Protein AF-A0A6I3KFC9-F1 (afdb_monomer)

Mean predicted aligned error: 15.66 Å

InterPro domains:
  IPR008565 TtsA-like, Glycoside hydrolase family 108 domain [PF05838] (200-285)
  IPR013423 Conserved hypothetical protein CHP02594 [TIGR02594] (44-175)
  IPR023346 Lysozyme-like domain superfamily [SSF53955] (190-355)

Structure (mmCIF, N/CA/C/O backbone):
data_AF-A0A6I3KFC9-F1
#
_entry.id   AF-A0A6I3KFC9-F1
#
loop_
_atom_site.group_PDB
_atom_site.id
_atom_site.type_symbol
_atom_site.label_atom_id
_atom_site.label_alt_id
_atom_site.label_comp_id
_atom_site.label_asym_id
_atom_site.label_entity_id
_atom_site.label_seq_id
_atom_site.pdbx_PDB_ins_code
_atom_site.Cartn_x
_atom_site.Cartn_y
_atom_site.Cartn_z
_atom_site.occupancy
_atom_site.B_iso_or_equiv
_atom_site.auth_seq_id
_atom_site.auth_comp_id
_atom_site.auth_asym_id
_atom_site.auth_atom_id
_atom_site.pdbx_PDB_model_num
ATOM 1 N N . MET A 1 1 ? 79.649 -26.760 15.817 1.00 32.25 1 MET A N 1
ATOM 2 C CA . MET A 1 1 ? 80.523 -26.141 14.797 1.00 32.25 1 MET A CA 1
ATOM 3 C C . MET A 1 1 ? 79.692 -25.954 13.530 1.00 32.25 1 MET A C 1
ATOM 5 O O . MET A 1 1 ? 79.064 -26.918 13.130 1.00 32.25 1 MET A O 1
ATOM 9 N N . CYS A 1 2 ? 79.661 -24.725 12.992 1.00 28.38 2 CYS A N 1
ATOM 10 C CA . CYS A 1 2 ? 79.109 -24.274 11.691 1.00 28.38 2 CYS A CA 1
ATOM 11 C C . CYS A 1 2 ? 77.595 -24.472 11.439 1.00 28.38 2 CYS A C 1
ATOM 13 O O . CYS A 1 2 ? 77.121 -25.585 11.284 1.00 28.38 2 CYS A O 1
ATOM 15 N N . ARG A 1 3 ? 76.743 -23.440 11.572 1.00 24.66 3 ARG A N 1
ATOM 16 C CA . ARG A 1 3 ? 76.461 -22.297 10.655 1.00 24.66 3 ARG A CA 1
ATOM 17 C C . ARG A 1 3 ? 75.934 -22.712 9.263 1.00 24.66 3 ARG A C 1
ATOM 19 O O . ARG A 1 3 ? 76.628 -23.387 8.517 1.00 24.66 3 ARG A O 1
ATOM 26 N N . ARG A 1 4 ? 74.716 -22.221 8.953 1.00 35.00 4 ARG A N 1
ATOM 27 C CA . ARG A 1 4 ? 74.040 -22.149 7.630 1.00 35.00 4 ARG A CA 1
ATOM 28 C C . ARG A 1 4 ? 74.973 -21.554 6.555 1.00 35.00 4 ARG A C 1
ATOM 30 O O . ARG A 1 4 ? 75.917 -20.867 6.951 1.00 35.00 4 ARG A O 1
ATOM 37 N N . PRO A 1 5 ? 74.676 -21.685 5.240 1.00 37.84 5 PRO A N 1
ATOM 38 C CA . PRO A 1 5 ? 73.946 -20.585 4.567 1.00 37.84 5 PRO A CA 1
ATOM 39 C C . PRO A 1 5 ? 73.141 -20.975 3.282 1.00 37.84 5 PRO A C 1
ATOM 41 O O . PRO A 1 5 ? 73.471 -21.920 2.582 1.00 37.84 5 PRO A O 1
ATOM 44 N N . THR A 1 6 ? 71.992 -20.317 3.052 1.00 28.50 6 THR A N 1
ATOM 45 C CA . THR A 1 6 ? 71.619 -19.474 1.877 1.00 28.50 6 THR A CA 1
ATOM 46 C C . THR A 1 6 ? 71.514 -20.125 0.491 1.00 28.50 6 THR A C 1
ATOM 48 O O . THR A 1 6 ? 72.508 -20.619 -0.021 1.00 28.50 6 THR A O 1
ATOM 51 N N . ALA A 1 7 ? 70.381 -19.918 -0.196 1.00 29.34 7 ALA A N 1
ATOM 52 C CA . ALA A 1 7 ? 70.328 -19.091 -1.414 1.00 29.34 7 ALA A CA 1
ATOM 53 C C . ALA A 1 7 ? 68.893 -18.989 -1.964 1.00 29.34 7 ALA A C 1
ATOM 55 O O . ALA A 1 7 ? 68.227 -19.983 -2.233 1.00 29.34 7 ALA A O 1
ATOM 56 N N . THR A 1 8 ? 68.451 -17.749 -2.133 1.00 33.00 8 THR A N 1
ATOM 57 C CA . THR A 1 8 ? 67.244 -17.310 -2.834 1.00 33.00 8 THR A CA 1
ATOM 58 C C . THR A 1 8 ? 67.589 -17.116 -4.312 1.00 33.00 8 THR A C 1
ATOM 60 O O . THR A 1 8 ? 68.587 -16.457 -4.590 1.00 33.00 8 THR A O 1
ATOM 63 N N . ILE A 1 9 ? 66.768 -17.599 -5.251 1.00 31.00 9 ILE A N 1
ATOM 64 C CA . ILE A 1 9 ? 66.737 -17.122 -6.648 1.00 31.00 9 ILE A CA 1
ATOM 65 C C . ILE A 1 9 ? 65.272 -17.097 -7.096 1.00 31.00 9 ILE A C 1
ATOM 67 O O . ILE A 1 9 ? 64.580 -18.108 -7.009 1.00 31.00 9 ILE A O 1
ATOM 71 N N . GLY A 1 10 ? 64.799 -15.935 -7.547 1.00 23.20 10 GLY A N 1
ATOM 72 C CA . GLY A 1 10 ? 63.520 -15.781 -8.242 1.00 23.20 10 GLY A CA 1
ATOM 73 C C . GLY A 1 10 ? 63.711 -15.637 -9.752 1.00 23.20 10 GLY A C 1
ATOM 74 O O . GLY A 1 10 ? 64.798 -15.266 -10.181 1.00 23.20 10 GLY A O 1
ATOM 75 N N . CYS A 1 11 ? 62.654 -15.880 -10.536 1.00 24.42 11 CYS A N 1
ATOM 76 C CA . CYS A 1 11 ? 62.339 -15.125 -11.758 1.00 24.42 11 CYS A CA 1
ATOM 77 C C . CYS A 1 11 ? 60.938 -15.479 -12.309 1.00 24.42 11 CYS A C 1
ATOM 79 O O . CYS A 1 11 ? 60.649 -16.633 -12.602 1.00 24.42 11 CYS A O 1
ATOM 81 N N . ALA A 1 12 ? 60.092 -14.451 -12.395 1.00 24.67 12 ALA A N 1
ATOM 82 C CA . ALA A 1 12 ? 59.186 -14.064 -13.485 1.00 24.67 12 ALA A CA 1
ATOM 83 C C . ALA A 1 12 ? 58.466 -15.111 -14.391 1.00 24.67 12 ALA A C 1
ATOM 85 O O . ALA A 1 12 ? 59.067 -15.749 -15.244 1.00 24.67 12 ALA A O 1
ATOM 86 N N . SER A 1 13 ? 57.125 -15.101 -14.271 1.00 25.28 13 SER A N 1
ATOM 87 C CA . SER A 1 13 ? 56.090 -14.870 -15.315 1.00 25.28 13 SER A CA 1
ATOM 88 C C . SER A 1 13 ? 55.997 -15.732 -16.596 1.00 25.28 13 SER A C 1
ATOM 90 O O . SER A 1 13 ? 56.877 -15.651 -17.444 1.00 25.28 13 SER A O 1
ATOM 92 N N . LEU A 1 14 ? 54.828 -16.362 -16.840 1.00 24.91 14 LEU A N 1
ATOM 93 C CA . LEU A 1 14 ? 53.784 -15.936 -17.814 1.00 24.91 14 LEU A CA 1
ATOM 94 C C . LEU A 1 14 ? 52.728 -17.045 -18.090 1.00 24.91 14 LEU A C 1
ATOM 96 O O . LEU A 1 14 ? 53.094 -18.154 -18.450 1.00 24.91 14 LEU A O 1
ATOM 100 N N . THR A 1 15 ? 51.438 -16.659 -17.975 1.00 26.09 15 THR A N 1
ATOM 101 C CA . THR A 1 15 ? 50.233 -17.033 -18.787 1.00 26.09 15 THR A CA 1
ATOM 102 C C . THR A 1 15 ? 49.878 -18.521 -18.988 1.00 26.09 15 THR A C 1
ATOM 104 O O . THR A 1 15 ? 50.725 -19.305 -19.376 1.00 26.09 15 THR A O 1
ATOM 107 N N . THR A 1 16 ? 48.649 -19.017 -18.779 1.00 27.97 16 THR A N 1
ATOM 108 C CA . THR A 1 16 ? 47.316 -18.632 -19.324 1.00 27.97 16 THR A CA 1
ATOM 109 C C . THR A 1 16 ? 46.204 -19.306 -18.480 1.00 27.97 16 THR A C 1
ATOM 111 O O . THR A 1 16 ? 46.315 -20.489 -18.187 1.00 27.97 16 THR A O 1
ATOM 114 N N . SER A 1 17 ? 45.221 -18.599 -17.903 1.00 26.98 17 SER A N 1
ATOM 115 C CA . SER A 1 17 ? 43.877 -18.257 -18.438 1.00 26.98 17 SER A CA 1
ATOM 116 C C . SER A 1 17 ? 42.947 -19.426 -18.833 1.00 26.98 17 SER A C 1
ATOM 118 O O . SER A 1 17 ? 43.102 -19.973 -19.919 1.00 26.98 17 SER A O 1
ATOM 120 N N . ALA A 1 18 ? 41.909 -19.669 -18.016 1.00 27.41 18 ALA A N 1
ATOM 121 C CA . ALA A 1 18 ? 40.518 -20.004 -18.396 1.00 27.41 18 ALA A CA 1
ATOM 122 C C . ALA A 1 18 ? 39.645 -19.917 -17.114 1.00 27.41 18 ALA A C 1
ATOM 124 O O . ALA A 1 18 ? 39.775 -20.743 -16.220 1.00 27.41 18 ALA A O 1
ATOM 125 N N . ALA A 1 19 ? 39.021 -18.773 -16.817 1.00 24.66 19 ALA A N 1
ATOM 126 C CA . ALA A 1 19 ? 37.679 -18.358 -17.254 1.00 24.66 19 ALA A CA 1
ATOM 127 C C . ALA A 1 19 ? 36.536 -19.106 -16.529 1.00 24.66 19 ALA A C 1
ATOM 129 O O . ALA A 1 19 ? 35.998 -20.084 -17.033 1.00 24.66 19 ALA A O 1
ATOM 130 N N . ALA A 1 20 ? 36.142 -18.585 -15.361 1.00 27.98 20 ALA A N 1
ATOM 131 C CA . ALA A 1 20 ? 34.810 -18.764 -14.784 1.00 27.98 20 ALA A CA 1
ATOM 132 C C . ALA A 1 20 ? 34.124 -17.390 -14.829 1.00 27.98 20 ALA A C 1
ATOM 134 O O . ALA A 1 20 ? 34.634 -16.426 -14.252 1.00 27.98 20 ALA A O 1
ATOM 135 N N . SER A 1 21 ? 33.051 -17.282 -15.616 1.00 27.83 21 SER A N 1
ATOM 136 C CA . SER A 1 21 ? 32.352 -16.031 -15.898 1.00 27.83 21 SER A CA 1
ATOM 137 C C . SER A 1 21 ? 31.484 -15.580 -14.723 1.00 27.83 21 SER A C 1
ATOM 139 O O . SER A 1 21 ? 31.014 -16.354 -13.891 1.00 27.83 21 SER A O 1
ATOM 141 N N . SER A 1 22 ? 31.362 -14.263 -14.643 1.00 25.77 22 SER A N 1
ATOM 142 C CA . SER A 1 22 ? 30.956 -13.453 -13.507 1.00 25.77 22 SER A CA 1
ATOM 143 C C . SER A 1 22 ? 29.440 -13.341 -13.339 1.00 25.77 22 SER A C 1
ATOM 145 O O . SER A 1 22 ? 28.771 -12.724 -14.166 1.00 25.77 22 SER A O 1
ATOM 147 N N . ALA A 1 23 ? 28.918 -13.796 -12.201 1.00 28.33 23 ALA A N 1
ATOM 148 C CA . ALA A 1 23 ? 27.661 -13.289 -11.660 1.00 28.33 23 ALA A CA 1
ATOM 149 C C . ALA A 1 23 ? 27.892 -11.862 -11.124 1.00 28.33 23 ALA A C 1
ATOM 151 O O . ALA A 1 23 ? 28.711 -11.655 -10.224 1.00 28.33 23 ALA A O 1
ATOM 152 N N . SER A 1 24 ? 27.211 -10.857 -11.686 1.00 30.20 24 SER A N 1
ATOM 153 C CA . SER A 1 24 ? 27.312 -9.476 -11.206 1.00 30.20 24 SER A CA 1
ATOM 154 C C . SER A 1 24 ? 26.707 -9.367 -9.803 1.00 30.20 24 SER A C 1
ATOM 156 O O . SER A 1 24 ? 25.499 -9.512 -9.619 1.00 30.20 24 SER A O 1
ATOM 158 N N . SER A 1 25 ? 27.549 -9.113 -8.804 1.00 30.52 25 SER A N 1
ATOM 159 C CA . SER A 1 25 ? 27.130 -8.883 -7.422 1.00 30.52 25 SER A CA 1
ATOM 160 C C . SER A 1 25 ? 26.365 -7.559 -7.317 1.00 30.52 25 SER A C 1
ATOM 162 O O . SER A 1 25 ? 26.955 -6.479 -7.385 1.00 30.52 25 SER A O 1
ATOM 164 N N . VAL A 1 26 ? 25.044 -7.646 -7.146 1.00 35.88 26 VAL A N 1
ATOM 165 C CA . VAL A 1 26 ? 24.189 -6.524 -6.742 1.00 35.88 26 VAL A CA 1
ATOM 166 C C . VAL A 1 26 ? 24.578 -6.149 -5.310 1.00 35.88 26 VAL A C 1
ATOM 168 O O . VAL A 1 26 ? 24.212 -6.827 -4.351 1.00 35.88 26 VAL A O 1
ATOM 171 N N . LYS A 1 27 ? 25.370 -5.086 -5.141 1.00 36.53 27 LYS A N 1
ATOM 172 C CA . LYS A 1 27 ? 25.657 -4.526 -3.815 1.00 36.53 27 LYS A CA 1
ATOM 173 C C . LYS A 1 27 ? 24.408 -3.803 -3.316 1.00 36.53 27 LYS A C 1
ATOM 175 O O . LYS A 1 27 ? 24.087 -2.726 -3.810 1.00 36.53 27 LYS A O 1
ATOM 180 N N . SER A 1 28 ? 23.726 -4.358 -2.314 1.00 35.34 28 SER A N 1
ATOM 181 C CA . SER A 1 28 ? 22.686 -3.635 -1.576 1.00 35.34 28 SER A CA 1
ATOM 182 C C . SER A 1 28 ? 23.345 -2.508 -0.771 1.00 35.34 28 SER A C 1
ATOM 184 O O . SER A 1 28 ? 23.919 -2.737 0.296 1.00 35.34 28 SER A O 1
ATOM 186 N N . ILE A 1 29 ? 23.339 -1.287 -1.301 1.00 40.81 29 ILE A N 1
ATOM 187 C CA . ILE A 1 29 ? 23.912 -0.125 -0.618 1.00 40.81 29 ILE A CA 1
ATOM 188 C C . ILE A 1 29 ? 22.858 0.439 0.344 1.00 40.81 29 ILE A C 1
ATOM 190 O O . ILE A 1 29 ? 21.834 0.972 -0.071 1.00 40.81 29 ILE A O 1
ATOM 194 N N . SER A 1 30 ? 23.121 0.337 1.648 1.00 36.81 30 SER A N 1
ATOM 195 C CA . SER A 1 30 ? 22.275 0.848 2.736 1.00 36.81 30 SER A CA 1
ATOM 196 C C . SER A 1 30 ? 22.648 2.281 3.166 1.00 36.81 30 SER A C 1
ATOM 198 O O . SER A 1 30 ? 22.745 2.572 4.360 1.00 36.81 30 SER A O 1
ATOM 200 N N . ARG A 1 31 ? 22.919 3.193 2.219 1.00 38.34 31 ARG A N 1
ATOM 201 C CA . ARG A 1 31 ? 23.221 4.608 2.524 1.00 38.34 31 ARG A CA 1
ATOM 202 C C . ARG A 1 31 ? 22.007 5.498 2.248 1.00 38.34 31 ARG A C 1
ATOM 204 O O . ARG A 1 31 ? 21.716 5.798 1.100 1.00 38.34 31 ARG A O 1
ATOM 211 N N . SER A 1 32 ? 21.346 5.900 3.337 1.00 38.44 32 SER A N 1
ATOM 212 C CA . SER A 1 32 ? 20.399 7.019 3.486 1.00 38.44 32 SER A CA 1
ATOM 213 C C . SER A 1 32 ? 19.531 7.349 2.261 1.00 38.44 32 SER A C 1
ATOM 215 O O . SER A 1 32 ? 19.780 8.327 1.556 1.00 38.44 32 SER A O 1
ATOM 217 N N . TYR A 1 33 ? 18.440 6.598 2.099 1.00 44.19 33 TYR A N 1
ATOM 218 C CA . TYR A 1 33 ? 17.302 6.890 1.212 1.00 44.19 33 TYR A CA 1
ATOM 219 C C . TYR A 1 33 ? 16.510 8.162 1.616 1.00 44.19 33 TYR A C 1
ATOM 221 O O . TYR A 1 33 ? 15.494 8.504 1.015 1.00 44.19 33 TYR A O 1
ATOM 229 N N . SER A 1 34 ? 16.985 8.912 2.618 1.00 43.34 34 SER A N 1
ATOM 230 C CA . SER A 1 34 ? 16.262 9.977 3.328 1.00 43.34 34 SER A CA 1
ATOM 231 C C . SER A 1 34 ? 16.113 11.305 2.564 1.00 43.34 34 SER A C 1
ATOM 233 O O . SER A 1 34 ? 15.827 12.326 3.185 1.00 43.34 34 SER A O 1
ATOM 235 N N . ARG A 1 35 ? 16.350 11.341 1.245 1.00 51.97 35 ARG A N 1
ATOM 236 C CA . ARG A 1 35 ? 16.190 12.554 0.409 1.00 51.97 35 ARG A CA 1
ATOM 237 C C . ARG A 1 35 ? 15.135 12.431 -0.685 1.00 51.97 35 ARG A C 1
ATOM 239 O O . ARG A 1 35 ? 14.978 13.356 -1.476 1.00 51.97 35 ARG A O 1
ATOM 246 N N . MET A 1 36 ? 14.429 11.310 -0.759 1.00 65.12 36 MET A N 1
ATOM 247 C CA . MET A 1 36 ? 13.321 11.174 -1.695 1.00 65.12 36 MET A CA 1
ATOM 248 C C . MET A 1 36 ? 12.062 11.712 -1.040 1.00 65.12 36 MET A C 1
ATOM 250 O O . MET A 1 36 ? 11.562 11.119 -0.083 1.00 65.12 36 MET A O 1
ATOM 254 N N . ASP A 1 37 ? 11.544 12.817 -1.569 1.00 81.75 37 ASP A N 1
ATOM 255 C CA . ASP A 1 37 ? 10.189 13.243 -1.248 1.00 81.75 37 ASP A CA 1
ATOM 256 C C . ASP A 1 37 ? 9.204 12.275 -1.916 1.00 81.75 37 ASP A C 1
ATOM 258 O O . ASP A 1 37 ? 8.738 12.479 -3.040 1.00 81.75 37 ASP A O 1
ATOM 262 N N . LYS A 1 38 ? 8.941 11.161 -1.224 1.00 89.69 38 LYS A N 1
ATOM 263 C CA . LYS A 1 38 ? 8.001 10.131 -1.666 1.00 89.69 38 LYS A CA 1
ATOM 264 C C . LYS A 1 38 ? 6.595 10.700 -1.870 1.00 89.69 38 LYS A C 1
ATOM 266 O O . LYS A 1 38 ? 5.835 10.114 -2.629 1.00 89.69 38 LYS A O 1
ATOM 271 N N . ALA A 1 39 ? 6.242 11.840 -1.268 1.00 87.62 39 ALA A N 1
ATOM 272 C CA . ALA A 1 39 ? 4.944 12.467 -1.504 1.00 87.62 39 ALA A CA 1
ATOM 273 C C . ALA A 1 39 ? 4.776 12.966 -2.952 1.00 87.62 39 ALA A C 1
ATOM 275 O O . ALA A 1 39 ? 3.651 13.079 -3.429 1.00 87.62 39 ALA A O 1
ATOM 276 N N . GLN A 1 40 ? 5.881 13.199 -3.671 1.00 89.06 40 GLN A N 1
ATOM 277 C CA . GLN A 1 40 ? 5.889 13.631 -5.076 1.00 89.06 40 GLN A CA 1
ATOM 278 C C . GLN A 1 40 ? 5.989 12.469 -6.069 1.00 89.06 40 GLN A C 1
ATOM 280 O O . GLN A 1 40 ? 6.075 12.678 -7.282 1.00 89.06 40 GLN A O 1
ATOM 285 N N . TRP A 1 41 ? 6.043 11.230 -5.582 1.00 94.25 41 TRP A N 1
ATOM 286 C CA . TRP A 1 41 ? 6.150 10.074 -6.456 1.00 94.25 41 TRP A CA 1
ATOM 287 C C . TRP A 1 41 ? 4.854 9.832 -7.233 1.00 94.25 41 TRP A C 1
ATOM 289 O O . TRP A 1 41 ? 3.762 9.959 -6.674 1.00 94.25 41 TRP A O 1
ATOM 299 N N . PRO A 1 42 ? 4.948 9.400 -8.504 1.00 96.44 42 PRO A N 1
ATOM 300 C CA . PRO A 1 42 ? 3.798 8.855 -9.205 1.00 96.44 42 PRO A CA 1
ATOM 301 C C . PRO A 1 42 ? 3.147 7.708 -8.424 1.00 96.44 42 PRO A C 1
ATOM 303 O O . PRO A 1 42 ? 3.832 6.916 -7.773 1.00 96.44 42 PRO A O 1
ATOM 306 N N . LEU A 1 43 ? 1.822 7.575 -8.536 1.00 97.56 43 LEU A N 1
ATOM 307 C CA . LEU A 1 43 ? 1.046 6.616 -7.741 1.00 97.56 43 LEU A CA 1
ATOM 308 C C . LEU A 1 43 ? 1.535 5.166 -7.879 1.00 97.56 43 LEU A C 1
ATOM 310 O O . LEU A 1 43 ? 1.484 4.420 -6.905 1.00 97.56 43 LEU A O 1
ATOM 314 N N . TRP A 1 44 ? 2.034 4.759 -9.050 1.00 98.12 44 TRP A N 1
ATOM 315 C CA . TRP A 1 44 ? 2.541 3.397 -9.253 1.00 98.12 44 TRP A CA 1
ATOM 316 C C . TRP A 1 44 ? 3.836 3.119 -8.473 1.00 98.12 44 TRP A C 1
ATOM 318 O O . TRP A 1 44 ? 4.051 1.986 -8.050 1.00 98.12 44 TRP A O 1
ATOM 328 N N . LEU A 1 45 ? 4.663 4.134 -8.188 1.00 97.69 45 LEU A N 1
ATOM 329 C CA . LEU A 1 45 ? 5.806 3.976 -7.277 1.00 97.69 45 LEU A CA 1
ATOM 330 C C . LEU A 1 45 ? 5.352 3.831 -5.822 1.00 97.69 45 LEU A C 1
ATOM 332 O O . LEU A 1 45 ? 5.964 3.087 -5.059 1.00 97.69 45 LEU A O 1
ATOM 336 N N . LEU A 1 46 ? 4.273 4.517 -5.422 1.00 97.69 46 LEU A N 1
ATOM 337 C CA . LEU A 1 46 ? 3.671 4.332 -4.096 1.00 97.69 46 LEU A CA 1
ATOM 338 C C . LEU A 1 46 ? 3.058 2.932 -3.960 1.00 97.69 46 LEU A C 1
ATOM 340 O O . LEU A 1 46 ? 3.249 2.271 -2.939 1.00 97.69 46 LEU A O 1
ATOM 344 N N . ALA A 1 47 ? 2.381 2.450 -5.008 1.00 97.81 47 ALA A N 1
ATOM 345 C CA . ALA A 1 47 ? 1.840 1.093 -5.074 1.00 97.81 47 ALA A CA 1
ATOM 346 C C . ALA A 1 47 ? 2.935 0.025 -4.955 1.00 97.81 47 ALA A C 1
ATOM 348 O O . ALA A 1 47 ? 2.715 -0.998 -4.304 1.00 97.81 47 ALA A O 1
ATOM 349 N N . GLY A 1 48 ? 4.107 0.283 -5.538 1.00 96.69 48 GLY A N 1
ATOM 350 C CA . GLY A 1 48 ? 5.287 -0.560 -5.390 1.00 96.69 48 GLY A CA 1
ATOM 351 C C . GLY A 1 48 ? 5.935 -0.466 -4.009 1.00 96.69 48 GLY A C 1
ATOM 352 O O . GLY A 1 48 ? 6.208 -1.482 -3.368 1.00 96.69 48 GLY A O 1
ATOM 353 N N . HIS A 1 49 ? 6.114 0.752 -3.488 1.00 96.00 49 HIS A N 1
ATOM 354 C CA . HIS A 1 49 ? 6.744 0.985 -2.184 1.00 96.00 49 HIS A CA 1
ATOM 355 C C . HIS A 1 49 ? 5.966 0.358 -1.027 1.00 96.00 49 HIS A C 1
ATOM 357 O O . HIS A 1 49 ? 6.572 -0.084 -0.052 1.00 96.00 49 HIS A O 1
ATOM 363 N N . ALA A 1 50 ? 4.644 0.243 -1.165 1.00 96.38 50 ALA A N 1
ATOM 364 C CA . ALA A 1 50 ? 3.783 -0.480 -0.235 1.00 96.38 50 ALA A CA 1
ATOM 365 C C . ALA A 1 50 ? 4.236 -1.925 0.038 1.00 96.38 50 ALA A C 1
ATOM 367 O O . ALA A 1 50 ? 3.939 -2.463 1.102 1.00 96.38 50 ALA A O 1
ATOM 368 N N . HIS A 1 51 ? 4.975 -2.529 -0.897 1.00 95.38 51 HIS A N 1
ATOM 369 C CA . HIS A 1 51 ? 5.460 -3.906 -0.823 1.00 95.38 51 HIS A CA 1
ATOM 370 C C . HIS A 1 51 ? 6.967 -4.014 -0.591 1.00 95.38 51 HIS A C 1
ATOM 372 O O . HIS A 1 51 ? 7.514 -5.115 -0.684 1.00 95.38 51 HIS A O 1
ATOM 378 N N . TYR A 1 52 ? 7.648 -2.908 -0.272 1.00 93.75 52 TYR A N 1
ATOM 379 C CA . TYR A 1 52 ? 9.077 -2.911 0.043 1.00 93.75 52 TYR A CA 1
ATOM 380 C C . TYR A 1 52 ? 9.410 -3.933 1.140 1.00 93.75 52 TYR A C 1
ATOM 382 O O . TYR A 1 52 ? 8.792 -3.956 2.203 1.00 93.75 52 TYR A O 1
ATOM 390 N N . GLY A 1 53 ? 10.406 -4.779 0.877 1.00 91.50 53 GLY A N 1
ATOM 391 C CA . GLY A 1 53 ? 10.830 -5.854 1.771 1.00 91.50 53 GLY A CA 1
ATOM 392 C C . GLY A 1 53 ? 10.097 -7.185 1.578 1.00 91.50 53 GLY A C 1
ATOM 393 O O . GLY A 1 53 ? 10.526 -8.169 2.178 1.00 91.50 53 GLY A O 1
ATOM 394 N N . THR A 1 54 ? 9.060 -7.254 0.731 1.00 92.06 54 THR A N 1
ATOM 395 C CA . THR A 1 54 ? 8.421 -8.528 0.347 1.00 92.06 54 THR A CA 1
ATOM 396 C C . THR A 1 54 ? 9.464 -9.462 -0.260 1.00 92.06 54 THR A C 1
ATOM 398 O O . THR A 1 54 ? 10.235 -9.038 -1.121 1.00 92.06 54 THR A O 1
ATOM 401 N N . ARG A 1 55 ? 9.495 -10.717 0.195 1.00 90.31 55 ARG A N 1
ATOM 402 C CA . ARG A 1 55 ? 10.477 -11.743 -0.179 1.00 90.31 55 ARG A CA 1
ATOM 403 C C . ARG A 1 55 ? 9.795 -13.076 -0.424 1.00 90.31 55 ARG A C 1
ATOM 405 O O . ARG A 1 55 ? 8.736 -13.343 0.143 1.00 90.31 55 ARG A O 1
ATOM 412 N N . GLU A 1 56 ? 10.428 -13.914 -1.230 1.00 84.56 56 GLU A N 1
ATOM 413 C CA . GLU A 1 56 ? 10.046 -15.320 -1.323 1.00 84.56 56 GLU A CA 1
ATOM 414 C C . GLU A 1 56 ? 10.230 -16.015 0.034 1.00 84.56 56 GLU A C 1
ATOM 416 O O . GLU A 1 56 ? 11.139 -15.695 0.808 1.00 84.56 56 GLU A O 1
ATOM 421 N N . HIS A 1 57 ? 9.332 -16.945 0.350 1.00 78.31 57 HIS A N 1
ATOM 422 C CA . HIS A 1 57 ? 9.472 -17.785 1.533 1.00 78.31 57 HIS A CA 1
ATOM 423 C C . HIS A 1 57 ? 10.411 -18.952 1.215 1.00 78.31 57 HIS A C 1
ATOM 425 O O . HIS A 1 57 ? 10.381 -19.494 0.117 1.00 78.31 57 HIS A O 1
ATOM 431 N N . ALA A 1 58 ? 11.213 -19.382 2.196 1.00 65.12 58 ALA A N 1
ATOM 432 C CA . ALA A 1 58 ? 12.094 -20.546 2.038 1.00 65.12 58 ALA A CA 1
ATOM 433 C C . ALA A 1 58 ? 11.318 -21.853 1.766 1.00 65.12 58 ALA A C 1
ATOM 435 O O . ALA A 1 58 ? 11.871 -22.811 1.235 1.00 65.12 58 ALA A O 1
ATOM 436 N N . SER A 1 59 ? 10.041 -21.892 2.152 1.00 57.72 59 SER A N 1
ATOM 437 C CA . SER A 1 59 ? 9.095 -22.960 1.847 1.00 57.72 59 SER A CA 1
ATOM 438 C C . SER A 1 59 ? 7.696 -22.367 1.691 1.00 57.72 59 SER A C 1
ATOM 440 O O . SER A 1 59 ? 7.271 -21.590 2.549 1.00 57.72 59 SER A O 1
ATOM 442 N N . GLY A 1 60 ? 6.969 -22.768 0.648 1.00 66.38 60 GLY A N 1
ATOM 443 C CA . GLY A 1 60 ? 5.642 -22.235 0.330 1.00 66.38 60 GLY A CA 1
ATOM 444 C C . GLY A 1 60 ? 5.694 -20.942 -0.488 1.00 66.38 60 GLY A C 1
ATOM 445 O O . GLY A 1 60 ? 6.758 -20.481 -0.891 1.00 66.38 60 GLY A O 1
ATOM 446 N N . HIS A 1 61 ? 4.528 -20.356 -0.749 1.00 77.94 61 HIS A N 1
ATOM 447 C CA . HIS A 1 61 ? 4.408 -19.148 -1.563 1.00 77.94 61 HIS A CA 1
ATOM 448 C C . HIS A 1 61 ? 4.097 -17.930 -0.694 1.00 77.94 61 HIS A C 1
ATOM 450 O O . HIS A 1 61 ? 3.364 -18.030 0.286 1.00 77.94 61 HIS A O 1
ATOM 456 N N . ASN A 1 62 ? 4.637 -16.770 -1.065 1.00 85.19 62 ASN A N 1
ATOM 457 C CA . ASN A 1 62 ? 4.268 -15.503 -0.443 1.00 85.19 62 ASN A CA 1
ATOM 458 C C . ASN A 1 62 ? 2.992 -14.956 -1.111 1.00 85.19 62 ASN A C 1
ATOM 460 O O . ASN A 1 62 ? 2.978 -14.748 -2.330 1.00 85.19 62 ASN A O 1
ATOM 464 N N . GLY A 1 63 ? 1.936 -14.696 -0.332 1.00 86.75 63 GLY A N 1
ATOM 465 C CA . GLY A 1 63 ? 0.640 -14.264 -0.867 1.00 86.75 63 GLY A CA 1
ATOM 466 C C . GLY A 1 63 ? 0.699 -12.968 -1.688 1.00 86.75 63 GLY A C 1
ATOM 467 O O . GLY A 1 63 ? 0.026 -12.861 -2.715 1.00 86.75 63 GLY A O 1
ATOM 468 N N . ASN A 1 64 ? 1.557 -12.011 -1.311 1.00 90.00 64 ASN A N 1
ATOM 469 C CA . ASN A 1 64 ? 1.728 -10.762 -2.065 1.00 90.00 64 ASN A CA 1
ATOM 470 C C . ASN A 1 64 ? 2.333 -11.017 -3.448 1.00 90.00 64 ASN A C 1
ATOM 472 O O . ASN A 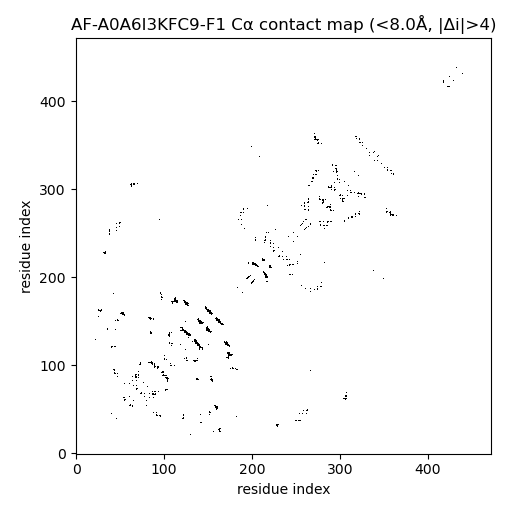1 64 ? 1.884 -10.433 -4.434 1.00 90.00 64 ASN A O 1
ATOM 476 N N . ILE A 1 65 ? 3.330 -11.906 -3.530 1.00 90.44 65 ILE A N 1
ATOM 477 C CA . ILE A 1 65 ? 3.970 -12.257 -4.802 1.00 90.44 65 ILE A CA 1
ATOM 478 C C . ILE A 1 65 ? 2.955 -12.933 -5.728 1.00 90.44 65 ILE A C 1
ATOM 480 O O . ILE A 1 65 ? 2.839 -12.553 -6.894 1.00 90.44 65 ILE A O 1
ATOM 484 N N . LEU A 1 66 ? 2.161 -13.873 -5.206 1.00 89.44 66 LEU A N 1
ATOM 485 C CA . LEU A 1 66 ? 1.099 -14.519 -5.981 1.00 89.44 66 LEU A CA 1
ATOM 486 C C . LEU A 1 66 ? 0.056 -13.517 -6.493 1.00 89.44 66 LEU A C 1
ATOM 488 O O . LEU A 1 66 ? -0.381 -13.621 -7.641 1.00 89.44 66 LEU A O 1
ATOM 492 N N . ASN A 1 67 ? -0.306 -12.510 -5.694 1.00 92.06 67 ASN A N 1
ATOM 493 C CA . ASN A 1 67 ? -1.216 -11.460 -6.150 1.00 92.06 67 ASN A CA 1
ATOM 494 C C . ASN A 1 67 ? -0.672 -10.701 -7.362 1.00 92.06 67 ASN A C 1
ATOM 496 O O . ASN A 1 67 ? -1.449 -10.392 -8.264 1.00 92.06 67 ASN A O 1
ATOM 500 N N . PHE A 1 68 ? 0.637 -10.432 -7.435 1.00 93.38 68 PHE A N 1
ATOM 501 C CA . PHE A 1 68 ? 1.217 -9.762 -8.603 1.00 93.38 68 PHE A CA 1
ATOM 502 C C . PHE A 1 68 ? 0.970 -10.557 -9.891 1.00 93.38 68 PHE A C 1
ATOM 504 O O . PHE A 1 68 ? 0.540 -9.980 -10.890 1.00 93.38 68 PHE A O 1
ATOM 511 N N . PHE A 1 69 ? 1.139 -11.885 -9.854 1.00 89.94 69 PHE A N 1
ATOM 512 C CA . PHE A 1 69 ? 0.833 -12.766 -10.988 1.00 89.94 69 PHE A CA 1
ATOM 513 C C . PHE A 1 69 ? -0.650 -12.743 -11.376 1.00 89.94 69 PHE A C 1
ATOM 515 O O . PHE A 1 69 ? -0.980 -12.677 -12.565 1.00 89.94 69 PHE A O 1
ATOM 522 N N . VAL A 1 70 ? -1.548 -12.769 -10.386 1.00 88.25 70 VAL A N 1
ATOM 523 C CA . VAL A 1 70 ? -3.000 -12.698 -10.613 1.00 88.25 70 VAL A CA 1
ATOM 524 C C . VAL A 1 70 ? -3.381 -11.375 -11.279 1.00 88.25 70 VAL A C 1
ATOM 526 O O . VAL A 1 70 ? -4.140 -11.378 -12.251 1.00 88.25 70 VAL A O 1
ATOM 529 N N . MET A 1 71 ? -2.822 -10.252 -10.818 1.00 87.25 71 MET A N 1
ATOM 530 C CA . MET A 1 71 ? -3.124 -8.924 -11.363 1.00 87.25 71 MET A CA 1
ATOM 531 C C . MET A 1 71 ? -2.741 -8.788 -12.838 1.00 87.25 71 MET A C 1
ATOM 533 O O . MET A 1 71 ? -3.506 -8.227 -13.624 1.00 87.25 71 MET A O 1
ATOM 537 N N . VAL A 1 72 ? -1.603 -9.357 -13.242 1.00 87.75 72 VAL A N 1
ATOM 538 C CA . VAL A 1 72 ? -1.171 -9.353 -14.650 1.00 87.75 72 VAL A CA 1
ATOM 539 C C . VAL A 1 72 ? -1.782 -10.491 -15.478 1.00 87.75 72 VAL A C 1
ATOM 541 O O . VAL A 1 72 ? -1.426 -10.655 -16.641 1.00 87.75 72 VAL A O 1
ATOM 544 N N . ARG A 1 73 ? -2.743 -11.243 -14.917 1.00 81.50 73 ARG A N 1
ATOM 545 C CA . ARG A 1 73 ? -3.455 -12.366 -15.558 1.00 81.50 73 ARG A CA 1
ATOM 546 C C . ARG A 1 73 ? -2.539 -13.508 -16.014 1.00 81.50 73 ARG A C 1
ATOM 548 O O . ARG A 1 73 ? -2.839 -14.181 -16.995 1.00 81.50 73 ARG A O 1
ATOM 555 N N . ALA A 1 74 ? -1.447 -13.745 -15.293 1.00 66.88 74 ALA A N 1
ATOM 556 C CA . ALA A 1 74 ? -0.442 -14.753 -15.636 1.00 66.88 74 ALA A CA 1
ATOM 557 C C . ALA A 1 74 ? -0.439 -15.960 -14.675 1.00 66.88 74 ALA A C 1
ATOM 559 O O . ALA A 1 74 ? 0.604 -16.561 -14.422 1.00 66.88 74 ALA A O 1
ATOM 560 N N . PHE A 1 75 ? -1.607 -16.311 -14.124 1.00 56.34 75 PHE A N 1
ATOM 561 C CA . PHE A 1 75 ? -1.740 -17.324 -13.068 1.00 56.34 75 PHE A CA 1
ATOM 562 C C . PHE A 1 75 ? -1.259 -18.725 -13.491 1.00 56.34 75 PHE A C 1
ATOM 564 O O . PHE A 1 75 ? -0.617 -19.408 -12.700 1.00 56.34 75 PHE A O 1
ATOM 571 N N . ASP A 1 76 ? -1.453 -19.111 -14.758 1.00 50.84 76 ASP A N 1
ATOM 572 C CA . ASP A 1 76 ? -1.053 -20.428 -15.291 1.00 50.84 76 ASP A CA 1
ATOM 573 C C . ASP A 1 76 ? 0.472 -20.635 -15.386 1.00 50.84 76 ASP A C 1
ATOM 575 O O . ASP A 1 76 ? 0.940 -21.703 -15.778 1.00 50.84 76 ASP A O 1
ATOM 579 N N . SER A 1 77 ? 1.266 -19.613 -15.053 1.00 48.81 77 SER A N 1
ATOM 580 C CA . SER A 1 77 ? 2.728 -19.637 -15.140 1.00 48.81 77 SER A CA 1
ATOM 581 C C . SER A 1 77 ? 3.425 -19.511 -13.785 1.00 48.81 77 SER A C 1
ATOM 583 O O . SER A 1 77 ? 4.643 -19.570 -13.752 1.00 48.81 77 SER A O 1
ATOM 585 N N . ALA A 1 78 ? 2.718 -19.329 -12.665 1.00 45.38 78 ALA A N 1
ATOM 586 C CA . ALA A 1 78 ? 3.365 -19.064 -11.378 1.00 45.38 78 ALA A CA 1
ATOM 587 C C . ALA A 1 78 ? 4.160 -20.288 -10.875 1.00 45.38 78 ALA A C 1
ATOM 589 O O . ALA A 1 78 ? 3.603 -21.231 -10.315 1.00 45.38 78 ALA A O 1
ATOM 590 N N . ARG A 1 79 ? 5.478 -20.267 -11.084 1.00 47.78 79 ARG A N 1
ATOM 591 C CA . ARG A 1 79 ? 6.460 -21.099 -10.380 1.00 47.78 79 ARG A CA 1
ATOM 592 C C . ARG A 1 79 ? 7.438 -20.161 -9.680 1.00 47.78 79 ARG A C 1
ATOM 594 O O . ARG A 1 79 ? 7.734 -19.087 -10.200 1.00 47.78 79 ARG A O 1
ATOM 601 N N . ASP A 1 80 ? 7.923 -20.578 -8.522 1.00 41.97 80 ASP A N 1
ATOM 602 C CA . ASP A 1 80 ? 8.989 -19.942 -7.732 1.00 41.97 80 ASP A CA 1
ATOM 603 C C . ASP A 1 80 ? 10.316 -19.783 -8.505 1.00 41.97 80 ASP A C 1
ATOM 605 O O . ASP A 1 80 ? 11.160 -18.977 -8.142 1.00 41.97 80 ASP A O 1
ATOM 609 N N . GLU A 1 81 ? 10.468 -20.466 -9.641 1.00 46.88 81 GLU A N 1
ATOM 610 C CA . GLU A 1 81 ? 11.599 -20.314 -10.567 1.00 46.88 81 GLU A CA 1
ATOM 611 C C . GLU A 1 81 ? 11.429 -19.178 -11.605 1.00 46.88 81 GLU A C 1
ATOM 613 O O . GLU A 1 81 ? 12.365 -18.873 -12.352 1.00 46.88 81 GLU A O 1
ATOM 618 N N . ILE A 1 82 ? 10.247 -18.547 -11.712 1.00 61.97 82 ILE A N 1
ATOM 619 C CA . ILE A 1 82 ? 9.987 -17.511 -12.725 1.00 61.97 82 ILE A CA 1
ATOM 620 C C . ILE A 1 82 ? 10.342 -16.129 -12.199 1.00 61.97 82 ILE A C 1
ATOM 622 O O . ILE A 1 82 ? 9.835 -15.663 -11.180 1.00 61.97 82 ILE A O 1
ATOM 626 N N . ALA A 1 83 ? 11.148 -15.406 -12.977 1.00 74.00 83 ALA A N 1
ATOM 627 C CA . ALA A 1 83 ? 11.449 -14.019 -12.688 1.00 74.00 83 ALA A CA 1
ATOM 628 C C . ALA A 1 83 ? 10.173 -13.153 -12.610 1.00 74.00 83 ALA A C 1
ATOM 630 O O . ALA A 1 83 ? 9.565 -12.836 -13.627 1.00 74.00 83 ALA A O 1
ATOM 631 N N . TRP A 1 84 ? 9.794 -12.720 -11.404 1.00 87.19 84 TRP A N 1
ATOM 632 C CA . TRP A 1 84 ? 8.549 -11.980 -11.151 1.00 87.19 84 TRP A CA 1
ATOM 633 C C . TRP A 1 84 ? 8.692 -10.451 -11.164 1.00 87.19 84 TRP A C 1
ATOM 635 O O . TRP A 1 84 ? 7.770 -9.742 -10.763 1.00 87.19 84 TRP A O 1
ATOM 645 N N . CYS A 1 85 ? 9.809 -9.910 -11.667 1.00 93.00 85 CYS A N 1
ATOM 646 C CA . CYS A 1 85 ? 9.994 -8.460 -11.792 1.00 93.00 85 CYS A CA 1
ATOM 647 C C . CYS A 1 85 ? 8.903 -7.822 -12.666 1.00 93.00 85 CYS A C 1
ATOM 649 O O . CYS A 1 85 ? 8.260 -6.871 -12.239 1.00 93.00 85 CYS A O 1
ATOM 651 N N . ALA A 1 86 ? 8.594 -8.408 -13.827 1.00 93.94 86 ALA A N 1
ATOM 652 C CA . ALA A 1 86 ? 7.531 -7.914 -14.703 1.00 93.94 86 ALA A CA 1
ATOM 653 C C . ALA A 1 86 ? 6.123 -8.067 -14.098 1.00 93.94 86 ALA A C 1
ATOM 655 O O . ALA A 1 86 ? 5.273 -7.208 -14.318 1.00 93.94 86 ALA A O 1
ATOM 656 N N . ALA A 1 87 ? 5.879 -9.119 -13.303 1.00 94.00 87 ALA A N 1
ATOM 657 C CA . ALA A 1 87 ? 4.613 -9.282 -12.583 1.00 94.00 87 ALA A CA 1
ATOM 658 C C . ALA A 1 87 ? 4.415 -8.159 -11.558 1.00 94.00 87 ALA A C 1
ATOM 660 O O . ALA A 1 87 ? 3.352 -7.545 -11.515 1.00 94.00 87 ALA A O 1
ATOM 661 N N . TYR A 1 88 ? 5.452 -7.869 -10.768 1.00 96.56 88 TYR A N 1
ATOM 662 C CA . TYR A 1 88 ? 5.446 -6.778 -9.799 1.00 96.56 88 TYR A CA 1
ATOM 663 C C . TYR A 1 88 ? 5.235 -5.419 -10.477 1.00 96.56 88 TYR A C 1
ATOM 665 O O . TYR A 1 88 ? 4.330 -4.682 -10.085 1.00 96.56 88 TYR A O 1
ATOM 673 N N . GLU A 1 89 ? 6.013 -5.104 -11.519 1.00 97.50 89 GLU A N 1
ATOM 674 C CA . GLU A 1 89 ? 5.880 -3.829 -12.236 1.00 97.50 89 GLU A CA 1
ATOM 675 C C . GLU A 1 89 ? 4.491 -3.689 -12.862 1.00 97.50 89 GLU A C 1
ATOM 677 O O . GLU A 1 89 ? 3.821 -2.668 -12.700 1.00 97.50 89 GLU A O 1
ATOM 682 N N . GLY A 1 90 ? 4.007 -4.747 -13.516 1.00 96.81 90 GLY A N 1
ATOM 683 C CA . GLY A 1 90 ? 2.676 -4.768 -14.105 1.00 96.81 90 GLY A CA 1
ATOM 684 C C . GLY A 1 90 ? 1.574 -4.566 -13.070 1.00 96.81 90 GLY A C 1
ATOM 685 O O . GLY A 1 90 ? 0.687 -3.743 -13.286 1.00 96.81 90 GLY A O 1
ATOM 686 N N . ALA A 1 91 ? 1.661 -5.236 -11.920 1.00 96.81 91 ALA A N 1
ATOM 687 C CA . ALA A 1 91 ? 0.718 -5.041 -10.828 1.00 96.81 91 ALA A CA 1
ATOM 688 C C . ALA A 1 91 ? 0.728 -3.591 -10.320 1.00 96.81 91 ALA A C 1
ATOM 690 O O . ALA A 1 91 ? -0.338 -3.010 -10.141 1.00 96.81 91 ALA A O 1
ATOM 691 N N . CYS A 1 92 ? 1.897 -2.966 -10.154 1.00 97.88 92 CYS A N 1
ATOM 692 C CA . CYS A 1 92 ? 1.991 -1.571 -9.711 1.00 97.88 92 CYS A CA 1
ATOM 693 C C . CYS A 1 92 ? 1.255 -0.601 -10.649 1.00 97.88 92 CYS A C 1
ATOM 695 O O . CYS A 1 92 ? 0.580 0.309 -10.168 1.00 97.88 92 CYS A O 1
ATOM 697 N N . TYR A 1 93 ? 1.335 -0.816 -11.966 1.00 97.88 93 TYR A N 1
ATOM 698 C CA . TYR A 1 93 ? 0.593 -0.024 -12.950 1.00 97.88 93 TYR A CA 1
ATOM 699 C C . TYR A 1 93 ? -0.917 -0.310 -12.921 1.00 97.88 93 TYR A C 1
ATOM 701 O O . TYR A 1 93 ? -1.717 0.623 -12.836 1.00 97.88 93 TYR A O 1
ATOM 709 N N . GLU A 1 94 ? -1.329 -1.582 -12.923 1.00 96.12 94 GLU A N 1
ATOM 710 C CA . GLU A 1 94 ? -2.754 -1.954 -12.985 1.00 96.12 94 GLU A CA 1
ATOM 711 C C . GLU A 1 94 ? -3.526 -1.474 -11.742 1.00 96.12 94 GLU A C 1
ATOM 713 O O . GLU A 1 94 ? -4.691 -1.088 -11.843 1.00 96.12 94 GLU A O 1
ATOM 718 N N . ARG A 1 95 ? -2.873 -1.419 -10.572 1.00 96.19 95 ARG A N 1
ATOM 719 C CA . ARG A 1 95 ? -3.462 -0.916 -9.313 1.00 96.19 95 ARG A CA 1
ATOM 720 C C . ARG A 1 95 ? -3.860 0.554 -9.347 1.00 96.19 95 ARG A C 1
ATOM 722 O O . ARG A 1 95 ? -4.704 0.971 -8.558 1.00 96.19 95 ARG A O 1
ATOM 729 N N . VAL A 1 96 ? -3.255 1.334 -10.237 1.00 97.06 96 VAL A N 1
ATOM 730 C CA . VAL A 1 96 ? -3.541 2.766 -10.404 1.00 97.06 96 VAL A CA 1
ATOM 731 C C . VAL A 1 96 ? -4.304 3.051 -11.697 1.00 97.06 96 VAL A C 1
ATOM 733 O O . VAL A 1 96 ? -4.426 4.205 -12.096 1.00 97.06 96 VAL A O 1
ATOM 736 N N . GLY A 1 97 ? -4.825 2.011 -12.355 1.00 95.19 97 GLY A N 1
ATOM 737 C CA . GLY A 1 97 ? -5.614 2.131 -13.580 1.00 95.19 97 GLY A CA 1
ATOM 738 C C . GLY A 1 97 ? -4.797 2.253 -14.868 1.00 95.19 97 GLY A C 1
ATOM 739 O O . GLY A 1 97 ? -5.388 2.508 -15.912 1.00 95.19 97 GLY A O 1
ATOM 740 N N . LEU A 1 98 ? -3.477 2.052 -14.816 1.00 96.19 98 LEU A N 1
ATOM 741 C CA . LEU A 1 98 ? -2.612 2.059 -15.996 1.00 96.19 98 LEU A CA 1
ATOM 742 C C . LEU A 1 98 ? -2.474 0.651 -16.567 1.00 96.19 98 LEU A C 1
ATOM 744 O O . LEU A 1 98 ? -2.235 -0.314 -15.833 1.00 96.19 98 LEU A O 1
ATOM 748 N N . ARG A 1 99 ? -2.582 0.512 -17.889 1.00 93.88 99 ARG A N 1
ATOM 749 C CA . ARG A 1 99 ? -2.474 -0.810 -18.515 1.00 93.88 99 ARG A CA 1
ATOM 750 C C . ARG A 1 99 ? -1.012 -1.236 -18.658 1.00 93.88 99 ARG A C 1
ATOM 752 O O . ARG A 1 99 ? -0.243 -0.659 -19.428 1.00 93.88 99 ARG A O 1
ATOM 759 N N . SER A 1 100 ? -0.647 -2.315 -17.972 1.00 95.06 100 SER A N 1
ATOM 760 C CA . SER A 1 100 ? 0.668 -2.949 -18.103 1.00 95.06 100 SER A CA 1
ATOM 761 C C . SER A 1 100 ? 0.798 -3.749 -19.407 1.00 95.06 100 SER A C 1
ATOM 763 O O . SER A 1 100 ? -0.162 -3.903 -20.170 1.00 95.06 100 SER A O 1
ATOM 765 N N . THR A 1 101 ? 1.972 -4.336 -19.654 1.00 94.00 101 THR A N 1
ATOM 766 C CA . THR A 1 101 ? 2.152 -5.299 -20.756 1.00 94.00 101 THR A CA 1
ATOM 767 C C . THR A 1 101 ? 1.378 -6.600 -20.536 1.00 94.00 101 THR A C 1
ATOM 769 O O . THR A 1 101 ? 1.146 -7.333 -21.497 1.00 94.00 101 THR A O 1
ATOM 772 N N . ARG A 1 102 ? 0.974 -6.892 -19.286 1.00 91.75 102 ARG A N 1
ATOM 773 C CA . ARG A 1 102 ? 0.360 -8.161 -18.850 1.00 91.75 102 ARG A CA 1
ATOM 774 C C . ARG A 1 102 ? 1.166 -9.392 -19.277 1.00 91.75 102 ARG A C 1
ATOM 776 O O . ARG A 1 102 ? 0.612 -10.433 -19.616 1.00 91.75 102 ARG A O 1
ATOM 783 N N . SER A 1 103 ? 2.488 -9.245 -19.283 1.00 89.81 103 SER A N 1
ATOM 784 C CA . SER A 1 103 ? 3.446 -10.292 -19.619 1.00 89.81 103 SER A CA 1
ATOM 785 C C . SER A 1 103 ? 4.448 -10.464 -18.485 1.00 89.81 103 SER A C 1
ATOM 787 O O . SER A 1 103 ? 4.862 -9.494 -17.856 1.00 89.81 103 SER A O 1
ATOM 789 N N . LEU A 1 104 ? 4.874 -11.707 -18.257 1.00 89.19 104 LEU A N 1
ATOM 790 C CA . LEU A 1 104 ? 5.944 -12.029 -17.309 1.00 89.19 104 LEU A CA 1
ATOM 791 C C . LEU A 1 104 ? 7.343 -11.787 -17.884 1.00 89.19 104 LEU A C 1
ATOM 793 O O . LEU A 1 104 ? 8.335 -11.857 -17.164 1.00 89.19 104 LEU A O 1
ATOM 797 N N . MET A 1 105 ? 7.446 -11.473 -19.176 1.00 89.69 105 MET A N 1
ATOM 798 C CA . MET A 1 105 ? 8.727 -11.152 -19.788 1.00 89.69 105 MET A CA 1
ATOM 799 C C . MET A 1 105 ? 9.088 -9.697 -19.514 1.00 89.69 105 MET A C 1
ATOM 801 O O . MET A 1 105 ? 8.430 -8.791 -20.024 1.00 89.69 105 MET A O 1
ATOM 805 N N . ALA A 1 106 ? 10.185 -9.450 -18.796 1.00 92.62 106 ALA A N 1
ATOM 806 C CA . ALA A 1 106 ? 10.698 -8.094 -18.582 1.00 92.62 106 ALA A CA 1
ATOM 807 C C . ALA A 1 106 ? 10.934 -7.343 -19.905 1.00 92.62 106 ALA A C 1
ATOM 809 O O . ALA A 1 106 ? 10.590 -6.171 -20.029 1.00 92.62 106 ALA A O 1
ATOM 810 N N . LYS A 1 107 ? 11.426 -8.042 -20.937 1.00 93.38 107 LYS A N 1
ATOM 811 C CA . LYS A 1 107 ? 11.634 -7.469 -22.274 1.00 93.38 107 LYS A CA 1
ATOM 812 C C . LYS A 1 107 ? 10.349 -7.055 -22.993 1.00 93.38 107 LYS A C 1
ATOM 814 O O . LYS A 1 107 ? 10.437 -6.276 -23.933 1.00 93.38 107 LYS A O 1
ATOM 819 N N . SER A 1 108 ? 9.1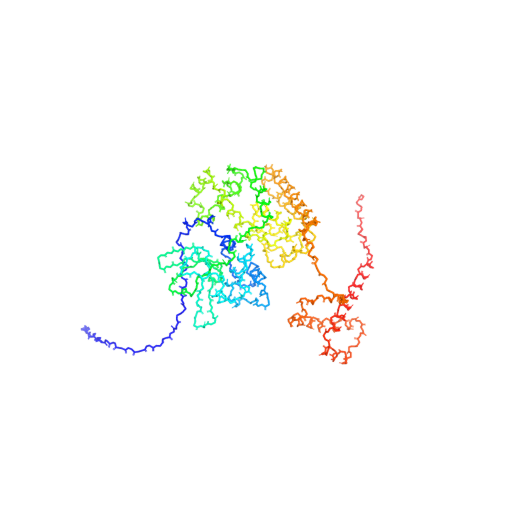63 -7.468 -22.533 1.00 93.88 108 SER A N 1
ATOM 820 C CA . SER A 1 108 ? 7.893 -6.934 -23.057 1.00 93.88 108 SER A CA 1
ATOM 821 C C . SER A 1 108 ? 7.772 -5.418 -22.868 1.00 93.88 108 SER A C 1
ATOM 823 O O . SER A 1 108 ? 7.094 -4.745 -23.640 1.00 93.88 108 SER A O 1
ATOM 825 N N . TYR A 1 109 ? 8.477 -4.865 -21.879 1.00 96.62 109 TYR A N 1
ATOM 826 C CA . TYR A 1 109 ? 8.543 -3.430 -21.651 1.00 96.62 109 TYR A CA 1
ATOM 827 C C . TYR A 1 109 ? 9.467 -2.713 -22.631 1.00 96.62 109 TYR A C 1
ATOM 829 O O . TYR A 1 109 ? 9.467 -1.491 -22.641 1.00 96.62 109 TYR A O 1
ATOM 837 N N . LEU A 1 110 ? 10.236 -3.405 -23.482 1.00 96.81 110 LEU A N 1
ATOM 838 C CA . LEU A 1 110 ? 11.104 -2.728 -24.445 1.00 96.81 110 LEU A CA 1
ATOM 839 C C . LEU A 1 110 ? 10.327 -1.831 -25.393 1.00 96.81 110 LEU A C 1
ATOM 841 O O . LEU A 1 110 ? 10.910 -0.828 -25.768 1.00 96.81 110 LEU A O 1
ATOM 845 N N . ASP A 1 111 ? 9.061 -2.121 -25.702 1.00 95.75 111 ASP A N 1
ATOM 846 C CA . ASP A 1 111 ? 8.207 -1.340 -26.613 1.00 95.75 111 ASP A CA 1
ATOM 847 C C . ASP A 1 111 ? 6.916 -0.823 -25.955 1.00 95.75 111 ASP A C 1
ATOM 849 O O . ASP A 1 111 ? 6.004 -0.348 -26.629 1.00 95.75 111 ASP A O 1
ATOM 853 N N . TRP A 1 112 ? 6.832 -0.886 -24.626 1.00 96.94 112 TRP A N 1
ATOM 854 C CA . TRP A 1 112 ? 5.663 -0.428 -23.878 1.00 96.94 112 TRP A CA 1
ATOM 855 C C . TRP A 1 112 ? 5.681 1.088 -23.657 1.00 96.94 112 TRP A C 1
ATOM 857 O O . TRP A 1 112 ? 6.714 1.661 -23.315 1.00 96.94 112 TRP A O 1
ATOM 867 N N . GLY A 1 113 ? 4.525 1.736 -23.808 1.00 97.19 113 GLY A N 1
ATOM 868 C CA . GLY A 1 113 ? 4.360 3.162 -23.526 1.00 97.19 113 GLY A CA 1
ATOM 869 C C . GLY A 1 113 ? 5.238 4.080 -24.388 1.00 97.19 113 GLY A C 1
ATOM 870 O O . GLY A 1 113 ? 5.609 3.764 -25.520 1.00 97.19 113 GLY A O 1
ATOM 871 N N . LEU A 1 114 ? 5.566 5.255 -23.853 1.00 97.75 114 LEU A N 1
ATOM 872 C CA . LEU A 1 114 ? 6.371 6.264 -24.542 1.00 97.75 114 LEU A CA 1
ATOM 873 C C . LEU A 1 114 ? 7.863 6.021 -24.303 1.00 97.75 114 LEU A C 1
ATOM 875 O O . LEU A 1 114 ? 8.307 5.842 -23.167 1.00 97.75 114 LEU A O 1
ATOM 879 N N . LYS A 1 115 ? 8.656 6.051 -25.380 1.00 98.12 115 LYS A N 1
ATOM 880 C CA . LYS A 1 115 ? 10.122 6.004 -25.288 1.00 98.12 115 LYS A CA 1
ATOM 881 C C . LYS A 1 115 ? 10.647 7.303 -24.691 1.00 98.12 115 LYS A C 1
ATOM 883 O O . LYS A 1 115 ? 10.318 8.372 -25.199 1.00 98.12 115 LYS A O 1
ATOM 888 N N . LEU A 1 116 ? 11.526 7.209 -23.700 1.00 98.19 116 LEU A N 1
ATOM 889 C CA . LEU A 1 116 ? 12.294 8.350 -23.210 1.00 98.19 116 LEU A CA 1
ATOM 890 C C . LEU A 1 116 ? 13.760 8.229 -23.646 1.00 98.19 116 LEU A C 1
ATOM 892 O O . LEU A 1 116 ? 14.326 7.135 -23.660 1.00 98.19 116 LEU A O 1
ATOM 896 N N . SER A 1 117 ? 14.375 9.357 -24.007 1.00 96.50 117 SER A N 1
ATOM 897 C CA . SER A 1 117 ? 15.816 9.441 -24.287 1.00 96.50 117 SER A CA 1
ATOM 898 C C . SER A 1 117 ? 16.659 9.505 -23.013 1.00 96.50 117 SER A C 1
ATOM 900 O O . SER A 1 117 ? 17.822 9.117 -23.026 1.00 96.50 117 SER A O 1
ATOM 902 N N . GLU A 1 118 ? 16.067 9.974 -21.915 1.00 96.00 118 GLU A N 1
ATOM 903 C CA . GLU A 1 118 ? 16.703 10.150 -20.612 1.00 96.00 118 GLU A CA 1
ATOM 904 C C . GLU A 1 118 ? 15.803 9.592 -19.499 1.00 96.00 118 GLU A C 1
ATOM 906 O O . GLU A 1 118 ? 14.581 9.527 -19.675 1.00 96.00 118 GLU A O 1
ATOM 911 N N . PRO A 1 119 ? 16.375 9.174 -18.353 1.00 97.44 119 PRO A N 1
ATOM 912 C CA . PRO A 1 119 ? 15.579 8.679 -17.240 1.00 97.44 119 PRO A CA 1
ATOM 913 C C . PRO A 1 119 ? 14.662 9.768 -16.675 1.00 97.44 119 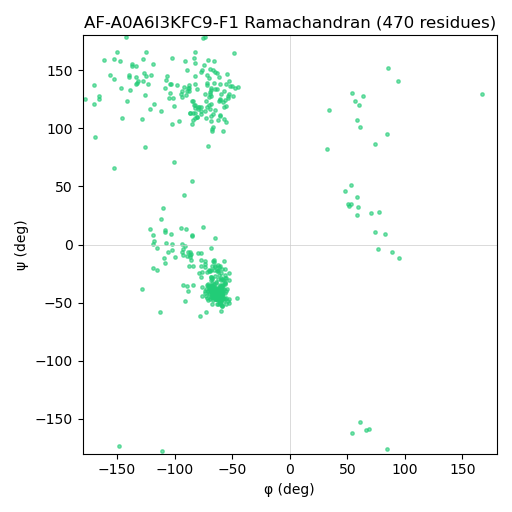PRO A C 1
ATOM 915 O O . PRO A 1 119 ? 15.027 10.939 -16.585 1.00 97.44 119 PRO A O 1
ATOM 918 N N . ARG A 1 120 ? 13.496 9.342 -16.194 1.00 96.19 120 ARG A N 1
ATOM 919 C CA . ARG A 1 120 ? 12.550 10.151 -15.418 1.00 96.19 120 ARG A CA 1
ATOM 920 C C . ARG A 1 120 ? 12.125 9.362 -14.181 1.00 96.19 120 ARG A C 1
ATOM 922 O O . ARG A 1 120 ? 11.907 8.158 -14.286 1.00 96.19 120 ARG A O 1
ATOM 929 N N . ILE A 1 121 ? 11.977 10.014 -13.025 1.00 96.56 121 ILE A N 1
ATOM 930 C CA . ILE A 1 121 ? 11.432 9.354 -11.824 1.00 96.56 121 ILE A CA 1
ATOM 931 C C . ILE A 1 121 ? 10.052 8.773 -12.165 1.00 96.56 121 ILE A C 1
ATOM 933 O O . ILE A 1 121 ? 9.182 9.492 -12.653 1.00 96.56 121 ILE A O 1
ATOM 937 N N . GLY A 1 122 ? 9.881 7.472 -11.944 1.00 96.88 122 GLY A N 1
ATOM 938 C CA . GLY A 1 122 ? 8.687 6.701 -12.281 1.00 96.88 122 GLY A CA 1
ATOM 939 C C . GLY A 1 122 ? 8.731 5.978 -13.626 1.00 96.88 122 GLY A C 1
ATOM 940 O O . GLY A 1 122 ? 7.867 5.142 -13.860 1.00 96.88 122 GLY A O 1
ATOM 941 N N . CYS A 1 123 ? 9.695 6.253 -14.509 1.00 98.25 123 CYS A N 1
ATOM 942 C CA . CYS A 1 123 ? 9.804 5.488 -15.754 1.00 98.25 123 CYS A CA 1
ATOM 943 C C . CYS A 1 123 ? 10.316 4.066 -15.485 1.00 98.25 123 CYS A C 1
ATOM 945 O O . CYS A 1 123 ? 11.167 3.867 -14.611 1.00 98.25 123 CYS A O 1
ATOM 947 N N . ALA A 1 124 ? 9.839 3.105 -16.275 1.00 98.50 124 ALA A N 1
ATOM 948 C CA . ALA A 1 124 ? 10.403 1.768 -16.320 1.00 98.50 124 ALA A CA 1
ATOM 949 C C . ALA A 1 124 ? 11.789 1.817 -16.974 1.00 98.50 124 ALA A C 1
ATOM 951 O O . ALA A 1 124 ? 11.941 2.353 -18.074 1.00 98.50 124 ALA A O 1
ATOM 952 N N . ALA A 1 125 ? 12.785 1.228 -16.323 1.00 98.50 125 ALA A N 1
ATOM 953 C CA . ALA A 1 125 ? 14.095 0.935 -16.884 1.00 98.50 125 ALA A CA 1
ATOM 954 C C . ALA A 1 125 ? 14.187 -0.566 -17.180 1.00 98.50 125 ALA A C 1
ATOM 956 O O . ALA A 1 125 ? 13.946 -1.396 -16.298 1.00 98.50 125 ALA A O 1
ATOM 957 N N . VAL A 1 126 ? 14.524 -0.902 -18.426 1.00 97.94 126 VAL A N 1
ATOM 958 C CA . VAL A 1 126 ? 14.649 -2.286 -18.906 1.00 97.94 126 VAL A CA 1
ATOM 959 C C . VAL A 1 126 ? 16.119 -2.630 -19.120 1.00 97.94 126 VAL A C 1
ATOM 961 O O . VAL A 1 126 ? 16.853 -1.854 -19.735 1.00 97.94 126 VAL A O 1
ATOM 964 N N . PHE A 1 127 ? 16.532 -3.807 -18.661 1.00 95.94 127 PHE A N 1
ATOM 965 C CA . PHE A 1 127 ? 17.901 -4.323 -18.728 1.00 95.94 127 PHE A CA 1
ATOM 966 C C . PHE A 1 127 ? 17.927 -5.721 -19.353 1.00 95.94 127 PHE A C 1
ATOM 968 O O . PHE A 1 127 ? 16.924 -6.441 -19.326 1.00 95.94 127 PHE A O 1
ATOM 975 N N . ASP A 1 128 ? 19.089 -6.130 -19.860 1.00 91.94 128 ASP A N 1
ATOM 976 C CA . ASP A 1 128 ? 19.367 -7.548 -20.121 1.00 91.94 128 ASP A CA 1
ATOM 977 C C . ASP A 1 128 ? 19.638 -8.287 -18.801 1.00 91.94 128 ASP A C 1
ATOM 979 O O . ASP A 1 128 ? 20.062 -7.677 -17.815 1.00 91.94 128 ASP A O 1
ATOM 983 N N . ARG A 1 129 ? 19.402 -9.604 -18.767 1.00 84.25 129 ARG A N 1
ATOM 984 C CA . ARG A 1 129 ? 19.687 -10.438 -17.591 1.00 84.25 129 ARG A CA 1
ATOM 985 C C . ARG A 1 129 ? 20.526 -11.656 -17.976 1.00 84.25 129 ARG A C 1
ATOM 987 O O . ARG A 1 129 ? 20.013 -12.616 -18.539 1.00 84.25 129 ARG A O 1
ATOM 994 N N . GLY A 1 130 ? 21.798 -11.640 -17.579 1.00 81.00 130 GLY A N 1
ATOM 995 C CA . GLY A 1 130 ? 22.755 -12.690 -17.936 1.00 81.00 130 GLY A CA 1
ATOM 996 C C . GLY A 1 130 ? 23.051 -12.718 -19.438 1.00 81.00 130 GLY A C 1
ATOM 997 O O . GLY A 1 130 ? 22.820 -11.735 -20.138 1.00 81.00 130 GLY A O 1
ATOM 998 N N . ASP A 1 131 ? 23.550 -13.854 -19.922 1.00 80.31 131 ASP A N 1
ATOM 999 C CA . ASP A 1 131 ? 23.991 -14.004 -21.316 1.00 80.31 131 ASP A CA 1
ATOM 1000 C C . ASP A 1 131 ? 22.860 -14.411 -22.276 1.00 80.31 131 ASP A C 1
ATOM 1002 O O . ASP A 1 131 ? 23.035 -14.391 -23.494 1.00 80.31 131 ASP A O 1
ATOM 1006 N N . ASN A 1 132 ? 21.693 -14.799 -21.749 1.00 78.25 132 ASN A N 1
ATOM 1007 C CA . ASN A 1 132 ? 20.560 -15.194 -22.577 1.00 78.25 132 ASN A CA 1
ATOM 1008 C C . ASN A 1 132 ? 19.844 -13.940 -23.122 1.00 78.25 132 ASN A C 1
ATOM 1010 O O . ASN A 1 132 ? 19.297 -13.167 -22.330 1.00 78.25 132 ASN A O 1
ATOM 1014 N N . PRO A 1 133 ? 19.780 -13.750 -24.455 1.00 79.56 133 PRO A N 1
ATOM 1015 C CA . PRO A 1 133 ? 19.167 -12.574 -25.063 1.00 79.56 133 PRO A CA 1
ATOM 1016 C C . PRO A 1 133 ? 17.652 -12.476 -24.842 1.00 79.56 133 PRO A C 1
ATOM 1018 O O . PRO A 1 133 ? 17.102 -11.398 -25.040 1.00 79.56 133 PRO A O 1
ATOM 1021 N N . ASP A 1 134 ? 16.970 -13.532 -24.407 1.00 79.00 134 ASP A N 1
ATOM 1022 C CA . ASP A 1 134 ? 15.533 -13.493 -24.114 1.00 79.00 134 ASP A CA 1
ATOM 1023 C C . ASP A 1 134 ? 15.240 -13.059 -22.670 1.00 79.00 134 ASP A C 1
ATOM 1025 O O . ASP A 1 134 ? 14.133 -12.613 -22.352 1.00 79.00 134 ASP A O 1
ATOM 1029 N N . LEU A 1 135 ? 16.238 -13.146 -21.7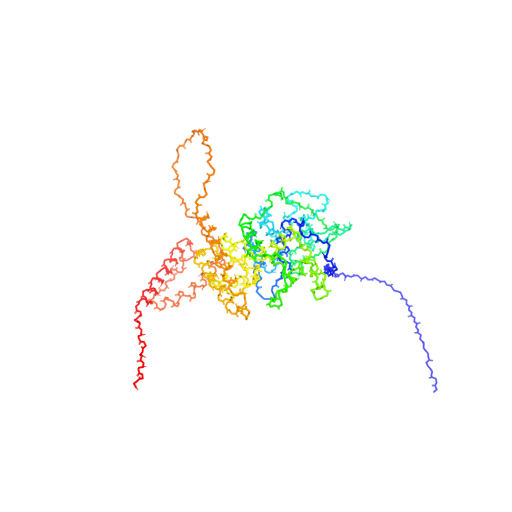85 1.00 84.88 135 LEU A N 1
ATOM 1030 C CA . LEU A 1 135 ? 16.098 -12.781 -20.382 1.00 84.88 135 LEU A CA 1
ATOM 1031 C C . LEU A 1 135 ? 16.367 -11.291 -20.178 1.00 84.88 135 LEU A C 1
ATOM 1033 O O . LEU A 1 135 ? 17.315 -10.708 -20.705 1.00 84.88 135 LEU A O 1
ATOM 1037 N N . GLY A 1 136 ? 15.526 -10.665 -19.364 1.00 91.50 136 GLY A N 1
ATOM 1038 C CA . GLY A 1 136 ? 15.675 -9.264 -19.001 1.00 91.50 136 GLY A CA 1
ATOM 1039 C C . GLY A 1 136 ? 15.303 -9.003 -17.553 1.00 91.50 136 GLY A C 1
ATOM 1040 O O . GLY A 1 136 ? 14.870 -9.896 -16.821 1.00 91.50 136 GLY A O 1
ATOM 1041 N N . HIS A 1 137 ? 15.451 -7.746 -17.164 1.00 95.00 137 HIS A N 1
ATOM 1042 C CA . HIS A 1 137 ? 14.981 -7.218 -15.892 1.00 95.00 137 HIS A CA 1
ATOM 1043 C C . HIS A 1 137 ? 14.263 -5.893 -16.126 1.00 95.00 137 HIS A C 1
ATOM 1045 O O . HIS A 1 137 ? 14.642 -5.137 -17.019 1.00 95.00 137 HIS A O 1
ATOM 1051 N N . VAL A 1 138 ? 13.212 -5.629 -15.358 1.00 97.12 138 VAL A N 1
ATOM 1052 C CA . VAL A 1 138 ? 12.452 -4.379 -15.426 1.00 97.12 138 VAL A CA 1
ATOM 1053 C C . VAL A 1 138 ? 12.218 -3.864 -14.014 1.00 97.12 138 VAL A C 1
ATOM 1055 O O . VAL A 1 138 ? 11.970 -4.645 -13.097 1.00 97.12 138 VAL A O 1
ATOM 1058 N N . THR A 1 139 ? 12.377 -2.556 -13.852 1.00 98.12 139 THR A N 1
ATOM 1059 C CA . THR A 1 139 ? 12.298 -1.828 -12.576 1.00 98.12 139 THR A CA 1
ATOM 1060 C C . THR A 1 139 ? 11.792 -0.417 -12.841 1.00 98.12 139 THR A C 1
ATOM 1062 O O . THR A 1 139 ? 11.884 0.037 -13.981 1.00 98.12 139 THR A O 1
ATOM 1065 N N . ASN A 1 140 ? 11.371 0.323 -11.818 1.00 98.19 140 ASN A N 1
ATOM 1066 C CA . ASN A 1 140 ? 11.101 1.755 -11.941 1.00 98.19 140 ASN A CA 1
ATOM 1067 C C . ASN A 1 140 ? 12.196 2.628 -11.330 1.00 98.19 140 ASN A C 1
ATOM 1069 O O . ASN A 1 140 ? 12.648 2.399 -10.209 1.00 98.19 140 ASN A O 1
ATOM 1073 N N . VAL A 1 141 ? 12.554 3.707 -12.023 1.00 97.69 141 VAL A N 1
ATOM 1074 C CA . VAL A 1 141 ? 13.520 4.701 -11.535 1.00 97.69 141 VAL A CA 1
ATOM 1075 C C . VAL A 1 141 ? 12.928 5.512 -10.378 1.00 97.69 141 VAL A C 1
ATOM 1077 O O . VAL A 1 141 ? 11.880 6.135 -10.530 1.00 97.69 141 VAL A O 1
ATOM 1080 N N . VAL A 1 142 ? 13.631 5.574 -9.246 1.00 95.94 142 VAL A N 1
ATOM 1081 C CA . VAL A 1 142 ? 13.269 6.382 -8.062 1.00 95.94 142 VAL A CA 1
ATOM 1082 C C . VAL A 1 142 ? 14.274 7.500 -7.763 1.00 95.94 142 VAL A C 1
ATOM 1084 O O . VAL A 1 142 ? 13.915 8.498 -7.146 1.00 95.94 142 VAL A O 1
ATOM 1087 N N . GLU A 1 143 ? 15.516 7.378 -8.245 1.00 94.56 143 GLU A N 1
ATOM 1088 C CA . GLU A 1 143 ? 16.543 8.430 -8.188 1.00 94.56 143 GLU A CA 1
ATOM 1089 C C . GLU A 1 143 ? 17.331 8.481 -9.489 1.00 94.56 143 GLU A C 1
ATOM 1091 O O . GLU A 1 143 ? 17.651 7.445 -10.077 1.00 94.56 143 GLU A O 1
ATOM 1096 N N . ILE A 1 144 ? 17.744 9.684 -9.879 1.00 95.12 144 ILE A N 1
ATOM 1097 C CA . ILE A 1 144 ? 18.643 9.901 -11.009 1.00 95.12 144 ILE A CA 1
ATOM 1098 C C . ILE A 1 144 ? 19.912 10.557 -10.476 1.00 95.12 144 ILE A C 1
ATOM 1100 O O . ILE A 1 144 ? 19.866 11.646 -9.911 1.00 95.12 144 ILE A O 1
ATOM 1104 N N . ARG A 1 145 ? 21.051 9.898 -10.684 1.00 95.12 145 ARG A N 1
ATOM 1105 C CA . ARG A 1 145 ? 22.387 10.420 -10.363 1.00 95.12 145 ARG A CA 1
ATOM 1106 C C . ARG A 1 145 ? 23.136 10.705 -11.654 1.00 95.12 145 ARG A C 1
ATOM 1108 O O . ARG A 1 145 ? 22.586 10.534 -12.735 1.00 95.12 145 ARG A O 1
ATOM 1115 N N . GLU A 1 146 ? 24.388 11.145 -11.583 1.00 94.62 146 GLU A N 1
ATOM 1116 C CA . GLU A 1 146 ? 25.170 11.471 -12.783 1.00 94.62 146 GLU A CA 1
ATOM 1117 C C . GLU A 1 146 ? 25.316 10.250 -13.715 1.00 94.62 146 GLU A C 1
ATOM 1119 O O . GLU A 1 146 ? 24.863 10.280 -14.861 1.00 94.62 146 GLU A O 1
ATOM 1124 N N . LYS A 1 147 ? 25.863 9.143 -13.195 1.00 96.75 147 LYS A N 1
ATOM 1125 C CA . LYS A 1 147 ? 26.189 7.926 -13.970 1.00 96.75 147 LYS A CA 1
ATOM 1126 C C . LYS A 1 147 ? 25.269 6.740 -13.695 1.00 96.75 147 LYS A C 1
ATOM 1128 O O . LYS A 1 147 ? 25.241 5.787 -14.471 1.00 96.75 147 LYS A O 1
ATOM 1133 N N . THR A 1 148 ? 24.523 6.797 -12.601 1.00 97.94 148 THR A N 1
ATOM 1134 C CA . THR A 1 148 ? 23.678 5.707 -12.120 1.00 97.94 148 THR A CA 1
ATOM 1135 C C . THR A 1 148 ? 22.238 6.165 -11.934 1.00 97.94 148 THR A C 1
ATOM 1137 O O . THR A 1 148 ? 21.925 7.360 -11.945 1.00 97.94 148 THR A O 1
ATOM 1140 N N . ILE A 1 149 ? 21.356 5.188 -11.790 1.00 97.25 149 ILE A N 1
ATOM 1141 C CA . ILE A 1 149 ? 19.962 5.347 -11.395 1.00 97.25 149 ILE A CA 1
ATOM 1142 C C . ILE A 1 149 ? 19.700 4.412 -10.222 1.00 97.25 149 ILE A C 1
ATOM 1144 O O . ILE A 1 149 ? 20.191 3.283 -10.197 1.00 97.25 149 ILE A O 1
ATOM 1148 N N . LEU A 1 150 ? 18.928 4.880 -9.249 1.00 96.25 150 LEU A N 1
ATOM 1149 C CA . LEU A 1 150 ? 18.393 4.012 -8.210 1.00 96.25 150 LEU A CA 1
ATOM 1150 C C . LEU A 1 150 ? 17.006 3.575 -8.654 1.00 96.25 150 LEU A C 1
ATOM 1152 O O . LEU A 1 150 ? 16.190 4.421 -9.029 1.00 96.25 150 LEU A O 1
ATOM 1156 N N . CYS A 1 151 ? 16.750 2.274 -8.618 1.00 96.75 151 CYS A N 1
ATOM 1157 C CA . CYS A 1 151 ? 15.501 1.703 -9.088 1.00 96.75 151 CYS A CA 1
ATOM 1158 C C . CYS A 1 151 ? 14.814 0.894 -7.990 1.00 96.75 151 CYS A C 1
ATOM 1160 O O . CYS A 1 151 ? 15.460 0.150 -7.253 1.00 96.75 151 CYS A O 1
ATOM 1162 N N . GLN A 1 152 ? 13.498 1.043 -7.897 1.00 96.75 152 GLN A N 1
ATOM 1163 C CA . GLN A 1 152 ? 12.616 0.155 -7.155 1.00 96.75 152 GLN A CA 1
ATOM 1164 C C . GLN A 1 152 ? 12.173 -0.965 -8.090 1.00 96.75 152 GLN A C 1
ATOM 1166 O O . GLN A 1 152 ? 11.738 -0.686 -9.203 1.00 96.75 152 GLN A O 1
ATOM 1171 N N . GLY A 1 153 ? 12.250 -2.213 -7.640 1.00 95.75 153 GLY A N 1
ATOM 1172 C CA . GLY A 1 153 ? 11.802 -3.338 -8.450 1.00 95.75 153 GLY A CA 1
ATOM 1173 C C . GLY A 1 153 ? 11.552 -4.598 -7.640 1.00 95.75 153 GLY A C 1
ATOM 1174 O O . GLY A 1 153 ? 12.080 -4.764 -6.536 1.00 95.75 153 GLY A O 1
ATOM 1175 N N . GLY A 1 154 ? 10.745 -5.484 -8.218 1.00 93.50 154 GLY A N 1
ATOM 1176 C CA . GLY A 1 154 ? 10.520 -6.842 -7.735 1.00 93.50 154 GLY A CA 1
ATOM 1177 C C . GLY A 1 154 ? 11.609 -7.807 -8.199 1.00 93.50 154 GLY A C 1
ATOM 1178 O O . GLY A 1 154 ? 12.320 -7.549 -9.169 1.00 93.50 154 GLY A O 1
ATOM 1179 N N . ASN A 1 155 ? 11.725 -8.938 -7.512 1.00 88.38 155 ASN A N 1
ATOM 1180 C CA . ASN A 1 155 ? 12.719 -9.980 -7.755 1.00 88.38 155 ASN A CA 1
ATOM 1181 C C . ASN A 1 155 ? 14.180 -9.487 -7.822 1.00 88.38 155 ASN A C 1
ATOM 1183 O O . ASN A 1 155 ? 15.002 -9.991 -8.589 1.00 88.38 155 ASN A O 1
ATOM 1187 N N . GLN A 1 156 ? 14.501 -8.458 -7.039 1.00 86.50 156 GLN A N 1
ATOM 1188 C CA . GLN A 1 156 ? 15.860 -7.967 -6.852 1.00 86.50 156 GLN A CA 1
ATOM 1189 C C . GLN A 1 156 ? 16.410 -8.604 -5.579 1.00 86.50 156 GLN A C 1
ATOM 1191 O O . GLN A 1 156 ? 15.978 -8.260 -4.474 1.00 86.50 156 GLN A O 1
ATOM 1196 N N . SER A 1 157 ? 17.319 -9.568 -5.735 1.00 86.88 157 SER A N 1
ATOM 1197 C CA . SER A 1 157 ? 17.760 -10.438 -4.633 1.00 86.88 157 SER A CA 1
ATOM 1198 C C . SER A 1 157 ? 16.562 -11.107 -3.938 1.00 86.88 157 SER A C 1
ATOM 1200 O O . SER A 1 157 ? 16.378 -10.954 -2.724 1.00 86.88 157 SER A O 1
ATOM 1202 N N . ASP A 1 158 ? 15.704 -11.731 -4.755 1.00 88.69 158 ASP A N 1
ATOM 1203 C CA . ASP A 1 158 ? 14.482 -12.458 -4.377 1.00 88.69 158 ASP A CA 1
ATOM 1204 C C . ASP A 1 158 ? 13.530 -11.625 -3.504 1.00 88.69 158 ASP A C 1
ATOM 1206 O O . ASP A 1 158 ? 12.886 -12.104 -2.567 1.00 88.69 158 ASP A O 1
ATOM 1210 N N . SER A 1 159 ? 13.490 -10.314 -3.780 1.00 92.06 159 SER A N 1
ATOM 1211 C CA . SER A 1 159 ? 12.746 -9.346 -2.980 1.00 92.06 159 SER A CA 1
ATOM 1212 C C . SER A 1 159 ? 12.276 -8.119 -3.753 1.00 92.06 159 SER A C 1
ATOM 1214 O O . SER A 1 159 ? 12.831 -7.769 -4.795 1.00 92.06 159 SER A O 1
ATOM 1216 N N . VAL A 1 160 ? 11.274 -7.431 -3.208 1.00 94.75 160 VAL A N 1
ATOM 1217 C CA . VAL A 1 160 ? 10.972 -6.044 -3.567 1.00 94.75 160 VAL A CA 1
ATOM 1218 C C . VAL A 1 160 ? 11.935 -5.155 -2.793 1.00 94.75 160 VAL A C 1
ATOM 1220 O O . VAL A 1 160 ? 11.838 -5.036 -1.569 1.00 94.75 160 VAL A O 1
ATOM 1223 N N . CYS A 1 161 ? 12.879 -4.530 -3.486 1.00 94.56 161 CYS A N 1
ATOM 1224 C CA . CYS A 1 161 ? 13.852 -3.644 -2.852 1.00 94.56 161 CYS A CA 1
ATOM 1225 C C . CYS A 1 161 ? 14.291 -2.512 -3.786 1.00 94.56 161 CYS A C 1
ATOM 1227 O O . CYS A 1 161 ? 13.742 -2.340 -4.876 1.00 94.56 161 CYS A O 1
ATOM 1229 N N . TYR A 1 162 ? 15.275 -1.732 -3.340 1.00 94.19 162 TYR A N 1
ATOM 1230 C CA . TYR A 1 162 ? 15.960 -0.753 -4.170 1.00 94.19 162 TYR A CA 1
ATOM 1231 C C . TYR A 1 162 ? 17.331 -1.281 -4.589 1.00 94.19 162 TYR A C 1
ATOM 1233 O O . TYR A 1 162 ? 18.059 -1.846 -3.769 1.00 94.19 162 TYR A O 1
ATOM 1241 N N . ALA A 1 163 ? 17.699 -1.058 -5.846 1.00 94.81 163 ALA A N 1
ATOM 1242 C CA . ALA A 1 163 ? 19.007 -1.413 -6.380 1.00 94.81 163 ALA A CA 1
ATOM 1243 C C . ALA A 1 163 ? 19.533 -0.313 -7.309 1.00 94.81 163 ALA A C 1
ATOM 1245 O O . ALA A 1 163 ? 18.772 0.365 -8.001 1.00 94.81 163 ALA A O 1
ATOM 1246 N N . GLU A 1 164 ? 20.847 -0.100 -7.280 1.00 96.06 164 GLU A N 1
ATOM 1247 C CA . GLU A 1 164 ? 21.526 0.893 -8.111 1.00 96.06 164 GLU A CA 1
ATOM 1248 C C . GLU A 1 164 ? 22.034 0.245 -9.402 1.00 96.06 164 GLU A C 1
ATOM 1250 O O . GLU A 1 164 ? 22.680 -0.802 -9.365 1.00 96.06 164 GLU A O 1
ATOM 1255 N N . TYR A 1 165 ? 21.766 0.897 -10.533 1.00 96.25 165 TYR A N 1
ATOM 1256 C CA . TYR A 1 165 ? 22.140 0.436 -11.867 1.00 96.25 165 TYR A CA 1
ATOM 1257 C C . TYR A 1 165 ? 22.921 1.514 -12.620 1.00 96.25 165 TYR A C 1
ATOM 1259 O O . TYR A 1 165 ? 22.683 2.714 -12.451 1.00 96.25 165 TYR A O 1
ATOM 1267 N N . SER A 1 166 ? 23.847 1.094 -13.482 1.00 97.44 166 SER A N 1
ATOM 1268 C CA . SER A 1 166 ? 24.518 1.999 -14.417 1.00 97.44 166 SER A CA 1
ATOM 1269 C C . SER A 1 166 ? 23.547 2.433 -15.510 1.00 97.44 166 SER A C 1
ATOM 1271 O O . SER A 1 166 ? 22.845 1.607 -16.092 1.00 97.44 166 SER A O 1
ATOM 1273 N N . LYS A 1 167 ? 23.555 3.723 -15.864 1.00 97.81 167 LYS A N 1
ATOM 1274 C CA . LYS A 1 167 ? 22.772 4.217 -17.009 1.00 97.81 167 LYS A CA 1
ATOM 1275 C C . LYS A 1 167 ? 23.203 3.583 -18.333 1.00 97.81 167 LYS A C 1
ATOM 1277 O O . LYS A 1 167 ? 22.393 3.510 -19.248 1.00 97.81 167 LYS A O 1
ATOM 1282 N N . ALA A 1 168 ? 24.459 3.139 -18.434 1.00 97.12 168 ALA A N 1
ATOM 1283 C CA . ALA A 1 168 ? 24.996 2.504 -19.637 1.00 97.12 168 ALA A CA 1
ATOM 1284 C C . ALA A 1 168 ? 24.410 1.103 -19.894 1.00 97.12 168 ALA A C 1
ATOM 1286 O O . ALA A 1 168 ? 24.420 0.639 -21.033 1.00 97.12 168 ALA A O 1
ATOM 1287 N N . ASP A 1 169 ? 23.877 0.455 -18.854 1.00 96.00 169 ASP A N 1
ATOM 1288 C CA . ASP A 1 169 ? 23.321 -0.899 -18.945 1.00 96.00 169 ASP A CA 1
ATOM 1289 C C . ASP A 1 169 ? 21.826 -0.887 -19.311 1.00 96.00 169 ASP A C 1
ATOM 1291 O O . ASP A 1 169 ? 21.245 -1.929 -19.621 1.00 96.00 169 ASP A O 1
ATOM 1295 N N . VAL A 1 170 ? 21.188 0.290 -19.305 1.00 97.69 170 VAL A N 1
ATOM 1296 C CA . VAL A 1 170 ? 19.767 0.440 -19.632 1.00 97.69 170 VAL A CA 1
ATOM 1297 C C . VAL A 1 170 ? 19.548 0.282 -21.134 1.00 97.69 170 VAL A C 1
ATOM 1299 O O . VAL A 1 170 ? 20.175 0.952 -21.954 1.00 97.69 170 VAL A O 1
ATOM 1302 N N . ARG A 1 171 ? 18.598 -0.578 -21.503 1.00 97.69 171 ARG A N 1
ATOM 1303 C CA . ARG A 1 171 ? 18.168 -0.801 -22.892 1.00 97.69 171 ARG A CA 1
ATOM 1304 C C . ARG A 1 171 ? 17.041 0.124 -23.320 1.00 97.69 171 ARG A C 1
ATOM 1306 O O . ARG A 1 171 ? 17.014 0.564 -24.468 1.00 97.69 171 ARG A O 1
ATOM 1313 N N . ALA A 1 172 ? 16.126 0.437 -22.410 1.00 98.12 172 ALA A N 1
ATOM 1314 C CA . ALA A 1 172 ? 15.057 1.392 -22.659 1.00 98.12 172 ALA A CA 1
ATOM 1315 C C . ALA A 1 172 ? 14.587 2.052 -21.362 1.00 98.12 172 ALA A C 1
ATOM 1317 O O . ALA A 1 172 ? 14.456 1.384 -20.337 1.00 98.12 172 ALA A O 1
ATOM 1318 N N . TYR A 1 173 ? 14.271 3.344 -21.457 1.00 98.69 173 TYR A N 1
ATOM 1319 C CA . TYR A 1 173 ? 13.425 4.046 -20.499 1.00 98.69 173 TYR A CA 1
ATOM 1320 C C . TYR A 1 173 ? 12.030 4.190 -21.091 1.00 98.69 173 TYR A C 1
ATOM 1322 O O . TYR A 1 173 ? 11.884 4.716 -22.202 1.00 98.69 173 TYR A O 1
ATOM 1330 N N . ARG A 1 174 ? 11.011 3.735 -20.362 1.00 98.56 174 ARG A N 1
ATOM 1331 C CA . ARG A 1 174 ? 9.618 3.763 -20.806 1.00 98.56 174 ARG A CA 1
ATOM 1332 C C . ARG A 1 174 ? 8.719 4.461 -19.808 1.00 98.56 174 ARG A C 1
ATOM 1334 O O . ARG A 1 174 ? 8.723 4.162 -18.619 1.00 98.56 174 ARG A O 1
ATOM 1341 N N . TRP A 1 175 ? 7.944 5.406 -20.313 1.00 98.19 175 TRP A N 1
ATOM 1342 C CA . TRP A 1 175 ? 6.907 6.085 -19.554 1.00 98.19 175 TRP A CA 1
ATOM 1343 C C . TRP A 1 175 ? 5.552 5.443 -19.863 1.00 98.19 175 TRP A C 1
ATOM 1345 O O . TRP A 1 175 ? 5.298 5.193 -21.046 1.00 98.19 175 TRP A O 1
ATOM 1355 N N . PRO A 1 176 ? 4.675 5.198 -18.872 1.00 97.44 176 PRO A N 1
ATOM 1356 C CA . PRO A 1 176 ? 3.319 4.740 -19.159 1.00 97.44 176 PRO A CA 1
ATOM 1357 C C . PRO A 1 176 ? 2.645 5.701 -20.149 1.00 97.44 176 PRO A C 1
ATOM 1359 O O . PRO A 1 176 ? 2.683 6.918 -19.959 1.00 97.44 176 PRO A O 1
ATOM 1362 N N . GLY A 1 177 ? 2.098 5.175 -21.247 1.00 93.44 177 GLY A N 1
ATOM 1363 C CA . GLY A 1 177 ? 1.556 6.012 -22.328 1.00 93.44 177 GLY A CA 1
ATOM 1364 C C . GLY A 1 177 ? 0.296 6.787 -21.939 1.00 93.44 177 GLY A C 1
ATOM 1365 O O . GLY A 1 177 ? 0.002 7.808 -22.544 1.00 93.44 177 GLY A O 1
ATOM 1366 N N . ASP A 1 178 ? -0.391 6.293 -20.918 1.00 92.56 178 ASP A N 1
ATOM 1367 C CA . ASP A 1 178 ? -1.626 6.767 -20.304 1.00 92.56 178 ASP A CA 1
ATOM 1368 C C . ASP A 1 178 ? -1.385 7.309 -18.882 1.00 92.56 178 ASP A C 1
ATOM 1370 O O . ASP A 1 178 ? -2.301 7.335 -18.065 1.00 92.56 178 ASP A O 1
ATOM 1374 N N . ALA A 1 179 ? -0.151 7.708 -18.545 1.00 95.06 179 ALA A N 1
ATOM 1375 C CA . ALA A 1 179 ? 0.252 8.069 -17.180 1.00 95.06 179 ALA A CA 1
ATOM 1376 C C . ALA A 1 179 ? -0.648 9.121 -16.506 1.00 95.06 179 ALA A C 1
ATOM 1378 O O . ALA A 1 179 ? -0.798 9.104 -15.286 1.00 95.06 179 ALA A O 1
ATOM 1379 N N . GLU A 1 180 ? -1.242 10.033 -17.276 1.00 94.56 180 GLU A N 1
ATOM 1380 C CA . GLU A 1 180 ? -2.193 11.041 -16.800 1.00 94.56 180 GLU A CA 1
ATOM 1381 C C . GLU A 1 180 ? -3.508 10.455 -16.263 1.00 94.56 180 GLU A C 1
ATOM 1383 O O . GLU A 1 180 ? -4.222 11.125 -15.522 1.00 94.56 180 GLU A O 1
ATOM 1388 N N . GLN A 1 181 ? -3.827 9.209 -16.615 1.00 95.25 181 GLN A N 1
ATOM 1389 C CA . GLN A 1 181 ? -5.028 8.498 -16.173 1.00 95.25 181 GLN A CA 1
ATOM 1390 C C . GLN A 1 181 ? -4.826 7.790 -14.832 1.00 95.25 181 GLN A C 1
ATOM 1392 O O . GLN A 1 181 ? -5.805 7.299 -14.259 1.00 95.25 181 GLN A O 1
ATOM 1397 N N . ALA A 1 182 ? -3.584 7.748 -14.329 1.00 97.19 182 ALA A N 1
ATOM 1398 C CA . ALA A 1 182 ? -3.257 7.133 -13.054 1.00 97.19 182 ALA A CA 1
ATOM 1399 C C . ALA A 1 182 ? -4.076 7.780 -11.935 1.00 97.19 182 ALA A C 1
ATOM 1401 O O . ALA A 1 182 ? -3.946 8.974 -11.658 1.00 97.19 182 ALA A O 1
ATOM 1402 N N . ARG A 1 183 ? -4.909 6.986 -11.264 1.00 96.25 183 ARG A N 1
ATOM 1403 C CA . ARG A 1 183 ? -5.765 7.471 -10.181 1.00 96.25 183 ARG A CA 1
ATOM 1404 C C . ARG A 1 183 ? -5.992 6.410 -9.121 1.00 96.25 183 ARG A C 1
ATOM 1406 O O . ARG A 1 183 ? -5.888 5.212 -9.370 1.00 96.25 183 ARG A O 1
ATOM 1413 N N . LEU A 1 184 ? -6.339 6.876 -7.930 1.00 95.69 184 LEU A N 1
ATOM 1414 C CA . LEU A 1 184 ? -6.929 6.034 -6.898 1.00 95.69 184 LEU A CA 1
ATOM 1415 C C . LEU A 1 184 ? -8.431 5.899 -7.177 1.00 95.69 184 LEU A C 1
ATOM 1417 O O . LEU A 1 184 ? -9.019 6.736 -7.858 1.00 95.69 184 LEU A O 1
ATOM 1421 N N . SER A 1 185 ? -9.052 4.835 -6.676 1.00 92.50 185 SER A N 1
ATOM 1422 C CA . SER A 1 185 ? -10.504 4.659 -6.782 1.00 92.50 185 SER A CA 1
ATOM 1423 C C . SER A 1 185 ? -11.255 5.705 -5.953 1.00 92.50 185 SER A C 1
ATOM 1425 O O . SER A 1 185 ? -10.805 6.012 -4.852 1.00 92.50 185 SER A O 1
ATOM 1427 N N . ASP A 1 186 ? -12.458 6.102 -6.364 1.00 93.31 186 ASP A N 1
ATOM 1428 C CA . ASP A 1 186 ? -13.328 7.008 -5.588 1.00 93.31 186 ASP A CA 1
ATOM 1429 C C . ASP A 1 186 ? -13.615 6.491 -4.163 1.00 93.31 186 ASP A C 1
ATOM 1431 O O . ASP A 1 186 ? -13.778 7.257 -3.213 1.00 93.31 186 ASP A O 1
ATOM 1435 N N . VAL A 1 187 ? -13.606 5.165 -3.983 1.00 95.56 187 VAL A N 1
ATOM 1436 C CA . VAL A 1 187 ? -13.732 4.499 -2.675 1.00 95.56 187 VAL A CA 1
ATOM 1437 C C . VAL A 1 187 ? -12.610 4.908 -1.720 1.00 95.56 187 VAL A C 1
ATOM 1439 O O . VAL A 1 187 ? -12.856 5.076 -0.525 1.00 95.56 187 VAL A O 1
ATOM 1442 N N . PHE A 1 188 ? -11.393 5.102 -2.236 1.00 96.69 188 PHE A N 1
ATOM 1443 C CA . PHE A 1 188 ? -10.277 5.589 -1.435 1.00 96.69 188 PHE A CA 1
ATOM 1444 C C . PHE A 1 188 ? -10.563 6.993 -0.925 1.00 96.69 188 PHE A C 1
ATOM 1446 O O . PHE A 1 188 ? -10.337 7.249 0.248 1.00 96.69 188 PHE A O 1
ATOM 1453 N N . ASP A 1 189 ? -11.095 7.891 -1.752 1.00 94.75 189 ASP A N 1
ATOM 1454 C CA . ASP A 1 189 ? -11.374 9.261 -1.319 1.00 94.75 189 ASP A CA 1
ATOM 1455 C C . ASP A 1 189 ? -12.477 9.313 -0.259 1.00 94.75 189 ASP A C 1
ATOM 1457 O O . ASP A 1 189 ? -12.346 10.047 0.724 1.00 94.75 189 ASP A O 1
ATOM 1461 N N . ILE A 1 190 ? -13.512 8.474 -0.391 1.00 95.12 190 ILE A N 1
ATOM 1462 C CA . ILE A 1 190 ? -14.546 8.296 0.640 1.00 95.12 190 ILE A CA 1
ATOM 1463 C C . ILE A 1 190 ? -13.913 7.821 1.956 1.00 95.12 190 ILE A C 1
ATOM 1465 O O . ILE A 1 190 ? -14.142 8.421 3.010 1.00 95.12 190 ILE A O 1
ATOM 1469 N N . ALA A 1 191 ? -13.108 6.757 1.901 1.00 96.12 191 ALA A N 1
ATOM 1470 C CA . ALA A 1 191 ? -12.503 6.154 3.083 1.00 96.12 191 ALA A CA 1
ATOM 1471 C C . ALA A 1 191 ? -11.451 7.074 3.723 1.00 96.12 191 ALA A C 1
ATOM 1473 O O . ALA A 1 191 ? -11.464 7.280 4.933 1.00 96.12 191 ALA A O 1
ATOM 1474 N N . TYR A 1 192 ? -10.574 7.676 2.922 1.00 95.31 192 TYR A N 1
ATOM 1475 C CA . TYR A 1 192 ? -9.529 8.597 3.357 1.00 95.31 192 TYR A CA 1
ATOM 1476 C C . TYR A 1 192 ? -10.127 9.822 4.034 1.00 95.31 192 TYR A C 1
ATOM 1478 O O . TYR A 1 192 ? -9.737 10.123 5.158 1.00 95.31 192 TYR A O 1
ATOM 1486 N N . LYS A 1 193 ? -11.121 10.477 3.414 1.00 93.56 193 LYS A N 1
ATOM 1487 C CA . LYS A 1 193 ? -11.797 11.647 3.994 1.00 93.56 193 LYS A CA 1
ATOM 1488 C C . LYS A 1 193 ? -12.432 11.334 5.347 1.00 93.56 193 LYS A C 1
ATOM 1490 O O . LYS A 1 193 ? -12.400 12.183 6.233 1.00 93.56 193 LYS A O 1
ATOM 1495 N N . TYR A 1 194 ? -13.001 10.138 5.501 1.00 93.75 194 TYR A N 1
ATOM 1496 C CA . TYR A 1 194 ? -13.519 9.672 6.784 1.00 93.75 194 TYR A CA 1
ATOM 1497 C C . TYR A 1 194 ? -12.400 9.444 7.803 1.00 93.75 194 TYR A C 1
ATOM 1499 O O . TYR A 1 194 ? -12.472 9.965 8.910 1.00 93.75 194 TYR A O 1
ATOM 1507 N N . VAL A 1 195 ? -11.359 8.690 7.440 1.00 92.81 195 VAL A N 1
ATOM 1508 C CA . VAL A 1 195 ? -10.294 8.320 8.379 1.00 92.81 195 VAL A CA 1
ATOM 1509 C C . VAL A 1 195 ? -9.537 9.548 8.875 1.00 92.81 195 VAL A C 1
ATOM 1511 O O . VAL A 1 195 ? -9.279 9.652 10.064 1.00 92.81 195 VAL A O 1
ATOM 1514 N N . VAL A 1 196 ? -9.220 10.506 8.005 1.00 90.00 196 VAL A N 1
ATOM 1515 C CA . VAL A 1 196 ? -8.464 11.710 8.392 1.00 90.00 196 VAL A CA 1
ATOM 1516 C C . VAL A 1 196 ? -9.333 12.836 8.951 1.00 90.00 196 VAL A C 1
ATOM 1518 O O . VAL A 1 196 ? -8.840 13.959 9.115 1.00 90.00 196 VAL A O 1
ATOM 1521 N N . SER A 1 197 ? -10.624 12.576 9.177 1.00 89.38 197 SER A N 1
ATOM 1522 C CA . SER A 1 197 ? -11.540 13.570 9.719 1.00 89.38 197 SER A CA 1
ATOM 1523 C C . SER A 1 197 ? -11.199 13.869 11.186 1.00 89.38 197 SER A C 1
ATOM 1525 O O . SER A 1 197 ? -10.708 12.983 11.894 1.00 89.38 197 SER A O 1
ATOM 1527 N N . PRO A 1 198 ? -11.473 15.089 11.686 1.00 83.38 198 PRO A N 1
ATOM 1528 C CA . PRO A 1 198 ? -11.195 15.451 13.078 1.00 83.38 198 PRO A CA 1
ATOM 1529 C C . PRO A 1 198 ? -11.851 14.521 14.110 1.00 83.38 198 PRO A C 1
ATOM 1531 O O . PRO A 1 198 ? -11.361 14.391 15.229 1.00 83.38 198 PRO A O 1
ATOM 1534 N N . GLU A 1 199 ? -12.960 13.873 13.747 1.00 80.56 199 GLU A N 1
ATOM 1535 C CA . GLU A 1 199 ? -13.701 12.940 14.598 1.00 80.56 199 GLU A CA 1
ATOM 1536 C C . GLU A 1 199 ? -13.052 11.552 14.709 1.00 80.56 199 GLU A C 1
ATOM 1538 O O . GLU A 1 199 ? -13.419 10.783 15.608 1.00 80.56 199 GLU A O 1
ATOM 1543 N N . VAL A 1 200 ? -12.153 11.201 13.783 1.00 81.00 200 VAL A N 1
ATOM 1544 C CA . VAL A 1 200 ? -11.489 9.891 13.722 1.00 81.00 200 VAL A CA 1
ATOM 1545 C C . VAL A 1 200 ? -9.998 10.028 14.015 1.00 81.00 200 VAL A C 1
ATOM 1547 O O . VAL A 1 200 ? -9.531 9.431 14.981 1.00 81.00 200 VAL A O 1
ATOM 1550 N N . GLU A 1 201 ? -9.276 10.833 13.236 1.00 77.56 201 GLU A N 1
ATOM 1551 C CA . GLU A 1 201 ? -7.842 11.088 13.395 1.00 77.56 201 GLU A CA 1
ATOM 1552 C C . GLU A 1 201 ? -7.603 12.603 13.498 1.00 77.56 201 GLU A C 1
ATOM 1554 O O . GLU A 1 201 ? -7.326 13.300 12.518 1.00 77.56 201 GLU A O 1
ATOM 1559 N N . GLY A 1 202 ? -7.748 13.139 14.710 1.00 69.75 202 GLY A N 1
ATOM 1560 C CA . GLY A 1 202 ? -7.589 14.566 14.985 1.00 69.75 202 GLY A CA 1
ATOM 1561 C C . GLY A 1 202 ? -6.177 14.941 15.443 1.00 69.75 202 GLY A C 1
ATOM 1562 O O . GLY A 1 202 ? -5.695 14.415 16.439 1.00 69.75 202 GLY A O 1
ATOM 1563 N N . GLY A 1 203 ? -5.566 15.923 14.769 1.00 81.12 203 GLY A N 1
ATOM 1564 C CA . GLY A 1 203 ? -4.433 16.717 15.270 1.00 81.12 203 GLY A CA 1
ATOM 1565 C C . GLY A 1 203 ? -3.201 15.942 15.755 1.00 81.12 203 GLY A C 1
ATOM 1566 O O . GLY A 1 203 ? -2.993 14.784 15.401 1.00 81.12 203 GLY A O 1
ATOM 1567 N N . TYR A 1 204 ? -2.361 16.629 16.535 1.00 88.88 204 TYR A N 1
ATOM 1568 C CA . TYR A 1 204 ? -1.239 16.031 17.261 1.00 88.88 204 TYR A CA 1
ATOM 1569 C C . TYR A 1 204 ? -1.700 15.549 18.642 1.00 88.88 204 TYR A C 1
ATOM 1571 O O . TYR A 1 204 ? -2.356 16.294 19.372 1.00 88.88 204 TYR A O 1
ATOM 1579 N N . THR A 1 205 ? -1.307 14.338 19.028 1.00 88.88 205 THR A N 1
ATOM 1580 C CA . THR A 1 205 ? -1.529 13.767 20.361 1.00 88.88 205 THR A CA 1
ATOM 1581 C C . THR A 1 205 ? -0.274 13.051 20.856 1.00 88.88 205 THR A C 1
ATOM 1583 O O . THR A 1 205 ? 0.567 12.625 20.068 1.00 88.88 205 THR A O 1
ATOM 1586 N N . ASP A 1 206 ? -0.123 12.964 22.176 1.00 90.81 206 ASP A N 1
ATOM 1587 C CA . ASP A 1 206 ? 1.000 12.310 22.859 1.00 90.81 206 ASP A CA 1
ATOM 1588 C C . ASP A 1 206 ? 0.508 11.827 24.234 1.00 90.81 206 ASP A C 1
ATOM 1590 O O . ASP A 1 206 ? 0.832 12.405 25.274 1.00 90.81 206 ASP A O 1
ATOM 1594 N N . ASP A 1 207 ? -0.413 10.856 24.230 1.00 84.75 207 ASP A N 1
ATOM 1595 C CA . ASP A 1 207 ? -0.978 10.277 25.455 1.00 84.75 207 ASP A CA 1
ATOM 1596 C C . ASP A 1 207 ? -0.045 9.159 25.971 1.00 84.75 207 ASP A C 1
ATOM 1598 O O . ASP A 1 207 ? 0.198 8.199 25.244 1.00 84.75 207 ASP A O 1
ATOM 1602 N N . PRO A 1 208 ? 0.450 9.213 27.224 1.00 86.81 208 PRO A N 1
ATOM 1603 C CA . PRO A 1 208 ? 1.324 8.174 27.783 1.00 86.81 208 PRO A CA 1
ATOM 1604 C C . PRO A 1 208 ? 0.709 6.767 27.847 1.00 86.81 208 PRO A C 1
ATOM 1606 O O . PRO A 1 208 ? 1.435 5.791 28.019 1.00 86.81 208 PRO A O 1
ATOM 1609 N N . TYR A 1 209 ? -0.620 6.656 27.774 1.00 81.19 209 TYR A N 1
ATOM 1610 C CA . TYR A 1 209 ? -1.343 5.383 27.747 1.00 81.19 209 TYR A CA 1
ATOM 1611 C C . TYR A 1 209 ? -1.621 4.892 26.320 1.00 81.19 209 TYR A C 1
ATOM 1613 O O . TYR A 1 209 ? -2.178 3.802 26.154 1.00 81.19 209 TYR A O 1
ATOM 1621 N N . ASP A 1 210 ? -1.267 5.683 25.305 1.00 81.38 210 ASP A N 1
ATOM 1622 C CA . ASP A 1 210 ? -1.272 5.257 23.914 1.00 81.38 210 ASP A CA 1
ATOM 1623 C C . ASP A 1 210 ? 0.064 4.594 23.564 1.00 81.38 210 ASP A C 1
ATOM 1625 O O . ASP A 1 210 ? 1.121 5.223 23.502 1.00 81.38 210 ASP A O 1
ATOM 1629 N N . ASN A 1 211 ? 0.004 3.293 23.286 1.00 80.19 211 ASN A N 1
ATOM 1630 C CA . ASN A 1 211 ? 1.170 2.513 22.886 1.00 80.19 211 ASN A CA 1
ATOM 1631 C C . ASN A 1 211 ? 1.745 2.954 21.525 1.00 80.19 211 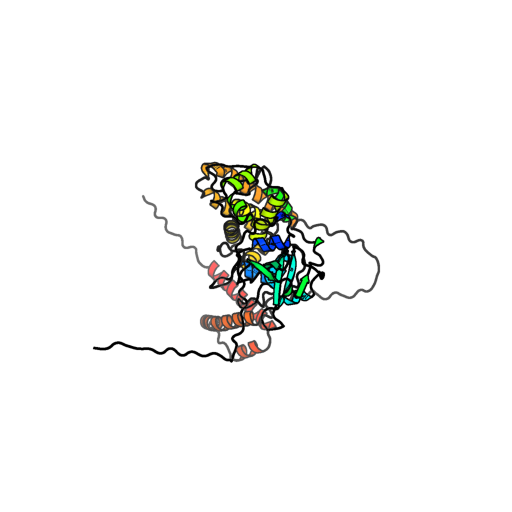ASN A C 1
ATOM 1633 O O . ASN A 1 211 ? 2.864 2.564 21.194 1.00 80.19 211 ASN A O 1
ATOM 1637 N N . GLY A 1 212 ? 0.998 3.727 20.725 1.00 80.56 212 GLY A N 1
ATOM 1638 C CA . GLY A 1 212 ? 1.471 4.312 19.468 1.00 80.56 212 GLY A CA 1
ATOM 1639 C C . GLY A 1 212 ? 2.444 5.485 19.646 1.00 80.56 212 GLY A C 1
ATOM 1640 O O . GLY A 1 212 ? 3.201 5.786 18.718 1.00 80.56 212 GLY A O 1
ATOM 1641 N N . GLY A 1 213 ? 2.466 6.107 20.832 1.00 88.88 213 GLY A N 1
ATOM 1642 C CA . GLY A 1 213 ? 3.266 7.296 21.125 1.00 88.88 213 GLY A CA 1
ATOM 1643 C C . GLY A 1 213 ? 2.776 8.556 20.391 1.00 88.88 213 GLY A C 1
ATOM 1644 O O . GLY A 1 213 ? 1.618 8.613 19.967 1.00 88.88 213 GLY A O 1
ATOM 1645 N N . PRO A 1 214 ? 3.648 9.572 20.218 1.00 93.38 214 PRO A N 1
ATOM 1646 C CA . PRO A 1 214 ? 3.319 10.788 19.484 1.00 93.38 214 PRO A CA 1
ATOM 1647 C C . PRO A 1 214 ? 2.694 10.484 18.122 1.00 93.38 214 PRO A C 1
ATOM 1649 O O . PRO A 1 214 ? 3.258 9.723 17.332 1.00 93.38 214 PRO A O 1
ATOM 1652 N N . THR A 1 215 ? 1.543 11.089 17.846 1.00 91.62 215 THR A N 1
ATOM 1653 C CA . THR A 1 215 ? 0.738 10.800 16.657 1.00 91.62 215 THR A CA 1
ATOM 1654 C C . THR A 1 215 ? 0.181 12.087 16.068 1.00 91.62 215 THR A C 1
ATOM 1656 O O . THR A 1 215 ? -0.378 12.899 16.797 1.00 91.62 215 THR A O 1
ATOM 1659 N N . PHE A 1 216 ? 0.299 12.267 14.751 1.00 91.69 216 PHE A N 1
ATOM 1660 C CA . PHE A 1 216 ? -0.300 13.385 14.016 1.00 91.69 216 PHE A CA 1
ATOM 1661 C C . PHE A 1 216 ? -1.247 12.861 12.935 1.00 91.69 216 PHE A C 1
ATOM 1663 O O . PHE A 1 216 ? -0.803 12.177 12.014 1.00 91.69 216 PHE A O 1
ATOM 1670 N N . ARG A 1 217 ? -2.550 13.165 13.035 1.00 87.94 217 ARG A N 1
ATOM 1671 C CA . ARG A 1 217 ? -3.588 12.698 12.086 1.00 87.94 217 ARG A CA 1
ATOM 1672 C C . ARG A 1 217 ? -3.494 11.187 11.803 1.00 87.94 217 ARG A C 1
ATOM 1674 O O . ARG A 1 217 ? -3.493 10.761 10.647 1.00 87.94 217 ARG A O 1
ATOM 1681 N N . GLY A 1 218 ? -3.343 10.383 12.856 1.00 85.81 218 GLY A N 1
ATOM 1682 C CA . GLY A 1 218 ? -3.211 8.921 12.777 1.00 85.81 218 GLY A CA 1
ATOM 1683 C C . GLY A 1 218 ? -1.845 8.401 12.322 1.00 85.81 218 GLY A C 1
ATOM 1684 O O . GLY A 1 218 ? -1.606 7.195 12.332 1.00 85.81 218 GLY A O 1
ATOM 1685 N N . VAL A 1 219 ? -0.908 9.282 11.958 1.00 91.94 219 VAL A N 1
ATOM 1686 C CA . VAL A 1 219 ? 0.484 8.908 11.683 1.00 91.94 219 VAL A CA 1
ATOM 1687 C C . VAL A 1 219 ? 1.255 8.882 12.999 1.00 91.94 219 VAL A C 1
ATOM 1689 O O . VAL A 1 219 ? 1.608 9.928 13.542 1.00 91.94 219 VAL A O 1
ATOM 1692 N N . THR A 1 220 ? 1.513 7.680 13.513 1.00 93.75 220 THR A N 1
ATOM 1693 C CA . THR A 1 220 ? 2.334 7.477 14.716 1.00 93.75 220 THR A CA 1
ATOM 1694 C C . THR A 1 220 ? 3.810 7.769 14.443 1.00 93.75 220 THR A C 1
ATOM 1696 O O . THR A 1 220 ? 4.280 7.664 13.306 1.00 93.75 220 THR A O 1
ATOM 1699 N N . ILE A 1 221 ? 4.590 8.045 15.487 1.00 95.06 221 ILE A N 1
ATOM 1700 C CA . ILE A 1 221 ? 6.039 8.255 15.363 1.00 95.06 221 ILE A CA 1
ATOM 1701 C C . ILE A 1 221 ? 6.765 7.051 14.752 1.00 95.06 221 ILE A C 1
ATOM 1703 O O . ILE A 1 221 ? 7.684 7.225 13.954 1.00 95.06 221 ILE A O 1
ATOM 1707 N N . GLY A 1 222 ? 6.315 5.826 15.045 1.00 94.69 222 GLY A N 1
ATOM 1708 C CA . GLY A 1 222 ? 6.840 4.615 14.411 1.00 94.69 222 GLY A CA 1
ATOM 1709 C C . GLY A 1 222 ? 6.516 4.549 12.915 1.00 94.69 222 GLY A C 1
ATOM 1710 O O . GLY A 1 222 ? 7.359 4.148 12.112 1.00 94.69 222 GLY A O 1
ATOM 1711 N N . THR A 1 223 ? 5.322 5.004 12.524 1.00 94.38 223 THR A N 1
ATOM 1712 C CA . THR A 1 223 ? 4.928 5.124 11.113 1.00 94.38 223 THR A CA 1
ATOM 1713 C C . THR A 1 223 ? 5.805 6.140 10.392 1.00 94.38 223 THR A C 1
ATOM 1715 O O . THR A 1 223 ? 6.308 5.841 9.308 1.00 94.38 223 THR A O 1
ATOM 1718 N N . LEU A 1 224 ? 6.039 7.305 11.006 1.00 94.56 224 LEU A N 1
ATOM 1719 C CA . LEU A 1 224 ? 6.899 8.340 10.441 1.00 94.56 224 LEU A CA 1
ATOM 1720 C C . LEU A 1 224 ? 8.355 7.867 10.331 1.00 94.56 224 LEU A C 1
ATOM 1722 O O . LEU A 1 224 ? 8.960 8.032 9.276 1.00 94.56 224 LEU A O 1
ATOM 1726 N N . ALA A 1 225 ? 8.899 7.209 11.359 1.00 94.50 225 ALA A N 1
ATOM 1727 C CA . ALA A 1 225 ? 10.251 6.643 11.326 1.00 94.50 225 ALA A CA 1
ATOM 1728 C C . ALA A 1 225 ? 10.431 5.667 10.155 1.00 94.50 225 ALA A C 1
ATOM 1730 O O . ALA A 1 225 ? 11.395 5.762 9.395 1.00 94.50 225 ALA A O 1
ATOM 1731 N N . ALA A 1 226 ? 9.465 4.763 9.970 1.00 91.56 226 ALA A N 1
ATOM 1732 C CA . ALA A 1 226 ? 9.488 3.801 8.879 1.00 91.56 226 ALA A CA 1
ATOM 1733 C C . ALA A 1 226 ? 9.304 4.470 7.504 1.00 91.56 226 ALA A C 1
ATOM 1735 O O . ALA A 1 226 ? 9.936 4.049 6.542 1.00 91.56 226 ALA A O 1
ATOM 1736 N N . TRP A 1 227 ? 8.484 5.522 7.402 1.00 92.25 227 TRP A N 1
ATOM 1737 C CA . TRP A 1 227 ? 8.330 6.320 6.179 1.00 92.25 227 TRP A CA 1
ATOM 1738 C C . TRP A 1 227 ? 9.602 7.101 5.818 1.00 92.25 227 TRP A C 1
ATOM 1740 O O . TRP A 1 227 ? 9.961 7.205 4.647 1.00 92.25 227 TRP A O 1
ATOM 1750 N N . ARG A 1 228 ? 10.326 7.604 6.818 1.00 90.31 228 ARG A N 1
ATOM 1751 C CA . ARG A 1 228 ? 11.633 8.264 6.662 1.00 90.31 228 ARG A CA 1
ATOM 1752 C C . ARG A 1 228 ? 12.781 7.273 6.441 1.00 90.31 228 ARG A C 1
ATOM 1754 O O . ARG A 1 228 ? 13.862 7.694 6.042 1.00 90.31 228 ARG A O 1
ATOM 1761 N N . GLU A 1 229 ? 12.540 5.982 6.681 1.00 89.38 229 GLU A N 1
ATOM 1762 C CA . GLU A 1 229 ? 13.529 4.897 6.629 1.00 89.38 229 GLU A CA 1
ATOM 1763 C C . GLU A 1 229 ? 14.699 5.125 7.601 1.00 89.38 229 GLU A C 1
ATOM 1765 O O . GLU A 1 229 ? 15.867 4.884 7.291 1.00 89.38 229 GLU A O 1
ATOM 1770 N N . VAL A 1 230 ? 14.373 5.602 8.804 1.00 91.06 230 VAL A N 1
ATOM 1771 C CA . VAL A 1 230 ? 15.336 5.864 9.879 1.00 91.06 230 VAL A CA 1
ATOM 1772 C C . VAL A 1 230 ? 15.039 5.004 11.101 1.00 91.06 230 VAL A C 1
ATOM 1774 O O . VAL A 1 230 ? 13.910 4.574 11.338 1.00 91.06 230 VAL A O 1
ATOM 1777 N N . ASN A 1 231 ? 16.066 4.758 11.913 1.00 94.50 231 ASN A N 1
ATOM 1778 C CA . ASN A 1 231 ? 15.875 4.109 13.203 1.00 94.50 231 ASN A CA 1
ATOM 1779 C C . ASN A 1 231 ? 15.106 5.051 14.146 1.00 94.50 231 ASN A C 1
ATOM 1781 O O . ASN A 1 231 ? 15.497 6.205 14.327 1.00 94.50 231 ASN A O 1
ATOM 1785 N N . LEU A 1 232 ? 14.019 4.548 14.738 1.00 94.38 232 LEU A N 1
ATOM 1786 C CA . LEU A 1 232 ? 13.141 5.330 15.609 1.00 94.38 232 LEU A CA 1
ATOM 1787 C C . LEU A 1 232 ? 13.871 5.850 16.853 1.00 94.38 232 LEU A C 1
ATOM 1789 O O . LEU A 1 232 ? 13.744 7.025 17.175 1.00 94.38 232 LEU A O 1
ATOM 1793 N N . GLU A 1 233 ? 14.636 5.002 17.541 1.00 94.56 233 GLU A N 1
ATOM 1794 C CA . GLU A 1 233 ? 15.272 5.354 18.817 1.00 94.56 233 GLU A CA 1
ATOM 1795 C C . GLU A 1 233 ? 16.292 6.481 18.646 1.00 94.56 233 GLU A C 1
ATOM 1797 O O . GLU A 1 233 ? 16.257 7.471 19.375 1.00 94.56 233 GLU A O 1
ATOM 1802 N N . SER A 1 234 ? 17.156 6.382 17.634 1.00 96.38 234 SER A N 1
ATOM 1803 C CA . SER A 1 234 ? 18.184 7.394 17.380 1.00 96.38 234 SER A CA 1
ATOM 1804 C C . SER A 1 234 ? 17.641 8.700 16.793 1.00 96.38 234 SER A C 1
ATOM 1806 O O . SER A 1 234 ? 18.349 9.705 16.815 1.00 96.38 234 SER A O 1
ATOM 1808 N N . ASN A 1 235 ? 16.394 8.717 16.305 1.00 96.00 235 ASN A N 1
ATOM 1809 C CA . ASN A 1 235 ? 15.761 9.892 15.690 1.00 96.00 235 ASN A CA 1
ATOM 1810 C C . ASN A 1 235 ? 14.504 10.372 16.436 1.00 96.00 235 ASN A C 1
ATOM 1812 O O . ASN A 1 235 ? 13.818 11.271 15.952 1.00 96.00 235 ASN A O 1
ATOM 1816 N N . TYR A 1 236 ? 14.203 9.819 17.616 1.00 95.69 236 TYR A N 1
ATOM 1817 C CA . TYR A 1 236 ? 12.932 10.034 18.317 1.00 95.69 236 TYR A CA 1
ATOM 1818 C C . TYR A 1 236 ? 12.602 11.519 18.517 1.00 95.69 236 TYR A C 1
ATOM 1820 O O . TYR A 1 236 ? 11.502 11.963 18.198 1.00 95.69 236 TYR A O 1
ATOM 1828 N N . GLY A 1 237 ? 13.563 12.312 19.006 1.00 96.38 237 GLY A N 1
ATOM 1829 C CA . GLY A 1 237 ? 13.357 13.742 19.255 1.00 96.38 237 GLY A CA 1
ATOM 1830 C C . GLY A 1 237 ? 13.053 14.544 17.985 1.00 96.38 237 GLY A C 1
ATOM 1831 O O . GLY A 1 237 ? 12.159 15.387 18.000 1.00 96.38 237 GLY A O 1
ATOM 1832 N N . ALA A 1 238 ? 13.749 14.247 16.883 1.00 95.94 238 ALA A N 1
ATOM 1833 C CA . ALA A 1 238 ? 13.544 14.916 15.598 1.00 95.94 238 ALA A CA 1
ATOM 1834 C C . ALA A 1 238 ? 12.185 14.550 14.985 1.00 95.94 238 ALA A C 1
ATOM 1836 O O . ALA A 1 238 ? 11.413 15.434 14.629 1.00 95.94 238 ALA A O 1
ATOM 1837 N N . LEU A 1 239 ? 11.848 13.257 14.964 1.00 96.19 239 LEU A N 1
ATOM 1838 C CA . LEU A 1 239 ? 10.571 12.766 14.441 1.00 96.19 239 LEU A CA 1
ATOM 1839 C C . LEU A 1 239 ? 9.381 13.286 15.254 1.00 96.19 239 LEU A C 1
ATOM 1841 O O . LEU A 1 239 ? 8.350 13.651 14.694 1.00 96.19 239 LEU A O 1
ATOM 1845 N N . LYS A 1 240 ? 9.521 13.359 16.582 1.00 95.94 240 LYS A N 1
ATOM 1846 C CA . LYS A 1 240 ? 8.508 13.966 17.448 1.00 95.94 240 LYS A CA 1
ATOM 1847 C C . LYS A 1 240 ? 8.304 15.444 17.108 1.00 95.94 240 LYS A C 1
ATOM 1849 O O . LYS A 1 240 ? 7.161 15.877 17.003 1.00 95.94 240 LYS A O 1
ATOM 1854 N N . ALA A 1 241 ? 9.387 16.197 16.909 1.00 96.12 241 ALA A N 1
ATOM 1855 C CA . ALA A 1 241 ? 9.308 17.601 16.513 1.00 96.12 241 ALA A CA 1
ATOM 1856 C C . ALA A 1 241 ? 8.649 17.779 15.131 1.00 96.12 241 ALA A C 1
ATOM 1858 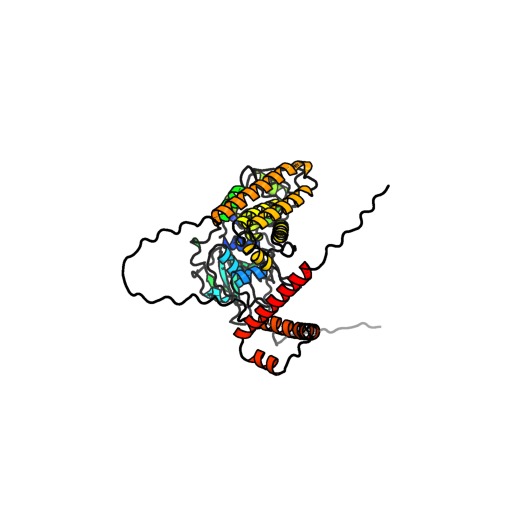O O . ALA A 1 241 ? 7.843 18.691 14.968 1.00 96.12 241 ALA A O 1
ATOM 1859 N N . GLU A 1 242 ? 8.918 16.890 14.166 1.00 94.81 242 GLU A N 1
ATOM 1860 C CA . GLU A 1 242 ? 8.225 16.873 12.865 1.00 94.81 242 GLU A CA 1
ATOM 1861 C C . GLU A 1 242 ? 6.712 16.663 13.029 1.00 94.81 242 GLU A C 1
ATOM 1863 O O . GLU A 1 242 ? 5.918 17.426 12.481 1.00 94.81 242 GLU A O 1
ATOM 1868 N N . LEU A 1 243 ? 6.290 15.680 13.833 1.00 94.88 243 LEU A N 1
ATOM 1869 C CA . LEU A 1 243 ? 4.866 15.447 14.102 1.00 94.88 243 LEU A CA 1
ATOM 1870 C C . LEU A 1 243 ? 4.198 16.639 14.800 1.00 94.88 243 LEU A C 1
ATOM 1872 O O . LEU A 1 243 ? 3.045 16.948 14.507 1.00 94.88 243 LEU A O 1
ATOM 1876 N N . GLN A 1 244 ? 4.907 17.306 15.715 1.00 94.50 244 GLN A N 1
ATOM 1877 C CA . GLN A 1 244 ? 4.417 18.507 16.399 1.00 94.50 244 GLN A CA 1
ATOM 1878 C C . GLN A 1 244 ? 4.282 19.704 15.456 1.00 94.50 244 GLN A C 1
ATOM 1880 O O . GLN A 1 244 ? 3.328 20.470 15.582 1.00 94.50 244 GLN A O 1
ATOM 1885 N N . ALA A 1 245 ? 5.226 19.868 14.525 1.00 94.31 245 ALA A N 1
ATOM 1886 C CA . ALA A 1 245 ? 5.165 20.900 13.494 1.00 94.31 245 ALA A CA 1
ATOM 1887 C C . ALA A 1 245 ? 4.021 20.646 12.498 1.00 94.31 245 ALA A C 1
ATOM 1889 O O . ALA A 1 245 ? 3.449 21.594 11.960 1.00 94.31 245 ALA A O 1
ATOM 1890 N N . GLY A 1 246 ? 3.662 19.376 12.310 1.00 91.69 246 GLY A N 1
ATOM 1891 C CA . GLY A 1 246 ? 2.623 18.931 11.398 1.00 91.69 246 GLY A CA 1
ATOM 1892 C C . GLY A 1 246 ? 3.192 18.549 10.035 1.00 91.69 246 GLY A C 1
ATOM 1893 O O . GLY A 1 246 ? 4.087 19.195 9.495 1.00 91.69 246 GLY A O 1
ATOM 1894 N N . LEU A 1 247 ? 2.643 17.474 9.478 1.00 91.81 247 LEU A N 1
ATOM 1895 C CA . LEU A 1 247 ? 2.972 16.983 8.141 1.00 91.81 247 LEU A CA 1
ATOM 1896 C C . LEU A 1 247 ? 2.065 17.649 7.097 1.00 91.81 247 LEU A C 1
ATOM 1898 O O . LEU A 1 247 ? 0.909 17.970 7.399 1.00 91.81 247 LEU A O 1
ATOM 1902 N N . SER A 1 248 ? 2.559 17.821 5.867 1.00 92.00 248 SER A N 1
ATOM 1903 C CA . SER A 1 248 ? 1.734 18.352 4.774 1.00 92.00 248 SER A CA 1
ATOM 1904 C C . SER A 1 248 ? 0.601 17.386 4.414 1.00 92.00 248 SER A C 1
ATOM 1906 O O . SER A 1 248 ? 0.673 16.183 4.684 1.00 92.00 248 SER A O 1
ATOM 1908 N N . GLU A 1 249 ? -0.468 17.895 3.798 1.00 91.44 249 GLU A N 1
ATOM 1909 C CA . GLU A 1 249 ? -1.587 17.048 3.379 1.00 91.44 249 GLU A CA 1
ATOM 1910 C C . GLU A 1 249 ? -1.153 16.005 2.342 1.00 91.44 249 GLU A C 1
ATOM 1912 O O . GLU A 1 249 ? -1.553 14.844 2.436 1.00 91.44 249 GLU A O 1
ATOM 1917 N N . GLU A 1 250 ? -0.283 16.392 1.410 1.00 92.56 250 GLU A N 1
ATOM 1918 C CA . GLU A 1 250 ? 0.280 15.514 0.385 1.00 92.56 250 GLU A CA 1
ATOM 1919 C C . GLU A 1 250 ? 1.082 14.378 1.018 1.00 92.56 250 GLU A C 1
ATOM 1921 O O . GLU A 1 250 ? 0.919 13.216 0.642 1.00 92.56 250 GLU A O 1
ATOM 1926 N N . GLU A 1 251 ? 1.904 14.690 2.021 1.00 94.06 251 GLU A N 1
ATOM 1927 C CA . GLU A 1 251 ? 2.693 13.691 2.729 1.00 94.06 251 GLU A CA 1
ATOM 1928 C C . GLU A 1 251 ? 1.814 12.732 3.533 1.00 94.06 251 GLU A C 1
ATOM 1930 O O . GLU A 1 251 ? 1.970 11.512 3.421 1.00 94.06 251 GLU A O 1
ATOM 1935 N N . VAL A 1 252 ? 0.857 13.258 4.304 1.00 94.12 252 VAL A N 1
ATOM 1936 C CA . VAL A 1 252 ? -0.105 12.418 5.026 1.00 94.12 252 VAL A CA 1
ATOM 1937 C C . VAL A 1 252 ? -0.806 11.503 4.026 1.00 94.12 252 VAL A C 1
ATOM 1939 O O . VAL A 1 252 ? -0.809 10.286 4.198 1.00 94.12 252 VAL A O 1
ATOM 1942 N N . ARG A 1 253 ? -1.344 12.047 2.932 1.00 95.31 253 ARG A N 1
ATOM 1943 C CA . ARG A 1 253 ? -2.012 11.252 1.899 1.00 95.31 253 ARG A CA 1
ATOM 1944 C C . ARG A 1 253 ? -1.095 10.171 1.325 1.00 95.31 253 ARG A C 1
ATOM 1946 O O . ARG A 1 253 ? -1.521 9.020 1.259 1.00 95.31 253 ARG A O 1
ATOM 1953 N N . ALA A 1 254 ? 0.153 10.486 0.983 1.00 96.31 254 ALA A N 1
ATOM 1954 C CA . ALA A 1 254 ? 1.112 9.513 0.458 1.00 96.31 254 ALA A CA 1
ATOM 1955 C C . ALA A 1 254 ? 1.409 8.377 1.453 1.00 96.31 254 ALA A C 1
ATOM 1957 O O . ALA A 1 254 ? 1.451 7.207 1.053 1.00 96.31 254 ALA A O 1
ATOM 1958 N N . ILE A 1 255 ? 1.529 8.686 2.750 1.00 96.06 255 ILE A N 1
ATOM 1959 C CA . ILE A 1 255 ? 1.670 7.683 3.816 1.00 96.06 255 ILE A CA 1
ATOM 1960 C C . ILE A 1 255 ? 0.449 6.760 3.841 1.00 96.06 255 ILE A C 1
ATOM 1962 O O . ILE A 1 255 ? 0.613 5.539 3.852 1.00 96.06 255 ILE A O 1
ATOM 1966 N N . TYR A 1 256 ? -0.765 7.314 3.808 1.00 97.00 256 TYR A N 1
ATOM 1967 C CA . TYR A 1 256 ? -2.001 6.528 3.857 1.00 97.00 256 TYR A CA 1
ATOM 1968 C C . TYR A 1 256 ? -2.191 5.632 2.629 1.00 97.00 256 TYR A C 1
ATOM 1970 O O . TYR A 1 256 ? -2.501 4.445 2.770 1.00 97.00 256 TYR A O 1
ATOM 1978 N N . VAL A 1 257 ? -1.955 6.179 1.435 1.00 97.75 257 VAL A N 1
ATOM 1979 C CA . VAL A 1 257 ? -1.996 5.443 0.165 1.00 97.75 257 VAL A CA 1
ATOM 1980 C C . VAL A 1 257 ? -1.023 4.268 0.199 1.00 97.75 257 VAL A C 1
ATOM 1982 O O . VAL A 1 257 ? -1.397 3.135 -0.094 1.00 97.75 257 VAL A O 1
ATOM 1985 N N . THR A 1 258 ? 0.216 4.519 0.612 1.00 96.94 258 THR A N 1
ATOM 1986 C CA . THR A 1 258 ? 1.274 3.507 0.590 1.00 96.94 258 THR A CA 1
ATOM 1987 C C . THR A 1 258 ? 1.069 2.459 1.683 1.00 96.94 258 THR A C 1
ATOM 1989 O O . THR A 1 258 ? 0.974 1.267 1.403 1.00 96.94 258 THR A O 1
ATOM 1992 N N . ARG A 1 259 ? 1.009 2.889 2.948 1.00 95.50 259 ARG A N 1
ATOM 1993 C CA . ARG A 1 259 ? 1.138 1.998 4.111 1.00 95.50 259 ARG A CA 1
ATOM 1994 C C . ARG A 1 259 ? -0.152 1.311 4.524 1.00 95.50 259 ARG A C 1
ATOM 1996 O O . ARG A 1 259 ? -0.083 0.333 5.263 1.00 95.50 259 ARG A O 1
ATOM 2003 N N . TYR A 1 260 ? -1.303 1.823 4.094 1.00 97.19 260 TYR A N 1
ATOM 2004 C CA . TYR A 1 260 ? -2.593 1.311 4.552 1.00 97.19 260 TYR A CA 1
ATOM 2005 C C . TYR A 1 260 ? -3.533 0.958 3.412 1.00 97.19 260 TYR A C 1
ATOM 2007 O O . TYR A 1 260 ? -4.214 -0.051 3.527 1.00 97.19 260 TYR A O 1
ATOM 2015 N N . TRP A 1 261 ? -3.575 1.717 2.315 1.00 98.31 261 TRP A N 1
ATOM 2016 C CA . TRP A 1 261 ? -4.430 1.362 1.178 1.00 98.31 261 TRP A CA 1
ATOM 2017 C C . TRP A 1 261 ? -3.792 0.251 0.348 1.00 98.31 261 TRP A C 1
ATOM 2019 O O . TRP A 1 261 ? -4.307 -0.865 0.295 1.00 98.31 261 TRP A O 1
ATOM 2029 N N . PHE A 1 262 ? -2.612 0.516 -0.215 1.00 98.12 262 PHE A N 1
ATOM 2030 C CA . PHE A 1 262 ? -1.931 -0.452 -1.058 1.00 98.12 262 PHE A CA 1
ATOM 2031 C C . PHE A 1 262 ? -1.311 -1.609 -0.267 1.00 98.12 262 PHE A C 1
ATOM 2033 O O . PHE A 1 262 ? -1.408 -2.757 -0.696 1.00 98.12 262 PHE A O 1
ATOM 2040 N N . ALA A 1 263 ? -0.705 -1.362 0.894 1.00 97.31 263 ALA A N 1
ATOM 2041 C CA . ALA A 1 263 ? -0.090 -2.452 1.660 1.00 97.31 263 ALA A CA 1
ATOM 2042 C C . ALA A 1 263 ? -1.116 -3.486 2.167 1.00 97.31 263 ALA A C 1
ATOM 2044 O O . ALA A 1 263 ? -0.770 -4.650 2.340 1.00 97.31 263 ALA A O 1
ATOM 2045 N N . SER A 1 264 ? -2.376 -3.082 2.381 1.00 97.69 264 SER A N 1
ATOM 2046 C CA . SER A 1 264 ? -3.456 -3.985 2.815 1.00 97.69 264 SER A CA 1
ATOM 2047 C C . SER A 1 264 ? -4.250 -4.614 1.674 1.00 97.69 264 SER A C 1
ATOM 2049 O O . SER A 1 264 ? -5.166 -5.387 1.929 1.00 97.69 264 SER A O 1
ATOM 2051 N N . TRP A 1 265 ? -3.923 -4.291 0.420 1.00 98.06 265 TRP A N 1
ATOM 2052 C CA . TRP A 1 265 ? -4.717 -4.696 -0.743 1.00 98.06 265 TRP A CA 1
ATOM 2053 C C . TRP A 1 265 ? -6.178 -4.216 -0.700 1.00 98.06 265 TRP A C 1
ATOM 2055 O O . TRP A 1 265 ? -7.047 -4.815 -1.336 1.00 98.06 265 TRP A O 1
ATOM 2065 N N . ALA A 1 266 ? -6.470 -3.119 0.011 1.00 98.25 266 ALA A N 1
ATOM 2066 C CA . ALA A 1 266 ? -7.817 -2.553 0.076 1.00 98.25 266 ALA A CA 1
ATOM 2067 C C . ALA A 1 266 ? -8.346 -2.136 -1.309 1.00 98.25 266 ALA A C 1
ATOM 2069 O O . ALA A 1 266 ? -9.537 -2.274 -1.576 1.00 98.25 266 ALA A O 1
ATOM 2070 N N . ASP A 1 267 ? -7.459 -1.724 -2.218 1.00 96.88 267 ASP A N 1
ATOM 2071 C CA . ASP A 1 267 ? -7.768 -1.436 -3.625 1.00 96.88 267 ASP A CA 1
ATOM 2072 C C . ASP A 1 267 ? -8.299 -2.648 -4.408 1.00 96.88 267 ASP A C 1
ATOM 2074 O O . ASP A 1 267 ? -8.919 -2.478 -5.456 1.00 96.88 267 ASP A O 1
ATOM 2078 N N . GLN A 1 268 ? -8.067 -3.868 -3.916 1.00 96.38 268 GLN A N 1
ATOM 2079 C CA . GLN A 1 268 ? -8.502 -5.112 -4.555 1.00 96.38 268 GLN A CA 1
ATOM 2080 C C . GLN A 1 268 ? -9.747 -5.733 -3.907 1.00 96.38 268 GLN A C 1
ATOM 2082 O O . GLN A 1 268 ? -10.215 -6.781 -4.365 1.00 96.38 268 GLN A O 1
ATOM 2087 N N . LEU A 1 269 ? -10.303 -5.101 -2.870 1.00 97.56 269 LEU A N 1
ATOM 2088 C CA . LEU A 1 269 ? -11.509 -5.556 -2.182 1.00 97.56 269 LEU A CA 1
ATOM 2089 C C . LEU A 1 269 ? -12.783 -4.946 -2.784 1.00 97.56 269 LEU A C 1
ATOM 2091 O O . LEU A 1 269 ? -12.739 -3.869 -3.382 1.00 97.56 269 LEU A O 1
ATOM 2095 N N . PRO A 1 270 ? -13.956 -5.584 -2.591 1.00 97.19 270 PRO A N 1
ATOM 2096 C CA . PRO A 1 270 ? -15.231 -4.931 -2.864 1.00 97.19 270 PRO A CA 1
ATOM 2097 C C . PRO A 1 270 ? -15.326 -3.574 -2.145 1.00 97.19 270 PRO A C 1
ATOM 2099 O O . PRO A 1 270 ? -14.939 -3.501 -0.975 1.00 97.19 270 PRO A O 1
ATOM 2102 N N . PRO A 1 271 ? -15.892 -2.524 -2.777 1.00 97.31 271 PRO A N 1
ATOM 2103 C CA . PRO A 1 271 ? -15.868 -1.149 -2.266 1.00 97.31 271 PRO A CA 1
ATOM 2104 C C . PRO A 1 271 ? -16.208 -0.993 -0.780 1.00 97.31 271 PRO A C 1
ATOM 2106 O O . PRO A 1 271 ? -15.499 -0.330 -0.029 1.00 97.31 271 PRO A O 1
ATOM 2109 N N . ALA A 1 272 ? -17.272 -1.651 -0.327 1.00 97.81 272 ALA A N 1
ATOM 2110 C CA . ALA A 1 272 ? -17.716 -1.565 1.057 1.00 97.81 272 ALA A CA 1
ATOM 2111 C C . ALA A 1 272 ? -16.749 -2.252 2.042 1.00 97.81 272 ALA A C 1
ATOM 2113 O O . ALA A 1 272 ? -16.476 -1.719 3.117 1.00 97.81 272 ALA A O 1
ATOM 2114 N N . LEU A 1 273 ? -16.183 -3.407 1.667 1.00 98.50 273 LEU A N 1
ATOM 2115 C CA . LEU A 1 273 ? -15.156 -4.080 2.470 1.00 98.50 273 LEU A CA 1
ATOM 2116 C C . LEU A 1 273 ? -13.860 -3.270 2.497 1.00 98.50 273 LEU A C 1
ATOM 2118 O O . LEU A 1 273 ? -13.240 -3.185 3.553 1.00 98.50 273 LEU A O 1
ATOM 2122 N N . ALA A 1 274 ? -13.489 -2.629 1.385 1.00 98.44 274 ALA A N 1
ATOM 2123 C CA . ALA A 1 274 ? -12.305 -1.780 1.300 1.00 98.44 274 ALA A CA 1
ATOM 2124 C C . ALA A 1 274 ? -12.341 -0.632 2.323 1.00 98.44 274 ALA A C 1
ATOM 2126 O O . ALA A 1 274 ? -11.344 -0.390 2.999 1.00 98.44 274 ALA A O 1
ATOM 2127 N N . VAL A 1 275 ? -13.499 0.016 2.516 1.00 98.50 275 VAL A N 1
ATOM 2128 C CA . VAL A 1 275 ? -13.684 1.068 3.538 1.00 98.50 275 VAL A CA 1
ATOM 2129 C C . VAL A 1 275 ? -13.397 0.539 4.947 1.00 98.50 275 VAL A C 1
ATOM 2131 O O . VAL A 1 275 ? -12.589 1.114 5.678 1.00 98.50 275 VAL A O 1
ATOM 2134 N N . MET A 1 276 ? -14.039 -0.572 5.327 1.00 98.50 276 MET A N 1
ATOM 2135 C CA . MET A 1 276 ? -13.875 -1.175 6.655 1.00 98.50 276 MET A CA 1
ATOM 2136 C C . MET A 1 276 ? -12.442 -1.661 6.888 1.00 98.50 276 MET A C 1
ATOM 2138 O O . MET A 1 276 ? -11.874 -1.482 7.972 1.00 98.50 276 MET A O 1
ATOM 2142 N N . HIS A 1 277 ? -11.855 -2.271 5.861 1.00 98.69 277 HIS A N 1
ATOM 2143 C CA . HIS A 1 277 ? -10.527 -2.855 5.911 1.00 98.69 277 HIS A CA 1
ATOM 2144 C C . HIS A 1 277 ? -9.427 -1.794 5.979 1.00 98.69 277 HIS A C 1
ATOM 2146 O O . HIS A 1 277 ? -8.494 -1.933 6.770 1.00 98.69 277 HIS A O 1
ATOM 2152 N N . PHE A 1 278 ? -9.565 -0.701 5.227 1.00 98.50 278 PHE A N 1
ATOM 2153 C CA . PHE A 1 278 ? -8.629 0.417 5.257 1.00 98.50 278 PHE A CA 1
ATOM 2154 C C . PHE A 1 278 ? -8.593 1.104 6.624 1.00 98.50 278 PHE A C 1
ATOM 2156 O O . PHE A 1 278 ? -7.522 1.224 7.214 1.00 98.50 278 PHE A O 1
ATOM 2163 N N . ASP A 1 279 ? -9.750 1.479 7.180 1.00 97.81 279 ASP A N 1
ATOM 2164 C CA . ASP A 1 279 ? -9.812 2.093 8.515 1.00 97.81 279 ASP A CA 1
ATOM 2165 C C . ASP A 1 279 ? -9.249 1.161 9.602 1.00 97.81 279 ASP A C 1
ATOM 2167 O O . ASP A 1 279 ? -8.525 1.597 10.499 1.00 97.81 279 ASP A O 1
ATOM 2171 N N . SER A 1 280 ? -9.531 -0.142 9.499 1.00 98.00 280 SER A N 1
ATOM 2172 C CA . SER A 1 280 ? -8.960 -1.132 10.417 1.00 98.00 280 SER A CA 1
ATOM 2173 C C . SER A 1 280 ? -7.444 -1.281 10.246 1.00 98.00 280 SER A C 1
ATOM 2175 O O . SER A 1 280 ? -6.726 -1.481 11.222 1.00 98.00 280 SER A O 1
ATOM 2177 N N . SER A 1 281 ? -6.935 -1.166 9.018 1.00 97.56 281 SER A N 1
ATOM 2178 C CA . SER A 1 281 ? -5.497 -1.234 8.731 1.00 97.56 281 SER A CA 1
ATOM 2179 C C . SER A 1 281 ? -4.747 -0.046 9.325 1.00 97.56 281 SER A C 1
ATOM 2181 O O . SER A 1 281 ? -3.655 -0.226 9.857 1.00 97.56 281 SER A O 1
ATOM 2183 N N . VAL A 1 282 ? -5.350 1.144 9.288 1.00 94.69 282 VAL A N 1
ATOM 2184 C CA . VAL A 1 282 ? -4.809 2.355 9.924 1.00 94.69 282 VAL A CA 1
ATOM 2185 C C . VAL A 1 282 ? -4.768 2.187 11.440 1.00 94.69 282 VAL A C 1
ATOM 2187 O O . VAL A 1 282 ? -3.753 2.466 12.068 1.00 94.69 282 VAL A O 1
ATOM 2190 N N . ASN A 1 283 ? -5.855 1.699 12.043 1.00 92.69 283 ASN A N 1
ATOM 2191 C CA . ASN A 1 2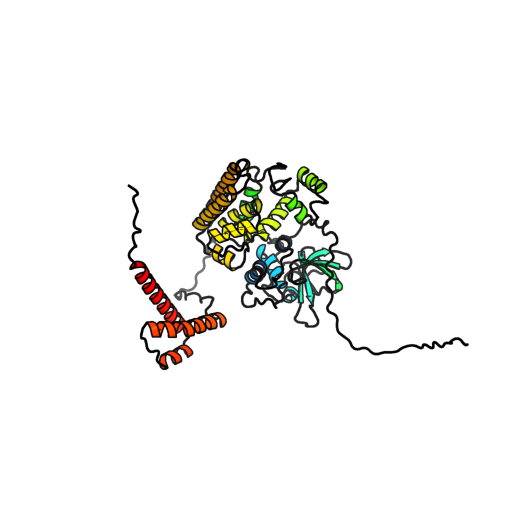83 ? -5.962 1.687 13.497 1.00 92.69 283 ASN A CA 1
ATOM 2192 C C . ASN A 1 283 ? -5.298 0.482 14.179 1.00 92.69 283 ASN A C 1
ATOM 2194 O O . ASN A 1 283 ? -4.790 0.613 15.290 1.00 92.69 283 ASN A O 1
ATOM 2198 N N . GLN A 1 284 ? -5.324 -0.696 13.559 1.00 93.69 284 GLN A N 1
ATOM 2199 C CA . GLN A 1 284 ? -4.823 -1.938 14.161 1.00 93.69 284 GLN A CA 1
ATOM 2200 C C . GLN A 1 284 ? -3.672 -2.587 13.387 1.00 93.69 284 GLN A C 1
ATOM 2202 O O . GLN A 1 284 ? -3.164 -3.629 13.810 1.00 93.69 284 GLN A O 1
ATOM 2207 N N . GLY A 1 285 ? -3.244 -1.970 12.285 1.00 94.50 285 GLY A N 1
ATOM 2208 C CA . GLY A 1 285 ? -2.222 -2.496 11.393 1.00 94.50 285 GLY A CA 1
ATOM 2209 C C . GLY A 1 285 ? -2.783 -3.460 10.346 1.00 94.50 285 GLY A C 1
ATOM 2210 O O . GLY A 1 285 ? -3.765 -4.171 10.570 1.00 94.50 285 GLY A O 1
ATOM 2211 N N . VAL A 1 286 ? -2.099 -3.513 9.201 1.00 96.88 286 VAL A N 1
ATOM 2212 C CA . VAL A 1 286 ? -2.477 -4.300 8.013 1.00 96.88 286 VAL A CA 1
ATOM 2213 C C . VAL A 1 286 ? -2.730 -5.775 8.338 1.00 96.88 286 VAL A C 1
ATOM 2215 O O . VAL A 1 286 ? -3.786 -6.308 8.012 1.00 96.88 286 VAL A O 1
ATOM 2218 N N . ARG A 1 287 ? -1.797 -6.429 9.043 1.00 97.00 287 ARG A N 1
ATOM 2219 C CA . ARG A 1 287 ? -1.910 -7.859 9.372 1.00 97.00 287 ARG A CA 1
ATOM 2220 C C . ARG A 1 287 ? -3.173 -8.165 10.179 1.00 97.00 287 ARG A C 1
ATOM 2222 O O . ARG A 1 287 ? -3.900 -9.101 9.872 1.00 97.00 287 ARG A O 1
ATOM 2229 N N . ARG A 1 288 ? -3.459 -7.371 11.214 1.00 97.94 288 ARG A N 1
ATOM 2230 C CA . ARG A 1 288 ? -4.627 -7.619 12.067 1.00 97.94 288 ARG A CA 1
ATOM 2231 C C . ARG A 1 288 ? -5.934 -7.334 11.330 1.00 97.94 288 ARG A C 1
ATOM 2233 O O . ARG A 1 288 ? -6.911 -8.052 11.526 1.00 97.94 288 ARG A O 1
ATOM 2240 N N . ALA A 1 289 ? -5.951 -6.320 10.467 1.00 98.50 289 ALA A N 1
ATOM 2241 C CA . ALA A 1 289 ? -7.081 -6.073 9.581 1.00 98.50 289 ALA A CA 1
ATOM 2242 C C . ALA A 1 289 ? -7.335 -7.264 8.638 1.00 98.50 289 ALA A C 1
ATOM 2244 O O . ALA A 1 289 ? -8.489 -7.653 8.454 1.00 98.50 289 ALA A O 1
ATOM 2245 N N . ALA A 1 290 ? -6.282 -7.890 8.100 1.00 98.56 290 ALA A N 1
ATOM 2246 C CA . ALA A 1 290 ? -6.395 -9.107 7.291 1.00 98.56 290 ALA A CA 1
ATOM 2247 C C . ALA A 1 290 ? -7.002 -10.264 8.096 1.00 98.56 290 ALA A C 1
ATOM 2249 O O . ALA A 1 290 ? -7.979 -10.864 7.657 1.00 98.56 290 ALA A O 1
ATOM 2250 N N . GLU A 1 291 ? -6.536 -10.490 9.328 1.00 98.62 291 GLU A N 1
ATOM 2251 C CA . GLU A 1 291 ? -7.100 -11.518 10.213 1.00 98.62 291 GLU A CA 1
ATOM 2252 C C . GLU A 1 291 ? -8.598 -11.289 10.511 1.00 98.62 291 GLU A C 1
ATOM 2254 O O . GLU A 1 291 ? -9.369 -12.245 10.620 1.00 98.62 291 GLU A O 1
ATOM 2259 N N . PHE A 1 292 ? -9.045 -10.033 10.650 1.00 98.75 292 PHE A N 1
ATOM 2260 C CA . PHE A 1 292 ? -10.473 -9.721 10.801 1.00 98.75 292 PHE A CA 1
ATOM 2261 C C . PHE A 1 292 ? -11.269 -10.045 9.538 1.00 98.75 292 PHE A C 1
ATOM 2263 O O . PHE A 1 292 ? -12.331 -10.662 9.637 1.00 98.75 292 PHE A O 1
ATOM 2270 N N . LEU A 1 293 ? -10.752 -9.665 8.366 1.00 98.75 293 LEU A N 1
ATOM 2271 C CA . LEU A 1 293 ? -11.393 -9.960 7.088 1.00 98.75 293 LEU A CA 1
ATOM 2272 C C . LEU A 1 293 ? -11.523 -11.468 6.873 1.00 98.75 293 LEU A C 1
ATOM 2274 O O . LEU A 1 293 ? -12.610 -11.946 6.563 1.00 98.75 293 LEU A O 1
ATOM 2278 N N . GLN A 1 294 ? -10.438 -12.210 7.085 1.00 98.62 294 GLN A N 1
ATOM 2279 C CA . GLN A 1 294 ? -10.376 -13.657 6.897 1.00 98.62 294 GLN A CA 1
ATOM 2280 C C . GLN A 1 294 ? -11.403 -14.383 7.766 1.00 98.62 294 GLN A C 1
ATOM 2282 O O . GLN A 1 294 ? -12.184 -15.182 7.250 1.00 98.62 294 GLN A O 1
ATOM 2287 N N . ARG A 1 295 ? -11.500 -14.026 9.056 1.00 98.44 295 ARG A N 1
ATOM 2288 C CA . ARG A 1 295 ? -12.553 -14.543 9.951 1.00 98.44 295 ARG A CA 1
ATOM 2289 C C . ARG A 1 295 ? -13.956 -14.216 9.440 1.00 98.44 295 ARG A C 1
ATOM 2291 O O . ARG A 1 295 ? -14.849 -15.054 9.527 1.00 98.44 295 ARG A O 1
ATOM 2298 N N . ALA A 1 296 ? -14.157 -13.007 8.919 1.00 98.38 296 ALA A N 1
ATOM 2299 C CA . ALA A 1 296 ? -15.462 -12.550 8.458 1.00 98.38 296 ALA A CA 1
ATOM 2300 C C . ALA A 1 296 ? -15.952 -13.279 7.197 1.00 98.38 296 ALA A C 1
ATOM 2302 O O . ALA A 1 296 ? -17.141 -13.589 7.099 1.00 98.38 296 ALA A O 1
ATOM 2303 N N . ILE A 1 297 ? -15.044 -13.571 6.261 1.00 97.81 297 ILE A N 1
ATOM 2304 C CA . ILE A 1 297 ? -15.357 -14.241 4.987 1.00 97.81 297 ILE A CA 1
ATOM 2305 C C . ILE A 1 297 ? -15.181 -15.766 5.038 1.00 97.81 297 ILE A C 1
ATOM 2307 O O . ILE A 1 297 ? -15.548 -16.447 4.086 1.00 97.81 297 ILE A O 1
ATOM 2311 N N . GLY A 1 298 ? -14.646 -16.309 6.136 1.00 95.81 298 GLY A N 1
ATOM 2312 C CA . GLY A 1 298 ? -14.404 -17.746 6.299 1.00 95.81 298 GLY A CA 1
ATOM 2313 C C . GLY A 1 298 ? -13.164 -18.265 5.564 1.00 95.81 298 GLY A C 1
ATOM 2314 O O . GLY A 1 298 ? -13.141 -19.429 5.177 1.00 95.81 298 GLY A O 1
ATOM 2315 N N . SER A 1 299 ? -12.159 -17.409 5.362 1.00 95.31 299 SER A N 1
ATOM 2316 C CA . SER A 1 299 ? -10.837 -17.798 4.854 1.00 95.31 299 SER A CA 1
ATOM 2317 C C . SER A 1 299 ? -9.951 -18.339 5.984 1.00 95.31 299 SER A C 1
ATOM 2319 O O . SER A 1 299 ? -10.239 -18.123 7.166 1.00 95.31 299 SER A O 1
ATOM 2321 N N . GLU A 1 300 ? -8.846 -19.001 5.631 1.00 94.81 300 GLU A N 1
ATOM 2322 C CA . GLU A 1 300 ? -7.761 -19.274 6.578 1.00 94.81 300 GLU A CA 1
ATOM 2323 C C . GLU A 1 300 ? -7.263 -17.964 7.211 1.00 94.81 300 GLU A C 1
ATOM 2325 O O . GLU A 1 300 ? -7.174 -16.934 6.541 1.00 94.81 300 GLU A O 1
ATOM 2330 N N . VAL A 1 301 ? -7.006 -17.990 8.524 1.00 97.19 301 VAL A N 1
ATOM 2331 C CA . VAL A 1 301 ? -6.663 -16.803 9.322 1.00 97.19 301 VAL A CA 1
ATOM 2332 C C . VAL A 1 301 ? -5.153 -16.753 9.554 1.00 97.19 301 VAL A C 1
ATOM 2334 O O . VAL A 1 301 ? -4.672 -16.993 10.662 1.00 97.19 301 VAL A O 1
ATOM 2337 N N . ASP A 1 302 ? -4.404 -16.465 8.496 1.00 94.88 302 ASP A N 1
ATOM 2338 C CA . ASP A 1 302 ? -2.938 -16.364 8.497 1.00 94.88 302 ASP A CA 1
ATOM 2339 C C . ASP A 1 302 ? -2.428 -14.908 8.568 1.00 94.88 302 ASP A C 1
ATOM 2341 O O . ASP A 1 302 ? -1.245 -14.670 8.837 1.00 94.88 302 ASP A O 1
ATOM 2345 N N . GLY A 1 303 ? -3.320 -13.924 8.400 1.00 95.38 303 GLY A N 1
ATOM 2346 C CA . GLY A 1 303 ? -3.006 -12.497 8.344 1.00 95.38 303 GLY A CA 1
ATOM 2347 C C . GLY A 1 303 ? -2.347 -12.031 7.039 1.00 95.38 303 GLY A C 1
ATOM 2348 O O . GLY A 1 303 ? -1.867 -10.895 6.995 1.00 95.38 303 GLY A O 1
ATOM 2349 N N . GLU A 1 304 ? -2.309 -12.870 6.001 1.00 92.88 304 GLU A N 1
ATOM 2350 C CA . GLU A 1 304 ? -1.815 -12.559 4.659 1.00 92.88 304 GLU A CA 1
ATOM 2351 C C . GLU A 1 304 ? -2.963 -12.361 3.656 1.00 92.88 304 GLU A C 1
ATOM 2353 O O . GLU A 1 304 ? -3.856 -13.186 3.483 1.00 92.88 304 GLU A O 1
ATOM 2358 N N . MET A 1 305 ? -2.920 -11.260 2.910 1.00 94.44 305 MET A N 1
ATOM 2359 C CA . MET A 1 305 ? -3.938 -10.927 1.909 1.00 94.44 305 MET A CA 1
ATOM 2360 C C . MET A 1 305 ? -3.660 -11.607 0.561 1.00 94.44 305 MET A C 1
ATOM 2362 O O . MET A 1 305 ? -3.542 -10.927 -0.450 1.00 94.44 305 MET A O 1
ATOM 2366 N N . GLY A 1 306 ? -3.511 -12.933 0.534 1.00 92.19 306 GLY A N 1
ATOM 2367 C CA . GLY A 1 306 ? -3.220 -13.696 -0.690 1.00 92.19 306 GLY A CA 1
ATOM 2368 C C . GLY A 1 306 ? -4.408 -13.843 -1.663 1.00 92.19 306 GLY A C 1
ATOM 2369 O O . GLY A 1 306 ? -5.528 -13.416 -1.350 1.00 92.19 306 GLY A O 1
ATOM 2370 N N . PRO A 1 307 ? -4.198 -14.500 -2.824 1.00 91.00 307 PRO A N 1
ATOM 2371 C CA . PRO A 1 307 ? -5.219 -14.644 -3.863 1.00 91.00 307 PRO A CA 1
ATOM 2372 C C . PRO A 1 307 ? -6.520 -15.275 -3.375 1.00 91.00 307 PRO A C 1
ATOM 2374 O O . PRO A 1 307 ? -7.594 -14.805 -3.746 1.00 91.00 307 PRO A O 1
ATOM 2377 N N . ASP A 1 308 ? -6.437 -16.287 -2.511 1.00 90.62 308 ASP A N 1
ATOM 2378 C CA . ASP A 1 308 ? -7.611 -16.989 -1.984 1.00 90.62 308 ASP A CA 1
ATOM 2379 C C . ASP A 1 308 ? -8.459 -16.077 -1.090 1.00 90.62 308 ASP A C 1
ATOM 2381 O O . ASP A 1 308 ? -9.680 -16.013 -1.246 1.00 90.62 308 ASP A O 1
ATOM 2385 N N . THR A 1 309 ? -7.816 -15.285 -0.223 1.00 96.31 309 THR A N 1
ATOM 2386 C CA . THR A 1 309 ? -8.500 -14.286 0.615 1.00 96.31 309 THR A CA 1
ATOM 2387 C C . THR A 1 309 ? -9.199 -13.240 -0.261 1.00 96.31 309 THR A C 1
ATOM 2389 O O . THR A 1 309 ? -10.371 -12.925 -0.039 1.00 96.31 309 THR A O 1
ATOM 2392 N N . LEU A 1 310 ? -8.518 -12.724 -1.292 1.00 95.88 310 LEU A N 1
ATOM 2393 C CA . LEU A 1 310 ? -9.099 -11.744 -2.217 1.00 95.88 310 LEU A CA 1
ATOM 2394 C C . LEU A 1 310 ? -10.241 -12.339 -3.056 1.00 95.88 310 LEU A C 1
ATOM 2396 O O . LEU A 1 310 ? -11.251 -11.669 -3.282 1.00 95.88 310 LEU A O 1
ATOM 2400 N N . ALA A 1 311 ? -10.114 -13.588 -3.505 1.00 93.94 311 ALA A N 1
ATOM 2401 C CA . ALA A 1 311 ? -11.147 -14.285 -4.265 1.00 93.94 311 ALA A CA 1
ATOM 2402 C C . ALA A 1 311 ? -12.401 -14.529 -3.414 1.00 93.94 311 ALA A C 1
ATOM 2404 O O . ALA A 1 311 ? -13.507 -14.208 -3.855 1.00 93.94 311 ALA A O 1
ATOM 2405 N N . LEU A 1 312 ? -12.235 -15.011 -2.177 1.00 96.50 312 LEU A N 1
ATOM 2406 C CA . LEU A 1 312 ? -13.334 -15.194 -1.227 1.00 96.50 312 LEU A CA 1
ATOM 2407 C C . LEU A 1 312 ? -14.023 -13.868 -0.898 1.00 96.50 312 LEU A C 1
ATOM 2409 O O . LEU A 1 312 ? -15.251 -13.801 -0.889 1.00 96.50 312 LEU A O 1
ATOM 2413 N N . ALA A 1 313 ? -13.258 -12.790 -0.700 1.00 97.19 313 ALA A N 1
ATOM 2414 C CA . ALA A 1 313 ? -13.826 -11.476 -0.419 1.00 97.19 313 ALA A CA 1
ATOM 2415 C C . ALA A 1 313 ? -14.726 -10.973 -1.560 1.00 97.19 313 ALA A C 1
ATOM 2417 O O . ALA A 1 313 ? -15.747 -10.346 -1.289 1.00 97.19 313 ALA A O 1
ATOM 2418 N N . ARG A 1 314 ? -14.392 -11.272 -2.825 1.00 95.44 314 ARG A N 1
ATOM 2419 C CA . ARG A 1 314 ? -15.188 -10.868 -4.001 1.00 95.44 314 ARG A CA 1
ATOM 2420 C C . ARG A 1 314 ? -16.544 -11.565 -4.100 1.00 95.44 314 ARG A C 1
ATOM 2422 O O . ARG A 1 314 ? -17.456 -10.990 -4.685 1.00 95.44 314 ARG A O 1
ATOM 2429 N N . VAL A 1 315 ? -16.670 -12.780 -3.568 1.00 95.56 315 VAL A N 1
ATOM 2430 C CA . VAL A 1 315 ? -17.901 -13.589 -3.657 1.00 95.56 315 VAL A CA 1
ATOM 2431 C C . VAL A 1 315 ? -18.684 -13.656 -2.345 1.00 95.56 315 VAL A C 1
ATOM 2433 O O . VAL A 1 315 ? -19.784 -14.204 -2.318 1.00 95.56 315 VAL A O 1
ATOM 2436 N N . ALA A 1 316 ? -18.137 -13.114 -1.256 1.00 95.88 316 ALA A N 1
ATOM 2437 C CA . ALA A 1 316 ? -18.800 -13.078 0.039 1.00 95.88 316 ALA A CA 1
ATOM 2438 C C . ALA A 1 316 ? -20.070 -12.208 0.010 1.00 95.88 316 ALA A C 1
ATOM 2440 O O . ALA A 1 316 ? -20.125 -11.176 -0.664 1.00 95.88 316 ALA A O 1
ATOM 2441 N N . ASP A 1 317 ? -21.072 -12.574 0.818 1.00 96.69 317 ASP A 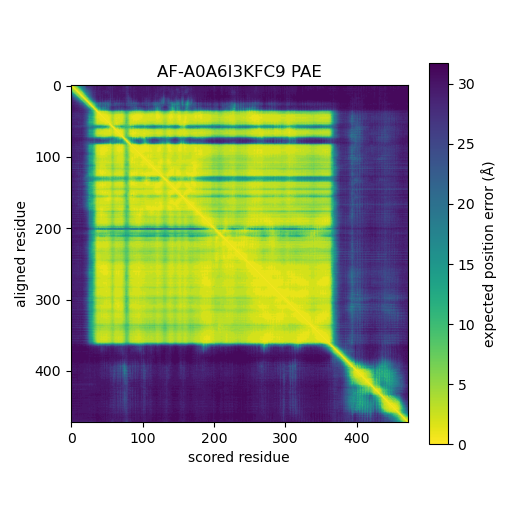N 1
ATOM 2442 C CA . ASP A 1 317 ? -22.162 -11.651 1.146 1.00 96.69 317 ASP A CA 1
ATOM 2443 C C . ASP A 1 317 ? -21.568 -10.455 1.894 1.00 96.69 317 ASP A C 1
ATOM 2445 O O . ASP A 1 317 ? -21.169 -10.552 3.057 1.00 96.69 317 ASP A O 1
ATOM 2449 N N . VAL A 1 318 ? -21.503 -9.319 1.203 1.00 96.25 318 VAL A N 1
ATOM 2450 C CA . VAL A 1 318 ? -20.841 -8.111 1.691 1.00 96.25 318 VAL A CA 1
ATOM 2451 C C . VAL A 1 318 ? -21.436 -7.601 3.007 1.00 96.25 318 VAL A C 1
ATOM 2453 O O . VAL A 1 318 ? -20.700 -7.100 3.854 1.00 96.25 318 VAL A O 1
ATOM 2456 N N . ARG A 1 319 ? -22.751 -7.743 3.226 1.00 96.62 319 ARG A N 1
ATOM 2457 C CA . ARG A 1 319 ? -23.410 -7.243 4.444 1.00 96.62 319 ARG A CA 1
ATOM 2458 C C . ARG A 1 319 ? -23.113 -8.151 5.625 1.00 96.62 319 ARG A C 1
ATOM 2460 O O . ARG A 1 319 ? -22.812 -7.657 6.711 1.00 96.62 319 ARG A O 1
ATOM 2467 N N . GLU A 1 320 ? -23.191 -9.461 5.411 1.00 97.94 320 GLU A N 1
ATOM 2468 C CA . GLU A 1 320 ? -22.829 -10.447 6.429 1.00 97.94 320 GLU A CA 1
ATOM 2469 C C . GLU A 1 320 ? -21.349 -10.326 6.802 1.00 97.94 320 GLU A C 1
ATOM 2471 O O . GLU A 1 320 ? -21.009 -10.264 7.985 1.00 97.94 320 GLU A O 1
ATOM 2476 N N . ALA A 1 321 ? -20.475 -10.224 5.797 1.00 98.44 321 ALA A N 1
ATOM 2477 C CA . ALA A 1 321 ? -19.042 -10.061 5.989 1.00 98.44 321 ALA A CA 1
ATOM 2478 C C . ALA A 1 321 ? -18.727 -8.790 6.790 1.00 98.44 321 ALA A C 1
ATOM 2480 O O . ALA A 1 321 ? -17.967 -8.850 7.751 1.00 98.44 321 ALA A O 1
ATOM 2481 N N . LEU A 1 322 ? -19.354 -7.651 6.479 1.00 98.75 322 LEU A N 1
ATOM 2482 C CA . LEU A 1 322 ? -19.160 -6.415 7.244 1.00 98.75 322 LEU A CA 1
ATOM 2483 C C . LEU A 1 322 ? -19.589 -6.541 8.710 1.00 98.75 322 LEU A C 1
ATOM 2485 O O . LEU A 1 322 ? -18.870 -6.067 9.594 1.00 98.75 322 LEU A O 1
ATOM 2489 N N . ARG A 1 323 ? -20.722 -7.200 8.989 1.00 98.50 323 ARG A N 1
ATOM 2490 C CA . ARG A 1 323 ? -21.165 -7.440 10.372 1.00 98.50 323 ARG A CA 1
ATOM 2491 C C . ARG A 1 323 ? -20.169 -8.307 11.134 1.00 98.50 323 ARG A C 1
ATOM 2493 O O . ARG A 1 323 ? -19.687 -7.879 12.180 1.00 98.50 323 ARG A O 1
ATOM 2500 N N . LYS A 1 324 ? -19.779 -9.456 10.574 1.00 98.75 324 LYS A N 1
ATOM 2501 C CA . LYS A 1 324 ? -18.786 -10.353 11.191 1.00 98.75 324 LYS A CA 1
ATOM 2502 C C . LYS A 1 324 ? -17.426 -9.685 11.380 1.00 98.75 324 LYS A C 1
ATOM 2504 O O . LYS A 1 324 ? -16.782 -9.882 12.407 1.00 98.75 324 LYS A O 1
ATOM 2509 N N . TYR A 1 325 ? -16.996 -8.867 10.418 1.00 98.75 325 TYR A N 1
ATOM 2510 C CA . TYR A 1 325 ? -15.768 -8.084 10.534 1.00 98.75 325 TYR A CA 1
ATOM 2511 C C . TYR A 1 325 ? -15.872 -7.134 11.729 1.00 98.75 325 TYR A C 1
ATOM 2513 O O . TYR A 1 325 ? -14.988 -7.110 12.586 1.00 98.75 325 TYR A O 1
ATOM 2521 N N . SER A 1 326 ? -16.954 -6.354 11.807 1.00 98.62 326 SER A N 1
ATOM 2522 C CA . SER A 1 326 ? -17.170 -5.396 12.892 1.00 98.62 326 SER A CA 1
ATOM 2523 C C . SER A 1 326 ? -17.232 -6.080 14.260 1.00 98.62 326 SER A C 1
ATOM 2525 O O . SER A 1 326 ? -16.623 -5.583 15.207 1.00 98.62 326 SER A O 1
ATOM 2527 N N . GLU A 1 327 ? -17.865 -7.250 14.355 1.00 98.44 327 GLU A N 1
ATOM 2528 C CA . GLU A 1 327 ? -17.891 -8.078 15.565 1.00 98.44 327 GLU A CA 1
ATOM 2529 C C . GLU A 1 327 ? -16.487 -8.562 15.961 1.00 98.44 327 GLU A C 1
ATOM 2531 O O . GLU A 1 327 ? -16.089 -8.410 17.117 1.00 98.44 327 GLU A O 1
ATOM 2536 N N . ALA A 1 328 ? -15.700 -9.083 15.013 1.00 98.12 328 ALA A N 1
ATOM 2537 C CA . ALA A 1 328 ? -14.322 -9.511 15.266 1.00 98.12 328 ALA A CA 1
ATOM 2538 C C . ALA A 1 328 ? -13.435 -8.340 15.729 1.00 98.12 328 ALA A C 1
ATOM 2540 O O . ALA A 1 328 ? -12.630 -8.478 16.656 1.00 98.12 328 ALA A O 1
ATOM 2541 N N . ARG A 1 329 ? -13.617 -7.163 15.121 1.00 98.06 329 ARG A N 1
ATOM 2542 C CA . ARG A 1 329 ? -12.918 -5.930 15.498 1.00 98.06 329 ARG A CA 1
ATOM 2543 C C . ARG A 1 329 ? -13.311 -5.457 16.901 1.00 98.06 329 ARG A C 1
ATOM 2545 O O . ARG A 1 329 ? -12.445 -5.062 17.681 1.00 98.06 329 ARG A O 1
ATOM 2552 N N . GLU A 1 330 ? -14.593 -5.520 17.245 1.00 97.75 330 GLU A N 1
ATOM 2553 C CA . GLU A 1 330 ? -15.095 -5.189 18.580 1.00 97.75 330 GLU A CA 1
ATOM 2554 C C . GLU A 1 330 ? -14.552 -6.135 19.656 1.00 97.75 330 GLU A C 1
ATOM 2556 O O . GLU A 1 330 ? -14.081 -5.671 20.699 1.00 97.75 330 GLU A O 1
ATOM 2561 N N . GLN A 1 331 ? -14.568 -7.445 19.399 1.00 97.56 331 GLN A N 1
ATOM 2562 C CA . GLN A 1 331 ? -13.988 -8.441 20.303 1.00 97.56 331 GLN A CA 1
ATOM 2563 C C . GLN A 1 331 ? -12.511 -8.144 20.573 1.00 97.56 331 GLN A C 1
ATOM 2565 O O . GLN A 1 331 ? -12.076 -8.188 21.724 1.00 97.56 331 GLN A O 1
ATOM 2570 N N . HIS A 1 332 ? -11.759 -7.764 19.535 1.00 96.94 332 HIS A N 1
ATOM 2571 C CA . HIS A 1 332 ? -10.370 -7.358 19.700 1.00 96.94 332 HIS A CA 1
ATOM 2572 C C . HIS A 1 332 ? -10.230 -6.141 20.615 1.00 96.94 332 HIS A C 1
ATOM 2574 O O . HIS A 1 332 ? -9.465 -6.210 21.573 1.00 96.94 332 HIS A O 1
ATOM 2580 N N . TYR A 1 333 ? -10.982 -5.060 20.377 1.00 96.50 333 TYR A N 1
ATOM 2581 C CA . TYR A 1 333 ? -10.919 -3.873 21.236 1.00 96.50 333 TYR A CA 1
ATOM 2582 C C . TYR A 1 333 ? -11.189 -4.206 22.700 1.00 96.50 333 TYR A C 1
ATOM 2584 O O . TYR A 1 333 ? -10.438 -3.773 23.571 1.00 96.50 333 TYR A O 1
ATOM 2592 N N . ARG A 1 334 ? -12.229 -5.002 22.970 1.00 96.88 334 ARG A N 1
ATOM 2593 C CA . ARG A 1 334 ? -12.607 -5.410 24.332 1.00 96.88 334 ARG A CA 1
ATOM 2594 C C . ARG A 1 334 ? -11.517 -6.224 25.039 1.00 96.88 334 ARG A C 1
ATOM 2596 O O . ARG A 1 334 ? -11.502 -6.250 26.264 1.00 96.88 334 ARG A O 1
ATOM 2603 N N . GLY A 1 335 ? -10.610 -6.849 24.287 1.00 96.06 335 GLY A N 1
ATOM 2604 C CA . GLY A 1 335 ? -9.450 -7.571 24.813 1.00 96.06 335 GLY A CA 1
ATOM 2605 C C . GLY A 1 335 ? -8.204 -6.712 25.065 1.00 96.06 335 GLY A C 1
ATOM 2606 O O . GLY A 1 335 ? -7.224 -7.226 25.600 1.00 96.06 335 GLY A O 1
ATOM 2607 N N . ILE A 1 336 ? -8.194 -5.427 24.692 1.00 93.88 336 ILE A N 1
ATOM 2608 C CA . ILE A 1 336 ? -7.035 -4.544 24.895 1.00 93.88 336 ILE A CA 1
ATOM 2609 C C . ILE A 1 336 ? -7.010 -4.030 26.343 1.00 93.88 336 ILE A C 1
ATOM 2611 O O . ILE A 1 336 ? -8.007 -3.525 26.853 1.00 93.88 336 ILE A O 1
ATOM 2615 N N . ALA A 1 337 ? -5.844 -4.078 26.995 1.00 92.81 337 ALA A N 1
ATOM 2616 C CA . ALA A 1 337 ? -5.679 -3.695 28.404 1.00 92.81 337 ALA A CA 1
ATOM 2617 C C . ALA A 1 337 ? -6.149 -2.260 28.730 1.00 92.81 337 ALA A C 1
ATOM 2619 O O . ALA A 1 337 ? -6.671 -2.001 29.813 1.00 92.81 337 ALA A O 1
ATOM 2620 N N . THR A 1 338 ? -6.007 -1.322 27.791 1.00 92.06 338 THR A N 1
ATOM 2621 C CA . THR A 1 338 ? -6.412 0.086 27.938 1.00 92.06 338 THR A CA 1
ATOM 2622 C C . THR A 1 338 ? -7.856 0.365 27.495 1.00 92.06 338 THR A C 1
ATOM 2624 O O . THR A 1 338 ? -8.264 1.525 27.400 1.00 92.06 338 THR A O 1
ATOM 2627 N N . PHE A 1 339 ? -8.679 -0.672 27.283 1.00 93.06 339 PHE A N 1
ATOM 2628 C CA . PHE A 1 339 ? -10.087 -0.526 26.891 1.00 93.06 339 PHE A CA 1
ATOM 2629 C C . PHE A 1 339 ? -10.908 0.322 27.870 1.00 93.06 339 PHE A C 1
ATOM 2631 O O . PHE A 1 339 ? -11.794 1.062 27.451 1.00 93.06 339 PHE A O 1
ATOM 2638 N N . TRP A 1 340 ? -10.592 0.287 29.165 1.00 93.81 340 TRP A N 1
ATOM 2639 C CA . TRP A 1 340 ? -11.256 1.130 30.165 1.00 93.81 340 TRP A CA 1
ATOM 2640 C C . TRP A 1 340 ? -11.120 2.637 29.870 1.00 93.81 340 TRP A C 1
ATOM 2642 O O . TRP A 1 340 ? -12.015 3.404 30.222 1.00 93.81 340 TRP A O 1
ATOM 2652 N N . ARG A 1 341 ? -10.029 3.055 29.210 1.00 91.25 341 ARG A N 1
ATOM 2653 C CA . ARG A 1 341 ? -9.731 4.455 28.878 1.00 91.25 341 ARG A CA 1
ATOM 2654 C C . ARG A 1 341 ? -10.281 4.844 27.509 1.00 91.25 341 ARG A C 1
ATOM 2656 O O . ARG A 1 341 ? -10.962 5.856 27.387 1.00 91.25 341 ARG A O 1
ATOM 2663 N N . PHE A 1 342 ? -10.020 4.025 26.491 1.00 90.88 342 PHE A N 1
ATOM 2664 C CA . PHE A 1 342 ? -10.284 4.381 25.089 1.00 90.88 342 PHE A CA 1
ATOM 2665 C C . PHE A 1 342 ? -11.447 3.611 24.447 1.00 90.88 342 PHE A C 1
ATOM 2667 O O . PHE A 1 342 ? -11.928 3.979 23.375 1.00 90.88 342 PHE A O 1
ATOM 2674 N N . GLY A 1 343 ? -11.946 2.563 25.106 1.00 93.00 343 GLY A N 1
ATOM 2675 C CA . GLY A 1 343 ? -12.880 1.594 24.534 1.00 93.00 343 GLY A CA 1
ATOM 2676 C C . GLY A 1 343 ? -14.169 2.203 23.998 1.00 93.00 343 GLY A C 1
ATOM 2677 O O . GLY A 1 343 ? -14.622 1.821 22.923 1.00 93.00 343 GLY A O 1
ATOM 2678 N N . LYS A 1 344 ? -14.732 3.211 24.677 1.00 94.81 344 LYS A N 1
ATOM 2679 C CA . LYS A 1 344 ? -15.916 3.934 24.175 1.00 94.81 344 LYS A CA 1
ATOM 2680 C C . LYS A 1 344 ? -15.657 4.572 22.805 1.00 94.81 344 LYS A C 1
ATOM 2682 O O . LYS A 1 344 ? -16.504 4.471 21.922 1.00 94.81 344 LYS A O 1
ATOM 2687 N N . GLY A 1 345 ? -14.490 5.194 22.627 1.00 92.94 345 GLY A N 1
ATOM 2688 C CA . GLY A 1 345 ? -14.082 5.807 21.363 1.00 92.94 345 GLY A CA 1
ATOM 2689 C C . GLY A 1 345 ? -13.864 4.765 20.269 1.00 92.94 345 GLY A C 1
ATOM 2690 O O . GLY A 1 345 ? -14.374 4.920 19.161 1.00 92.94 345 GLY A O 1
ATOM 2691 N N . TRP A 1 346 ? -13.195 3.659 20.599 1.00 94.69 346 TRP A N 1
ATOM 2692 C CA . TRP A 1 346 ? -12.959 2.560 19.661 1.00 94.69 346 TRP A CA 1
ATOM 2693 C C . TRP A 1 346 ? -14.251 1.900 19.169 1.00 94.69 346 TRP A C 1
ATOM 2695 O O . TRP A 1 346 ? -14.412 1.694 17.967 1.00 94.69 346 TRP A O 1
ATOM 2705 N N . LEU A 1 347 ? -15.204 1.625 20.066 1.00 96.94 347 LEU A N 1
ATOM 2706 C CA . LEU A 1 347 ? -16.505 1.070 19.679 1.00 96.94 347 LEU A CA 1
ATOM 2707 C C . LEU A 1 347 ? -17.317 2.057 18.831 1.00 96.94 347 LEU A C 1
ATOM 2709 O O . LEU A 1 347 ? -17.945 1.657 17.851 1.00 96.94 347 LEU A O 1
ATOM 2713 N N . ALA A 1 348 ? -17.268 3.352 19.158 1.00 95.94 348 ALA A N 1
ATOM 2714 C CA . ALA A 1 348 ? -17.922 4.382 18.358 1.00 95.94 348 ALA A CA 1
ATOM 2715 C C . ALA A 1 348 ? -17.311 4.495 16.949 1.00 95.94 348 ALA A C 1
ATOM 2717 O O . ALA A 1 348 ? -18.063 4.597 15.979 1.00 95.94 348 ALA A O 1
ATOM 2718 N N . ARG A 1 349 ? -15.975 4.427 16.817 1.00 95.50 349 ARG A N 1
ATOM 2719 C CA . ARG A 1 349 ? -15.285 4.357 15.516 1.00 95.50 349 ARG A CA 1
ATOM 2720 C C . ARG A 1 349 ? -15.738 3.129 14.738 1.00 95.50 349 ARG A C 1
ATOM 2722 O O . ARG A 1 349 ? -16.237 3.291 13.636 1.00 95.50 349 ARG A O 1
ATOM 2729 N N . ASN A 1 350 ? -15.678 1.939 15.341 1.00 97.75 350 ASN A N 1
ATOM 2730 C CA . ASN A 1 350 ? -16.096 0.688 14.700 1.00 97.75 350 ASN A CA 1
ATOM 2731 C C . ASN A 1 350 ? -17.521 0.768 14.131 1.00 97.75 350 ASN A C 1
ATOM 2733 O O . ASN A 1 350 ? -17.750 0.421 12.974 1.00 97.75 350 ASN A O 1
ATOM 2737 N N . LYS A 1 351 ? -18.468 1.288 14.925 1.00 97.94 351 LYS A N 1
ATOM 2738 C CA . LYS A 1 351 ? -19.850 1.479 14.479 1.00 97.94 351 LYS A CA 1
ATOM 2739 C C . LYS A 1 351 ? -19.937 2.457 13.303 1.00 97.94 351 LYS A C 1
ATOM 2741 O O . LYS A 1 351 ? -20.594 2.153 12.315 1.00 97.94 351 LYS A O 1
ATOM 2746 N N . ARG A 1 352 ? -19.276 3.617 13.389 1.00 97.38 352 ARG A N 1
ATOM 2747 C CA . ARG A 1 352 ? -19.289 4.622 12.312 1.00 97.38 352 ARG A CA 1
ATOM 2748 C C . ARG A 1 352 ? -18.664 4.089 11.021 1.00 97.38 352 ARG A C 1
ATOM 2750 O O . ARG A 1 352 ? -19.214 4.332 9.951 1.00 97.38 352 ARG A O 1
ATOM 2757 N N . THR A 1 353 ? -17.564 3.342 11.116 1.00 97.88 353 THR A N 1
ATOM 2758 C CA . THR A 1 353 ? -16.929 2.695 9.961 1.00 97.88 353 THR A CA 1
ATOM 2759 C C . THR A 1 353 ? -17.872 1.673 9.326 1.00 97.88 353 THR A C 1
ATOM 2761 O O . THR A 1 353 ? -18.015 1.657 8.105 1.00 97.88 353 THR A O 1
ATOM 2764 N N . LEU A 1 354 ? -18.566 0.862 10.136 1.00 98.44 354 LEU A N 1
ATOM 2765 C CA . LEU A 1 354 ? -19.576 -0.079 9.645 1.00 98.44 354 LEU A CA 1
ATOM 2766 C C . LEU A 1 354 ? -20.739 0.644 8.946 1.00 98.44 354 LEU A C 1
ATOM 2768 O O . LEU A 1 354 ? -21.127 0.244 7.851 1.00 98.44 354 LEU A O 1
ATOM 2772 N N . ASP A 1 355 ? -21.270 1.714 9.545 1.00 97.88 355 ASP A N 1
ATOM 2773 C CA . ASP A 1 355 ? -22.358 2.507 8.961 1.00 97.88 355 ASP A CA 1
ATOM 2774 C C . ASP A 1 355 ? -21.942 3.099 7.594 1.00 97.88 355 ASP A C 1
ATOM 2776 O O . ASP A 1 355 ? -22.713 3.043 6.632 1.00 97.88 355 ASP A O 1
ATOM 2780 N N . LEU A 1 356 ? -20.709 3.613 7.480 1.00 97.12 356 LEU A N 1
ATOM 2781 C CA . LEU A 1 356 ? -20.151 4.126 6.223 1.00 97.12 356 LEU A CA 1
ATOM 2782 C C . LEU A 1 356 ? -19.948 3.016 5.183 1.00 97.12 356 LEU A C 1
ATOM 2784 O O . LEU A 1 356 ? -20.316 3.176 4.023 1.00 97.12 356 LEU A O 1
ATOM 2788 N N . ALA A 1 357 ? -19.394 1.871 5.577 1.00 97.94 357 ALA A N 1
ATOM 2789 C CA . ALA A 1 357 ? -19.213 0.742 4.670 1.00 97.94 357 ALA A CA 1
ATOM 2790 C C . ALA A 1 357 ? -20.560 0.228 4.130 1.00 97.94 357 ALA A C 1
ATOM 2792 O O . ALA A 1 357 ? -20.706 -0.021 2.932 1.00 97.94 357 ALA A O 1
ATOM 2793 N N . LEU A 1 358 ? -21.580 0.127 4.989 1.00 97.44 358 LEU A N 1
ATOM 2794 C CA . LEU A 1 358 ? -22.930 -0.268 4.584 1.00 97.44 358 LEU A CA 1
ATOM 2795 C C . LEU A 1 358 ? -23.592 0.763 3.661 1.00 97.44 358 LEU A C 1
ATOM 2797 O O . LEU A 1 358 ? -24.331 0.367 2.758 1.00 97.44 358 LEU A O 1
ATOM 2801 N N . SER A 1 359 ? -23.330 2.062 3.838 1.00 96.56 359 SER A N 1
ATOM 2802 C CA . SER A 1 359 ? -23.837 3.083 2.914 1.00 96.56 359 SER A CA 1
ATOM 2803 C C . SER A 1 359 ? -23.191 2.960 1.531 1.00 96.56 359 SER A C 1
ATOM 2805 O O . SER A 1 359 ? -23.908 2.984 0.533 1.00 96.56 359 SER A O 1
ATOM 2807 N N . VAL A 1 360 ? -21.882 2.691 1.460 1.00 95.44 360 VAL A N 1
ATOM 2808 C CA . VAL A 1 360 ? -21.179 2.392 0.199 1.00 95.44 360 VAL A CA 1
ATOM 2809 C C . VAL A 1 360 ? -21.743 1.134 -0.469 1.00 95.44 360 VAL A C 1
ATOM 2811 O O . VAL A 1 360 ? -21.957 1.134 -1.681 1.00 95.44 360 VAL A O 1
ATOM 2814 N N . ALA A 1 361 ? -22.066 0.087 0.298 1.00 92.94 361 ALA A N 1
ATOM 2815 C CA . ALA A 1 361 ? -22.723 -1.108 -0.240 1.00 92.94 361 ALA A CA 1
ATOM 2816 C C . ALA A 1 361 ? -24.105 -0.795 -0.847 1.00 92.94 361 ALA A C 1
ATOM 2818 O O . ALA A 1 361 ? -24.466 -1.359 -1.875 1.00 92.94 361 ALA A O 1
ATOM 2819 N N . ASN A 1 362 ? -24.877 0.112 -0.238 1.00 88.81 362 ASN A N 1
ATOM 2820 C CA . ASN A 1 362 ? -26.182 0.530 -0.762 1.00 88.81 362 ASN A CA 1
ATOM 2821 C C . ASN A 1 362 ? -26.055 1.365 -2.046 1.00 88.81 362 ASN A C 1
ATOM 2823 O O . ASN A 1 362 ? -26.858 1.195 -2.964 1.00 88.81 362 ASN A O 1
ATOM 2827 N N . SER A 1 363 ? -25.050 2.241 -2.121 1.00 84.56 363 SER A N 1
ATOM 2828 C CA . SER A 1 363 ? -24.775 3.034 -3.323 1.00 84.56 363 SER A CA 1
ATOM 2829 C C . SER A 1 363 ? -24.323 2.153 -4.488 1.00 84.56 363 SER A C 1
ATOM 2831 O O . SER A 1 363 ? -24.801 2.338 -5.597 1.00 84.56 363 SER A O 1
ATOM 2833 N N . ALA A 1 364 ? -23.490 1.137 -4.235 1.00 63.69 364 ALA A N 1
ATOM 2834 C CA . ALA A 1 364 ? -23.052 0.181 -5.257 1.00 63.69 364 ALA A CA 1
ATOM 2835 C C . ALA A 1 364 ? -24.164 -0.783 -5.731 1.00 63.69 364 ALA A C 1
ATOM 2837 O O . ALA A 1 364 ? -24.081 -1.333 -6.824 1.00 63.69 364 ALA A O 1
ATOM 2838 N N . LEU A 1 365 ? -25.204 -0.998 -4.914 1.00 45.81 365 LEU A N 1
ATOM 2839 C CA . LEU A 1 365 ? -26.414 -1.754 -5.276 1.00 45.81 365 LEU A CA 1
ATOM 2840 C C . LEU A 1 365 ? -27.503 -0.877 -5.915 1.00 45.81 365 LEU A C 1
ATOM 2842 O O . LEU A 1 365 ? -28.521 -1.401 -6.368 1.00 45.81 365 LEU A O 1
ATOM 2846 N N . SER A 1 366 ? -27.312 0.444 -5.949 1.00 31.06 366 SER A N 1
ATOM 2847 C CA . SER A 1 366 ? -28.173 1.342 -6.712 1.00 31.06 366 SER A CA 1
ATOM 2848 C C . SER A 1 366 ? -27.680 1.313 -8.157 1.00 31.06 366 SER A C 1
ATOM 2850 O O . SER A 1 366 ? -26.508 1.612 -8.377 1.00 31.06 366 SER A O 1
ATOM 2852 N N . PRO A 1 367 ? -28.503 0.920 -9.146 1.00 33.09 367 PRO A N 1
ATOM 2853 C CA . PRO A 1 367 ? -28.048 0.897 -10.526 1.00 33.09 367 PRO A CA 1
ATOM 2854 C C . PRO A 1 367 ? -27.644 2.318 -10.914 1.00 33.09 367 PRO A C 1
ATOM 2856 O O . PRO A 1 367 ? -28.491 3.209 -10.996 1.00 33.09 367 PRO A O 1
ATOM 2859 N N . GLU A 1 368 ? -26.346 2.536 -11.123 1.00 35.97 368 GLU A N 1
ATOM 2860 C CA . GLU A 1 368 ? -25.863 3.749 -11.762 1.00 35.97 368 GLU A CA 1
ATOM 2861 C C . GLU A 1 368 ? -26.573 3.873 -13.107 1.00 35.97 368 GLU A C 1
ATOM 2863 O O . GLU A 1 368 ? -26.513 2.987 -13.966 1.00 35.97 368 GLU A O 1
ATOM 2868 N N . ALA A 1 369 ? -27.311 4.972 -13.248 1.00 33.41 369 ALA A N 1
ATOM 2869 C CA . ALA A 1 369 ? -27.913 5.380 -14.495 1.00 33.41 369 ALA A CA 1
ATOM 2870 C C . ALA A 1 369 ? -26.800 5.483 -15.541 1.00 33.41 369 ALA A C 1
ATOM 2872 O O . ALA A 1 369 ? -25.997 6.415 -15.523 1.00 33.41 369 ALA A O 1
ATOM 2873 N N . GLN A 1 370 ? -26.767 4.503 -16.443 1.00 28.55 370 GLN A N 1
ATOM 2874 C CA . GLN A 1 370 ? -25.978 4.555 -17.664 1.00 28.55 370 GLN A CA 1
ATOM 2875 C C . GLN A 1 370 ? -26.213 5.921 -18.333 1.00 28.55 370 GLN A C 1
ATOM 2877 O O . GLN A 1 370 ? -27.372 6.360 -18.416 1.00 28.55 370 GLN A O 1
ATOM 2882 N N . PRO A 1 371 ? -25.162 6.619 -18.799 1.00 31.23 371 PRO A N 1
ATOM 2883 C CA . PRO A 1 371 ? -25.339 7.838 -19.568 1.00 31.23 371 PRO A CA 1
ATOM 2884 C C . PRO A 1 371 ? -26.277 7.531 -20.735 1.00 31.23 371 PRO A C 1
ATOM 2886 O O . PRO A 1 371 ? -26.051 6.580 -21.479 1.00 31.23 371 PRO A O 1
ATOM 2889 N N . LYS A 1 372 ? -27.358 8.308 -20.872 1.00 30.33 372 LYS A N 1
ATOM 2890 C CA . LYS A 1 372 ? -28.271 8.211 -22.014 1.00 30.33 372 LYS A CA 1
ATOM 2891 C C . LYS A 1 372 ? -27.474 8.452 -23.296 1.00 30.33 372 LYS A C 1
ATOM 2893 O O . LYS A 1 372 ? -27.257 9.603 -23.677 1.00 30.33 372 LYS A O 1
ATOM 2898 N N . GLU A 1 373 ? -27.065 7.383 -23.968 1.00 32.25 373 GLU A N 1
ATOM 2899 C CA . GLU A 1 373 ? -26.655 7.463 -25.362 1.00 32.25 373 GLU A CA 1
ATOM 2900 C C . GLU A 1 373 ? -27.857 7.955 -26.172 1.00 32.25 373 GLU A C 1
ATOM 2902 O O . GLU A 1 373 ? -28.972 7.433 -26.080 1.00 32.25 373 GLU A O 1
ATOM 2907 N N . LYS A 1 374 ? -27.649 9.045 -26.915 1.00 29.53 374 LYS A N 1
ATOM 2908 C CA . LYS A 1 374 ? -28.645 9.550 -27.859 1.00 29.53 374 LYS A CA 1
ATOM 2909 C C . LYS A 1 374 ? -28.818 8.504 -28.963 1.00 29.53 374 LYS A C 1
ATOM 2911 O O . LYS A 1 374 ? -27.808 8.051 -29.498 1.00 29.53 374 LYS A O 1
ATOM 2916 N N . PRO A 1 375 ? -30.054 8.153 -29.347 1.00 25.97 375 PRO A N 1
ATOM 2917 C CA . PRO A 1 375 ? -30.257 7.191 -30.412 1.00 25.97 375 PRO A CA 1
ATOM 2918 C C . PRO A 1 375 ? -29.831 7.829 -31.738 1.00 25.97 375 PRO A C 1
ATOM 2920 O O . PRO A 1 375 ? -30.419 8.823 -32.166 1.00 25.97 375 PRO A O 1
ATOM 2923 N N . LEU A 1 376 ? -28.805 7.266 -32.380 1.00 30.77 376 LEU A N 1
ATOM 2924 C CA . LEU A 1 376 ? -28.628 7.433 -33.816 1.00 30.77 376 LEU A CA 1
ATOM 2925 C C . LEU A 1 376 ? -29.626 6.500 -34.504 1.00 30.77 376 LEU A C 1
ATOM 2927 O O . LEU A 1 376 ? -29.524 5.277 -34.423 1.00 30.77 376 LEU A O 1
ATOM 2931 N N . THR A 1 377 ? -30.611 7.098 -35.166 1.00 29.80 377 THR A N 1
ATOM 2932 C CA . THR A 1 377 ? -31.313 6.467 -36.278 1.00 29.80 377 THR A CA 1
ATOM 2933 C C . THR A 1 377 ? -30.293 6.112 -37.351 1.00 29.80 377 THR A C 1
ATOM 2935 O O . THR A 1 377 ? -29.563 6.987 -37.802 1.00 29.80 377 THR A O 1
ATOM 2938 N N . ASP A 1 378 ? -30.221 4.838 -37.721 1.00 29.34 378 ASP A N 1
ATOM 2939 C CA . ASP A 1 378 ? -30.574 4.416 -39.075 1.00 29.34 378 ASP A CA 1
ATOM 2940 C C . ASP A 1 378 ? -30.643 2.885 -39.182 1.00 29.34 378 ASP A C 1
ATOM 2942 O O . ASP A 1 378 ? -29.856 2.122 -38.628 1.00 29.34 378 ASP A O 1
ATOM 2946 N N . THR A 1 379 ? -31.688 2.469 -39.883 1.00 28.97 379 THR A N 1
ATOM 2947 C CA . THR A 1 379 ? -32.090 1.123 -40.293 1.00 28.97 379 THR A CA 1
ATOM 2948 C C . THR A 1 379 ? -30.986 0.305 -40.963 1.00 28.97 379 THR A C 1
ATOM 2950 O O . THR A 1 379 ? -30.410 0.817 -41.911 1.00 28.97 379 THR A O 1
ATOM 2953 N N . VAL A 1 380 ? -30.836 -0.984 -40.602 1.00 29.31 380 VAL A N 1
ATOM 2954 C CA . VAL A 1 380 ? -30.794 -2.159 -41.515 1.00 29.31 380 VAL A CA 1
ATOM 2955 C C . VAL A 1 380 ? -30.978 -3.466 -40.708 1.00 29.31 380 VAL A C 1
ATOM 2957 O O . VAL A 1 380 ? -30.226 -3.735 -39.780 1.00 29.31 380 VAL A O 1
ATOM 2960 N N . GLY A 1 381 ? -31.931 -4.309 -41.136 1.00 28.52 381 GLY A N 1
ATOM 2961 C CA . GLY A 1 381 ? -31.779 -5.776 -41.187 1.00 28.52 381 GLY A CA 1
ATOM 2962 C C . GLY A 1 381 ? -32.060 -6.608 -39.931 1.00 28.52 381 GLY A C 1
ATOM 2963 O O . GLY A 1 381 ? -31.172 -6.884 -39.135 1.00 28.52 381 GLY A O 1
ATOM 2964 N N . THR A 1 382 ? -33.284 -7.126 -39.823 1.00 27.98 382 THR A N 1
ATOM 2965 C CA . THR A 1 382 ? -33.692 -8.160 -38.861 1.00 27.98 382 THR A CA 1
ATOM 2966 C C . THR A 1 382 ? -33.065 -9.520 -39.206 1.00 27.98 382 THR A C 1
ATOM 2968 O O . THR A 1 382 ? -33.356 -10.081 -40.259 1.00 27.98 382 THR A O 1
ATOM 2971 N N . ALA A 1 383 ? -32.268 -10.084 -38.295 1.00 30.95 383 ALA A N 1
ATOM 2972 C CA . ALA A 1 383 ? -31.920 -11.507 -38.258 1.00 30.95 383 ALA A CA 1
ATOM 2973 C C . ALA A 1 383 ? -32.090 -12.024 -36.814 1.00 30.95 383 ALA A C 1
ATOM 2975 O O . ALA A 1 383 ? -31.769 -11.288 -35.877 1.00 30.95 383 ALA A O 1
ATOM 2976 N N . PRO A 1 384 ? -32.633 -13.237 -36.597 1.00 32.41 384 PRO A N 1
ATOM 2977 C CA . PRO A 1 384 ? -32.913 -13.743 -35.256 1.00 32.41 384 PRO A CA 1
ATOM 2978 C C . PRO A 1 384 ? -31.615 -14.034 -34.492 1.00 32.41 384 PRO A C 1
ATOM 2980 O O . PRO A 1 384 ? -30.697 -14.669 -35.010 1.00 32.41 384 PRO A O 1
ATOM 2983 N N . SER A 1 385 ? -31.552 -13.561 -33.248 1.00 29.11 385 SER A N 1
ATOM 2984 C CA . SER A 1 385 ? -30.442 -13.781 -32.321 1.00 29.11 385 SER A CA 1
ATOM 2985 C C . SER A 1 385 ? -30.280 -15.272 -31.980 1.00 29.11 385 SER A C 1
ATOM 2987 O O . SER A 1 385 ? -31.279 -15.910 -31.640 1.00 29.11 385 SER A O 1
ATOM 2989 N N . PRO A 1 386 ? -29.060 -15.842 -32.000 1.00 32.50 386 PRO A N 1
ATOM 2990 C CA . PRO A 1 386 ? -28.814 -17.134 -31.378 1.00 32.50 386 PRO A CA 1
ATOM 2991 C C . PRO A 1 386 ? -28.851 -16.986 -29.850 1.00 32.50 386 PRO A C 1
ATOM 2993 O O . PRO A 1 386 ? -28.352 -16.012 -29.283 1.00 32.50 386 PRO A O 1
ATOM 2996 N N . THR A 1 387 ? -29.473 -17.962 -29.194 1.00 30.97 387 THR A N 1
ATOM 2997 C CA . THR A 1 387 ? -29.478 -18.179 -27.743 1.00 30.97 387 THR A CA 1
ATOM 2998 C C . THR A 1 387 ? -28.059 -18.024 -27.173 1.00 30.97 387 THR A C 1
ATOM 3000 O O . THR A 1 387 ? -27.129 -18.563 -27.775 1.00 30.97 387 THR A O 1
ATOM 3003 N N . PRO A 1 388 ? -27.847 -17.328 -26.038 1.00 32.25 388 PRO A N 1
ATOM 3004 C CA . PRO A 1 388 ? -26.513 -17.204 -25.465 1.00 32.25 388 PRO A CA 1
ATOM 3005 C C . PRO A 1 388 ? -26.021 -18.586 -25.023 1.00 32.25 388 PRO A C 1
ATOM 3007 O O . PRO A 1 388 ? -26.613 -19.214 -24.143 1.00 32.25 388 PRO A O 1
ATOM 3010 N N . GLU A 1 389 ? -24.950 -19.066 -25.653 1.00 34.50 389 GLU A N 1
ATOM 3011 C CA . GLU A 1 389 ? -24.226 -20.243 -25.184 1.00 34.50 389 GLU A CA 1
ATOM 3012 C C . GLU A 1 389 ? -23.688 -19.981 -23.767 1.00 34.50 389 GLU A C 1
ATOM 3014 O O . GLU A 1 389 ? -23.202 -18.878 -23.483 1.00 34.50 389 GLU A O 1
ATOM 3019 N N . PRO A 1 390 ? -23.770 -20.962 -22.850 1.00 37.00 390 PRO A N 1
ATOM 3020 C CA . PRO A 1 390 ? -23.189 -20.821 -21.526 1.00 37.00 390 PRO A CA 1
ATOM 3021 C C . PRO A 1 390 ? -21.681 -20.590 -21.654 1.00 37.00 390 PRO A C 1
ATOM 3023 O O . PRO A 1 390 ? -20.980 -21.328 -22.346 1.00 37.00 390 PRO A O 1
ATOM 3026 N N . ALA A 1 391 ? -21.189 -19.549 -20.979 1.00 37.38 391 ALA A N 1
ATOM 3027 C CA . ALA A 1 391 ? -19.781 -19.179 -20.996 1.00 37.38 391 ALA A CA 1
ATOM 3028 C C . ALA A 1 391 ? -18.890 -20.389 -20.648 1.00 37.38 391 ALA A C 1
ATOM 3030 O O . ALA A 1 391 ? -19.204 -21.129 -19.707 1.00 37.38 391 ALA A O 1
ATOM 3031 N N . PRO A 1 392 ? -17.775 -20.600 -21.372 1.00 38.75 392 PRO A N 1
ATOM 3032 C CA . PRO A 1 392 ? -16.895 -21.726 -21.120 1.00 38.75 392 PRO A CA 1
ATOM 3033 C C . PRO A 1 392 ? -16.339 -21.631 -19.702 1.00 38.75 392 PRO A C 1
ATOM 3035 O O . PRO A 1 392 ? -15.739 -20.634 -19.295 1.00 38.75 392 PRO A O 1
ATOM 3038 N N . VAL A 1 393 ? -16.571 -22.694 -18.943 1.00 47.03 393 VAL A N 1
ATOM 3039 C CA . VAL A 1 393 ? -16.145 -22.821 -17.558 1.00 47.03 393 VAL A CA 1
ATOM 3040 C C . VAL A 1 393 ? -14.613 -22.731 -17.493 1.00 47.03 393 VAL A C 1
ATOM 3042 O O . VAL A 1 393 ? -13.917 -23.488 -18.170 1.00 47.03 393 VAL A O 1
ATOM 3045 N N . TRP A 1 394 ? -14.088 -21.800 -16.688 1.00 45.34 394 TRP A N 1
ATOM 3046 C CA . TRP A 1 394 ? -12.674 -21.379 -16.667 1.00 45.34 394 TRP A CA 1
ATOM 3047 C C . TRP A 1 394 ? -11.654 -22.505 -16.423 1.00 45.34 394 TRP A C 1
ATOM 3049 O O . TRP A 1 394 ? -10.492 -22.374 -16.793 1.00 45.34 394 TRP A O 1
ATOM 3059 N N . TRP A 1 395 ? -12.085 -23.628 -15.847 1.00 44.94 395 TRP A N 1
ATOM 3060 C CA . TRP A 1 395 ? -11.239 -24.794 -15.594 1.00 44.94 395 TRP A CA 1
ATOM 3061 C C . TRP A 1 395 ? -11.262 -25.853 -16.707 1.00 44.94 395 TRP A C 1
ATOM 3063 O O . TRP A 1 395 ? -10.442 -26.770 -16.687 1.00 44.94 395 TRP A O 1
ATOM 3073 N N . GLY A 1 396 ? -12.148 -25.740 -17.705 1.00 42.03 396 GLY A N 1
ATOM 3074 C CA . GLY A 1 396 ? -12.400 -26.791 -18.703 1.00 42.03 396 GLY A CA 1
ATOM 3075 C C . GLY A 1 396 ? -11.201 -27.168 -19.586 1.00 42.03 396 GLY A C 1
ATOM 3076 O O . GLY A 1 396 ? -11.196 -28.249 -20.170 1.00 42.03 396 GLY A O 1
ATOM 3077 N N . LYS A 1 397 ? -10.165 -26.319 -19.655 1.00 39.84 397 LYS A N 1
ATOM 3078 C CA . LYS A 1 397 ? -8.933 -26.558 -20.434 1.00 39.84 397 LYS A CA 1
ATOM 3079 C C . LYS A 1 397 ? -7.694 -26.877 -19.585 1.00 39.84 397 LYS A C 1
ATOM 3081 O O . LYS A 1 397 ? -6.619 -27.074 -20.144 1.00 39.84 397 LYS A O 1
ATOM 3086 N N . SER A 1 398 ? -7.816 -26.937 -18.258 1.00 45.75 398 SER A N 1
ATOM 3087 C CA . SER A 1 398 ? -6.668 -27.170 -17.376 1.00 45.75 398 SER A CA 1
ATOM 3088 C C . SER A 1 398 ? -6.356 -28.661 -17.248 1.00 45.75 398 SER A C 1
ATOM 3090 O O . SER A 1 398 ? -7.060 -29.403 -16.563 1.00 45.75 398 SER A O 1
ATOM 3092 N N . VAL A 1 399 ? -5.263 -29.098 -17.882 1.00 41.62 399 VAL A N 1
ATOM 3093 C CA . VAL A 1 399 ? -4.745 -30.479 -17.804 1.00 41.62 399 VAL A CA 1
ATOM 3094 C C . VAL A 1 399 ? -4.445 -30.885 -16.354 1.00 41.62 399 VAL A C 1
ATOM 3096 O O . VAL A 1 399 ? -4.628 -32.042 -15.987 1.00 41.62 399 VAL A O 1
ATOM 3099 N N . THR A 1 400 ? -4.064 -29.933 -15.499 1.00 43.69 400 THR A N 1
ATOM 3100 C CA . THR A 1 400 ? -3.783 -30.166 -14.074 1.00 43.69 400 THR A CA 1
ATOM 3101 C C . THR A 1 400 ? -5.056 -30.392 -13.263 1.00 43.69 400 THR A C 1
ATOM 3103 O O . THR A 1 400 ? -5.103 -31.311 -12.447 1.00 43.69 400 THR A O 1
ATOM 3106 N N . ILE A 1 401 ? -6.116 -29.613 -13.514 1.00 48.38 401 ILE A N 1
ATOM 3107 C CA . ILE A 1 401 ? -7.422 -29.836 -12.872 1.00 48.38 401 ILE A CA 1
ATOM 3108 C C . ILE A 1 401 ? -7.987 -31.187 -13.317 1.00 48.38 401 ILE A C 1
ATOM 3110 O O . ILE A 1 401 ? -8.481 -31.944 -12.484 1.00 48.38 401 ILE A O 1
ATOM 3114 N N . TRP A 1 402 ? -7.817 -31.545 -14.593 1.00 46.78 402 TRP A N 1
ATOM 3115 C CA . TRP A 1 402 ? -8.143 -32.882 -15.088 1.00 46.78 402 TRP A CA 1
ATOM 3116 C C . TRP A 1 402 ? -7.309 -33.976 -14.417 1.00 46.78 402 TRP A C 1
ATOM 3118 O O . TRP A 1 402 ? -7.872 -34.983 -14.004 1.00 46.78 402 TRP A O 1
ATOM 3128 N N . GLY A 1 403 ? -6.005 -33.774 -14.221 1.00 41.16 403 GLY A N 1
ATOM 3129 C CA . GLY A 1 403 ? -5.142 -34.716 -13.506 1.00 41.16 403 GLY A CA 1
ATOM 3130 C C . GLY A 1 403 ? -5.587 -34.950 -12.059 1.00 41.16 403 GLY A C 1
ATOM 3131 O O . GLY A 1 403 ? -5.659 -36.098 -11.619 1.00 41.16 403 GLY A O 1
ATOM 3132 N N . ILE A 1 404 ? -5.962 -33.887 -11.339 1.00 49.47 404 ILE A N 1
ATOM 3133 C CA . ILE A 1 404 ? -6.468 -33.971 -9.959 1.00 49.47 404 ILE A CA 1
ATOM 3134 C C . ILE A 1 404 ? 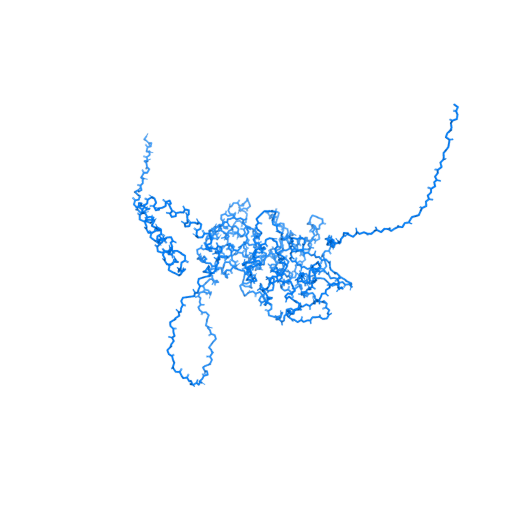-7.840 -34.648 -9.923 1.00 49.47 404 ILE A C 1
ATOM 3136 O O . ILE A 1 404 ? -8.049 -35.545 -9.110 1.00 49.47 404 ILE A O 1
ATOM 3140 N N . LEU A 1 405 ? -8.759 -34.275 -10.818 1.00 45.47 405 LEU A N 1
ATOM 3141 C CA . LEU A 1 405 ? -10.096 -34.868 -10.884 1.00 45.47 405 LEU A CA 1
ATOM 3142 C C . LEU A 1 405 ? -10.052 -36.344 -11.282 1.00 45.47 405 LEU A C 1
ATOM 3144 O O . LEU A 1 405 ? -10.758 -37.139 -10.672 1.00 45.47 405 LEU A O 1
ATOM 3148 N N . ILE A 1 406 ? -9.207 -36.730 -12.242 1.00 51.16 406 ILE A N 1
ATOM 3149 C CA . ILE A 1 406 ? -9.019 -38.129 -12.653 1.00 51.16 406 ILE A CA 1
ATOM 3150 C C . ILE A 1 406 ? -8.384 -38.934 -11.520 1.00 51.16 406 ILE A C 1
ATOM 3152 O O . ILE A 1 406 ? -8.856 -40.027 -11.231 1.00 51.16 406 ILE A O 1
ATOM 3156 N N . THR A 1 407 ? -7.378 -38.391 -10.826 1.00 49.31 407 THR A N 1
ATOM 3157 C CA . THR A 1 407 ? -6.716 -39.078 -9.700 1.00 49.31 407 THR A CA 1
ATOM 3158 C C . THR A 1 407 ? -7.655 -39.230 -8.498 1.00 49.31 407 THR A C 1
ATOM 3160 O O . THR A 1 407 ? -7.719 -40.293 -7.871 1.00 49.31 407 THR A O 1
ATOM 3163 N N . ALA A 1 408 ? -8.441 -38.193 -8.197 1.00 45.66 408 ALA A N 1
ATOM 3164 C CA . ALA A 1 408 ? -9.478 -38.235 -7.172 1.00 45.66 408 ALA A CA 1
ATOM 3165 C C . ALA A 1 408 ? -10.587 -39.223 -7.561 1.00 45.66 408 ALA A C 1
ATOM 3167 O O . ALA A 1 408 ? -10.974 -40.065 -6.758 1.00 45.66 408 ALA A O 1
ATOM 3168 N N . ALA A 1 409 ? -11.046 -39.203 -8.812 1.00 49.69 409 ALA A N 1
ATOM 3169 C CA . ALA A 1 409 ? -12.028 -40.152 -9.317 1.00 49.69 409 ALA A CA 1
ATOM 3170 C C . ALA A 1 409 ? -11.491 -41.593 -9.267 1.00 49.69 409 ALA A C 1
ATOM 3172 O O . ALA A 1 409 ? -12.182 -42.475 -8.770 1.00 49.69 409 ALA A O 1
ATOM 3173 N N . SER A 1 410 ? -10.243 -41.848 -9.668 1.00 50.03 410 SER A N 1
ATOM 3174 C CA . SER A 1 410 ? -9.647 -43.191 -9.669 1.00 50.03 410 SER A CA 1
ATOM 3175 C C . SER A 1 410 ? -9.384 -43.755 -8.275 1.00 50.03 410 SER A C 1
ATOM 3177 O O . SER A 1 410 ? -9.292 -44.966 -8.118 1.00 50.03 410 SER A O 1
ATOM 3179 N N . THR A 1 411 ? -9.256 -42.903 -7.256 1.00 52.84 411 THR A N 1
ATOM 3180 C CA . THR A 1 411 ? -9.055 -43.338 -5.862 1.00 52.84 411 THR A CA 1
ATOM 3181 C C . THR A 1 411 ? -10.374 -43.456 -5.107 1.00 52.84 411 THR A C 1
ATOM 3183 O O . THR A 1 411 ? -10.548 -44.371 -4.303 1.00 52.84 411 THR A O 1
ATOM 3186 N N . VAL A 1 412 ? -11.331 -42.577 -5.400 1.00 48.53 412 VAL A N 1
ATOM 3187 C CA . VAL A 1 412 ? -12.613 -42.508 -4.697 1.00 48.53 412 VAL A CA 1
ATOM 3188 C C . VAL A 1 412 ? -13.660 -43.428 -5.332 1.00 48.53 412 VAL A C 1
ATOM 3190 O O . VAL A 1 412 ? -14.380 -44.102 -4.594 1.00 48.53 412 VAL A O 1
ATOM 3193 N N . LEU A 1 413 ? -13.737 -43.541 -6.668 1.00 50.47 413 LEU A N 1
ATOM 3194 C CA . LEU A 1 413 ? -14.739 -44.401 -7.316 1.00 50.47 413 LEU A CA 1
ATOM 3195 C C . LEU A 1 413 ? -14.596 -45.883 -6.957 1.00 50.47 413 LEU A C 1
ATOM 3197 O O . LEU A 1 413 ? -15.628 -46.473 -6.662 1.00 50.47 413 LEU A O 1
ATOM 3201 N N . PRO A 1 414 ? -13.408 -46.515 -6.920 1.00 54.47 414 PRO A N 1
ATOM 3202 C CA . PRO A 1 414 ? -13.321 -47.934 -6.562 1.00 54.47 414 PRO A CA 1
ATOM 3203 C C . PRO A 1 414 ? -13.765 -48.206 -5.121 1.00 54.47 414 PRO A C 1
ATOM 3205 O O . PRO A 1 414 ? -14.353 -49.247 -4.830 1.00 54.47 414 PRO A O 1
ATOM 3208 N N . VAL A 1 415 ? -13.520 -47.252 -4.219 1.00 55.62 415 VAL A N 1
ATOM 3209 C CA . VAL A 1 415 ? -13.928 -47.333 -2.811 1.00 55.62 415 VAL A CA 1
ATOM 3210 C C . VAL A 1 415 ? -15.442 -47.152 -2.677 1.00 55.62 415 VAL A C 1
ATOM 3212 O O . VAL A 1 415 ? -16.092 -47.930 -1.980 1.00 55.62 415 VAL A O 1
ATOM 3215 N N . LEU A 1 416 ? -16.023 -46.180 -3.386 1.00 47.03 416 LEU A N 1
ATOM 3216 C CA . LEU A 1 416 ? -17.467 -45.927 -3.377 1.00 47.03 416 LEU A CA 1
ATOM 3217 C C . LEU A 1 416 ? -18.268 -46.995 -4.136 1.00 47.03 416 LEU A C 1
ATOM 3219 O O . LEU A 1 416 ? -19.326 -47.398 -3.666 1.00 47.03 416 LEU A O 1
ATOM 3223 N N . ALA A 1 417 ? -17.765 -47.499 -5.263 1.00 51.84 417 ALA A N 1
ATOM 3224 C CA . ALA A 1 417 ? -18.401 -48.558 -6.046 1.00 51.84 417 ALA A CA 1
ATOM 3225 C C . ALA A 1 417 ? -18.450 -49.877 -5.265 1.00 51.84 417 ALA A C 1
ATOM 3227 O O . ALA A 1 417 ? -19.488 -50.537 -5.235 1.00 51.84 417 ALA A O 1
ATOM 3228 N N . ARG A 1 418 ? -17.377 -50.208 -4.527 1.00 51.72 418 ARG A N 1
ATOM 3229 C CA . ARG A 1 418 ? -17.354 -51.356 -3.609 1.00 51.72 418 ARG A CA 1
ATOM 3230 C C . ARG A 1 418 ? -18.294 -51.165 -2.414 1.00 51.72 418 ARG A C 1
ATOM 3232 O O . ARG A 1 418 ? -18.913 -52.130 -1.981 1.00 51.72 418 ARG A O 1
ATOM 3239 N N . ALA A 1 419 ? -18.442 -49.939 -1.909 1.00 47.59 419 ALA A N 1
ATOM 3240 C CA . ALA A 1 419 ? -19.407 -49.623 -0.852 1.00 47.59 419 ALA A CA 1
ATOM 3241 C C . ALA A 1 419 ? -20.873 -49.638 -1.337 1.00 47.59 419 ALA A C 1
ATOM 3243 O O . ALA A 1 419 ? -21.775 -49.835 -0.526 1.00 47.59 419 ALA A O 1
ATOM 3244 N N . ALA A 1 420 ? -21.109 -49.451 -2.640 1.00 45.00 420 ALA A N 1
ATOM 3245 C CA . ALA A 1 420 ? -22.436 -49.421 -3.260 1.00 45.00 420 ALA A CA 1
ATOM 3246 C C . ALA A 1 420 ? -22.828 -50.721 -3.996 1.00 45.00 420 ALA A C 1
ATOM 3248 O O . ALA A 1 420 ? -23.958 -50.820 -4.467 1.00 45.00 420 ALA A O 1
ATOM 3249 N N . GLY A 1 421 ? -21.930 -51.709 -4.099 1.00 42.62 421 GLY A N 1
ATOM 3250 C CA . GLY A 1 421 ? -22.190 -52.990 -4.772 1.00 42.62 421 GLY A CA 1
ATOM 3251 C C . GLY A 1 421 ? -22.306 -52.898 -6.299 1.00 42.62 421 GLY A C 1
ATOM 3252 O O . GLY A 1 421 ? -23.015 -53.701 -6.898 1.00 42.62 421 GLY A O 1
ATOM 3253 N N . ILE A 1 422 ? -21.655 -51.910 -6.924 1.00 51.28 422 ILE A N 1
ATOM 3254 C CA . ILE A 1 422 ? -21.708 -51.674 -8.376 1.00 51.28 422 ILE A CA 1
ATOM 3255 C C . ILE A 1 422 ? -20.434 -52.234 -9.022 1.00 51.28 422 ILE A C 1
ATOM 3257 O O . ILE A 1 422 ? -19.336 -51.759 -8.724 1.00 51.28 422 ILE A O 1
ATOM 3261 N N . ASP A 1 423 ? -20.577 -53.206 -9.926 1.00 51.78 423 ASP A N 1
ATOM 3262 C CA . ASP A 1 423 ? -19.466 -53.723 -10.733 1.00 51.78 423 ASP A CA 1
ATOM 3263 C C . ASP A 1 423 ? -19.129 -52.745 -11.867 1.00 51.78 423 ASP A C 1
ATOM 3265 O O . ASP A 1 423 ? -19.954 -52.448 -12.732 1.00 51.78 423 ASP A O 1
ATOM 3269 N N . ILE A 1 424 ? -17.900 -52.225 -11.859 1.00 53.72 424 ILE A N 1
ATOM 3270 C CA . ILE A 1 424 ? -17.397 -51.343 -12.916 1.00 53.72 424 ILE A CA 1
ATOM 3271 C C . ILE A 1 424 ? -16.950 -52.220 -14.088 1.00 53.72 424 ILE A C 1
ATOM 3273 O O . ILE A 1 424 ? -15.939 -52.916 -13.995 1.00 53.72 424 ILE A O 1
ATOM 3277 N N . THR A 1 425 ? -17.694 -52.186 -15.193 1.00 51.44 425 THR A N 1
ATOM 3278 C CA . THR A 1 425 ? -17.355 -52.946 -16.400 1.00 51.44 425 THR A CA 1
ATOM 3279 C C . THR A 1 425 ? -16.217 -52.285 -17.202 1.00 51.44 425 THR A C 1
ATOM 3281 O O . THR A 1 425 ? -16.094 -51.053 -17.200 1.00 51.44 425 THR A O 1
ATOM 3284 N N . PRO A 1 426 ? -15.372 -53.065 -17.909 1.00 45.56 426 PRO A N 1
ATOM 3285 C CA . PRO A 1 426 ? -14.287 -52.544 -18.753 1.00 45.56 426 PRO A CA 1
ATOM 3286 C C . PRO A 1 426 ? -14.754 -51.554 -19.830 1.00 45.56 426 PRO A C 1
ATOM 3288 O O . PRO A 1 426 ? -14.023 -50.631 -20.193 1.00 45.56 426 PRO A O 1
ATOM 3291 N N . GLU A 1 427 ? -15.993 -51.692 -20.301 1.00 49.22 427 GLU A N 1
ATOM 3292 C CA . GLU A 1 427 ? -16.606 -50.797 -21.281 1.00 49.22 427 GLU A CA 1
ATOM 3293 C C . GLU A 1 427 ? -16.777 -49.375 -20.722 1.00 49.22 427 GLU A C 1
ATOM 3295 O O . GLU A 1 427 ? -16.510 -48.407 -21.437 1.00 49.22 427 GLU A O 1
ATOM 3300 N N . LEU A 1 428 ? -17.117 -49.228 -19.433 1.00 51.50 428 LEU A N 1
ATOM 3301 C CA . LEU A 1 428 ? -17.272 -47.921 -18.785 1.00 51.50 428 LEU A CA 1
ATOM 3302 C C . LEU A 1 428 ? -15.937 -47.163 -18.735 1.00 51.50 428 LEU A C 1
ATOM 3304 O O . LEU A 1 428 ? -15.900 -45.954 -18.942 1.00 51.50 428 LEU A O 1
ATOM 3308 N N . ILE A 1 429 ? -14.831 -47.886 -18.533 1.00 47.78 429 ILE A N 1
ATOM 3309 C CA . ILE A 1 429 ? -13.466 -47.339 -18.515 1.00 47.78 429 ILE A CA 1
ATOM 3310 C C . ILE A 1 429 ? -13.047 -46.870 -19.915 1.00 47.78 429 ILE A C 1
ATOM 3312 O O . ILE A 1 429 ? -12.428 -45.816 -20.050 1.00 47.78 429 ILE A O 1
ATOM 3316 N N . SER A 1 430 ? -13.434 -47.601 -20.965 1.00 46.34 430 SER A N 1
ATOM 3317 C CA . SER A 1 430 ? -13.139 -47.218 -22.354 1.00 46.34 430 SER A CA 1
ATOM 3318 C C . SER A 1 430 ? -13.877 -45.945 -22.801 1.00 46.34 430 SER A C 1
ATOM 3320 O O . SER A 1 430 ? -13.343 -45.158 -23.586 1.00 46.34 430 SER A O 1
ATOM 3322 N N . GLN A 1 431 ? -15.062 -45.689 -22.237 1.00 45.78 431 GLN A N 1
ATOM 3323 C CA . GLN A 1 431 ? -15.897 -44.530 -22.561 1.00 45.78 431 GLN A CA 1
ATOM 3324 C C . GLN A 1 431 ? -15.385 -43.219 -21.938 1.00 45.78 431 GLN A C 1
ATOM 3326 O O . GLN A 1 431 ? -15.615 -42.144 -22.490 1.00 45.78 431 GLN A O 1
ATOM 3331 N N . PHE A 1 432 ? -14.611 -43.289 -20.846 1.00 48.03 432 PHE A N 1
ATOM 3332 C CA . PHE A 1 432 ? -13.920 -42.122 -20.277 1.00 48.03 432 PHE A CA 1
ATOM 3333 C C . PHE A 1 432 ? -12.842 -41.543 -21.208 1.00 48.03 432 PHE A C 1
ATOM 3335 O O . PHE A 1 432 ? -12.442 -40.394 -21.030 1.00 48.03 432 PHE A O 1
ATOM 3342 N N . GLY A 1 433 ? -12.370 -42.314 -22.193 1.00 41.12 433 GLY A N 1
ATOM 3343 C CA . GLY A 1 433 ? -11.303 -41.894 -23.101 1.00 41.12 433 GLY A CA 1
ATOM 3344 C C . GLY A 1 433 ? -11.754 -41.082 -24.318 1.00 41.12 433 GLY A C 1
ATOM 3345 O O . GLY A 1 433 ? -10.892 -40.518 -24.986 1.00 41.12 433 GLY A O 1
ATOM 3346 N N . THR A 1 434 ? -13.053 -41.031 -24.642 1.00 39.94 434 THR A N 1
ATOM 3347 C CA . THR A 1 434 ? -13.501 -40.597 -25.983 1.00 39.94 434 THR A CA 1
ATOM 3348 C C . THR A 1 434 ? -14.393 -39.356 -26.047 1.00 39.94 434 THR A C 1
ATOM 3350 O O . THR A 1 434 ? -14.373 -38.717 -27.090 1.00 39.94 434 THR A O 1
ATOM 3353 N N . ASP A 1 435 ? -15.078 -38.928 -24.976 1.00 42.19 435 ASP A N 1
ATOM 3354 C CA . ASP A 1 435 ? -15.898 -37.698 -25.011 1.00 42.19 435 ASP A CA 1
ATOM 3355 C C . ASP A 1 435 ? -15.908 -36.926 -23.677 1.00 42.19 435 ASP A C 1
ATOM 3357 O O . ASP A 1 435 ? -16.525 -37.320 -22.688 1.00 42.19 435 ASP A O 1
ATOM 3361 N N . VAL A 1 436 ? -15.232 -35.773 -23.659 1.00 45.88 436 VAL A N 1
ATOM 3362 C CA . VAL A 1 436 ? -14.910 -34.990 -22.446 1.00 45.88 436 VAL A CA 1
ATOM 3363 C C . VAL A 1 436 ? -16.103 -34.189 -21.897 1.00 45.88 436 VAL A C 1
ATOM 3365 O O . VAL A 1 436 ? -16.195 -33.942 -20.693 1.00 45.88 436 VAL A O 1
ATOM 3368 N N . THR A 1 437 ? -17.054 -33.791 -22.743 1.00 39.34 437 THR A N 1
ATOM 3369 C CA . THR A 1 437 ? -18.210 -32.967 -22.338 1.00 39.34 437 THR A CA 1
ATOM 3370 C C . THR A 1 437 ? -19.269 -33.773 -21.589 1.00 39.34 437 THR A C 1
ATOM 3372 O O . THR A 1 437 ? -19.823 -33.294 -20.599 1.00 39.34 437 THR A O 1
ATOM 3375 N N . THR A 1 438 ? -19.481 -35.030 -21.977 1.00 43.50 438 THR A N 1
ATOM 3376 C CA . THR A 1 438 ? -20.422 -35.947 -21.318 1.00 43.50 438 THR A CA 1
ATOM 3377 C C . THR A 1 438 ? -19.949 -36.339 -19.910 1.00 43.50 438 THR A C 1
ATOM 3379 O O . THR A 1 438 ? -20.760 -36.524 -18.997 1.00 43.50 438 THR A O 1
ATOM 3382 N N . VAL A 1 439 ? -18.628 -36.377 -19.698 1.00 44.09 439 VAL A N 1
ATOM 3383 C CA . VAL A 1 439 ? -17.987 -36.709 -18.414 1.00 44.09 439 VAL A CA 1
ATOM 3384 C C . VAL A 1 439 ? -18.208 -35.615 -17.363 1.00 44.09 439 VAL A C 1
ATOM 3386 O O . VAL A 1 439 ? -18.482 -35.933 -16.207 1.00 44.09 439 VAL A O 1
ATOM 3389 N N . ALA A 1 440 ? -18.187 -34.334 -17.742 1.00 40.34 440 ALA A N 1
ATOM 3390 C CA . ALA A 1 440 ? -18.436 -33.232 -16.806 1.00 40.34 440 ALA A CA 1
ATOM 3391 C C . ALA A 1 440 ? -19.875 -33.249 -16.255 1.00 40.34 440 ALA A C 1
ATOM 3393 O O . ALA A 1 440 ? -20.088 -33.075 -15.052 1.00 40.34 440 ALA A O 1
ATOM 3394 N N . SER A 1 441 ? -20.862 -33.537 -17.110 1.00 40.59 441 SER A N 1
ATOM 3395 C CA . SER A 1 441 ? -22.260 -33.713 -16.696 1.00 40.59 441 SER A CA 1
ATOM 3396 C C . SER A 1 441 ? -22.476 -34.972 -15.853 1.00 40.59 441 SER A C 1
ATOM 3398 O O . SER A 1 441 ? -23.244 -34.935 -14.892 1.00 40.59 441 SER A O 1
ATOM 3400 N N . ALA A 1 442 ? -21.772 -36.068 -16.155 1.00 43.25 442 ALA A N 1
ATOM 3401 C CA . ALA A 1 442 ? -21.872 -37.313 -15.395 1.00 43.25 442 ALA A CA 1
ATOM 3402 C C . ALA A 1 442 ? -21.248 -37.186 -13.994 1.00 43.25 442 ALA A C 1
ATOM 3404 O O . ALA A 1 442 ? -21.850 -37.618 -13.012 1.00 43.25 442 ALA A O 1
ATOM 3405 N N . ILE A 1 443 ? -20.089 -36.527 -13.878 1.00 47.16 443 ILE A N 1
ATOM 3406 C CA . ILE A 1 443 ? -19.433 -36.242 -12.593 1.00 47.16 443 ILE A CA 1
ATOM 3407 C C . ILE A 1 443 ? -20.261 -35.241 -11.779 1.00 47.16 443 ILE A C 1
ATOM 3409 O O . ILE A 1 443 ? -20.491 -35.469 -10.592 1.00 47.16 443 ILE A O 1
ATOM 3413 N N . GLY A 1 444 ? -20.780 -34.180 -12.407 1.00 47.25 444 GLY A N 1
ATOM 3414 C CA . GLY A 1 444 ? -21.689 -33.234 -11.753 1.00 47.25 444 GLY A CA 1
ATOM 3415 C C . GLY A 1 444 ? -22.964 -33.907 -11.231 1.00 47.25 444 GLY A C 1
ATOM 3416 O O . GLY A 1 444 ? -23.379 -33.658 -10.099 1.00 47.25 444 GLY A O 1
ATOM 3417 N N . GLY A 1 445 ? -23.541 -34.827 -12.012 1.00 45.34 445 GLY A N 1
ATOM 3418 C CA . GLY A 1 445 ? -24.689 -35.639 -11.606 1.00 45.34 445 GLY A CA 1
ATOM 3419 C C . GLY A 1 445 ? -24.376 -36.591 -10.448 1.00 45.34 445 GLY A C 1
ATOM 3420 O O . GLY A 1 445 ? -25.165 -36.693 -9.506 1.00 45.34 445 GLY A O 1
ATOM 3421 N N . LEU A 1 446 ? -23.207 -37.241 -10.461 1.00 45.31 446 LEU A N 1
ATOM 3422 C CA . LEU A 1 446 ? -22.769 -38.145 -9.394 1.00 45.31 446 LEU A CA 1
ATOM 3423 C C . LEU A 1 446 ? -22.523 -37.383 -8.082 1.00 45.31 446 LEU A C 1
ATOM 3425 O O . LEU A 1 446 ? -23.020 -37.789 -7.033 1.00 45.31 446 LEU A O 1
ATOM 3429 N N . VAL A 1 447 ? -21.833 -36.238 -8.144 1.00 47.09 447 VAL A N 1
ATOM 3430 C CA . VAL A 1 447 ? -21.589 -35.358 -6.988 1.00 47.09 447 VAL A CA 1
ATOM 3431 C C . VAL A 1 447 ? -22.904 -34.810 -6.435 1.00 47.09 447 VAL A C 1
ATOM 3433 O O . VAL A 1 447 ? -23.123 -34.859 -5.225 1.00 47.09 447 VAL A O 1
ATOM 3436 N N . GLY A 1 448 ? -23.818 -34.363 -7.302 1.00 43.59 448 GLY A N 1
ATOM 3437 C CA . GLY A 1 448 ? -25.154 -33.919 -6.899 1.00 43.59 448 GLY A CA 1
ATOM 3438 C C . GLY A 1 448 ? -25.958 -35.024 -6.206 1.00 43.59 448 GLY A C 1
ATOM 3439 O O . GLY A 1 448 ? -26.603 -34.781 -5.186 1.00 43.59 448 GLY A O 1
ATOM 3440 N N . THR A 1 449 ? -25.855 -36.261 -6.696 1.00 46.00 449 THR A N 1
ATOM 3441 C CA . THR A 1 449 ? -26.536 -37.427 -6.114 1.00 46.00 449 THR A CA 1
ATOM 3442 C C . THR A 1 449 ? -25.934 -37.814 -4.760 1.00 46.00 449 THR A C 1
ATOM 3444 O O . THR A 1 449 ? -26.673 -38.048 -3.804 1.00 46.00 449 THR A O 1
ATOM 3447 N N . VAL A 1 450 ? -24.604 -37.800 -4.630 1.00 47.97 450 VAL A N 1
ATOM 3448 C CA . VAL A 1 450 ? -23.899 -38.043 -3.359 1.00 47.97 450 VAL A CA 1
ATOM 3449 C C . VAL A 1 450 ? -24.243 -36.968 -2.325 1.00 47.97 450 VAL A C 1
ATOM 3451 O O . VAL A 1 450 ? -24.549 -37.302 -1.182 1.00 47.97 450 VAL A O 1
ATOM 3454 N N . MET A 1 451 ? -24.282 -35.694 -2.722 1.00 46.62 451 MET A N 1
ATOM 3455 C CA . MET A 1 451 ? -24.685 -34.581 -1.855 1.00 46.62 451 MET A CA 1
ATOM 3456 C C . MET A 1 451 ? -26.149 -34.696 -1.411 1.00 46.62 451 MET A C 1
ATOM 3458 O O . MET A 1 451 ? -26.460 -34.447 -0.245 1.00 46.62 451 MET A O 1
ATOM 3462 N N . ALA A 1 452 ? -27.047 -35.135 -2.296 1.00 48.62 452 ALA A N 1
ATOM 3463 C CA . ALA A 1 452 ? -28.449 -35.375 -1.959 1.00 48.62 452 ALA A CA 1
ATOM 3464 C C . ALA A 1 452 ? -28.622 -36.554 -0.982 1.00 48.62 452 ALA A C 1
ATOM 3466 O O . ALA A 1 452 ? -29.399 -36.459 -0.027 1.00 48.62 452 ALA A O 1
ATOM 3467 N N . ILE A 1 453 ? -27.877 -37.647 -1.174 1.00 50.53 453 ILE A N 1
ATOM 3468 C CA . ILE A 1 453 ? -27.868 -38.798 -0.258 1.00 50.53 453 ILE A CA 1
ATOM 3469 C C . ILE A 1 453 ? -27.277 -38.392 1.098 1.00 50.53 453 ILE A C 1
ATOM 3471 O O . ILE A 1 453 ? -27.868 -38.685 2.136 1.00 50.53 453 ILE A O 1
ATOM 3475 N N . TRP A 1 454 ? -26.168 -37.650 1.111 1.00 50.09 454 TRP A N 1
ATOM 3476 C CA . TRP A 1 454 ? -25.545 -37.148 2.338 1.00 50.09 454 TRP A CA 1
ATOM 3477 C C . TRP A 1 454 ? -26.463 -36.187 3.105 1.00 50.09 454 TRP A C 1
ATOM 3479 O O . TRP A 1 454 ? -26.606 -36.307 4.324 1.00 50.09 454 TRP A O 1
ATOM 3489 N N . GLY A 1 455 ? -27.171 -35.302 2.396 1.00 44.81 455 GLY A N 1
ATOM 3490 C CA . GLY A 1 455 ? -28.213 -34.451 2.970 1.00 44.81 455 GLY A CA 1
ATOM 3491 C C . GLY A 1 455 ? -29.342 -35.260 3.617 1.00 44.81 455 GLY A C 1
ATOM 3492 O O . GLY A 1 455 ? -29.737 -34.970 4.747 1.00 44.81 455 GLY A O 1
ATOM 3493 N N . ARG A 1 456 ? -29.808 -36.332 2.960 1.00 49.94 456 ARG A N 1
ATOM 3494 C CA . ARG A 1 456 ? -30.845 -37.228 3.508 1.00 49.94 456 ARG A CA 1
ATOM 3495 C C . ARG A 1 456 ? -30.370 -38.016 4.732 1.00 49.94 456 ARG A C 1
ATOM 3497 O O . ARG A 1 456 ? -31.134 -38.150 5.686 1.00 49.94 456 ARG A O 1
ATOM 3504 N N . VAL A 1 457 ? -29.122 -38.485 4.748 1.00 50.38 457 VAL A N 1
ATOM 3505 C CA . VAL A 1 457 ? -28.528 -39.225 5.882 1.00 50.38 457 VAL A CA 1
ATOM 3506 C C . VAL A 1 457 ? -28.275 -38.312 7.088 1.00 50.38 457 VAL A C 1
ATOM 3508 O O . VAL A 1 457 ? -28.471 -38.722 8.231 1.00 50.38 457 VAL A O 1
ATOM 3511 N N . LYS A 1 458 ? -27.888 -37.050 6.866 1.00 53.22 458 LYS A N 1
ATOM 3512 C CA . LYS A 1 458 ? -27.709 -36.068 7.948 1.00 53.22 458 LYS A CA 1
ATOM 3513 C C . LYS A 1 458 ? -29.048 -35.639 8.562 1.00 53.22 458 LYS A C 1
ATOM 3515 O O . LYS A 1 458 ? -29.112 -35.431 9.769 1.00 53.22 458 LYS A O 1
ATOM 3520 N N . ALA A 1 459 ? -30.109 -35.567 7.756 1.00 47.69 459 ALA A N 1
ATOM 3521 C CA . ALA A 1 459 ? -31.459 -35.224 8.206 1.00 47.69 459 ALA A CA 1
ATOM 3522 C C . ALA A 1 459 ? -32.171 -36.345 8.993 1.00 47.69 459 ALA A C 1
ATOM 3524 O O . ALA A 1 459 ? -33.150 -36.072 9.679 1.00 47.69 459 ALA A O 1
ATOM 3525 N N . SER A 1 460 ? -31.693 -37.593 8.923 1.00 44.09 460 SER A N 1
ATOM 3526 C CA . SER A 1 460 ? -32.314 -38.755 9.583 1.00 44.09 460 SER A CA 1
ATOM 3527 C C . SER A 1 460 ? -31.596 -39.215 10.861 1.00 44.09 460 SER A C 1
ATOM 3529 O O . SER A 1 460 ? -31.955 -40.242 11.434 1.00 44.09 460 SER A O 1
ATOM 3531 N N . ARG A 1 461 ? -30.623 -38.443 11.369 1.00 40.03 461 ARG A N 1
ATOM 3532 C CA . ARG A 1 461 ? -30.051 -38.668 12.707 1.00 40.03 461 ARG A CA 1
ATOM 3533 C C . ARG A 1 461 ? -30.957 -38.029 13.772 1.00 40.03 461 ARG A C 1
ATOM 3535 O O . ARG A 1 461 ? -31.048 -36.803 13.795 1.00 40.03 461 ARG A O 1
ATOM 3542 N N . PRO A 1 462 ? -31.619 -38.800 14.656 1.00 45.47 462 PRO A N 1
ATOM 3543 C CA . PRO A 1 462 ? -32.389 -38.214 15.746 1.00 45.47 462 PRO A CA 1
ATOM 3544 C C . PRO A 1 462 ? -31.458 -37.498 16.733 1.00 45.47 462 PRO A C 1
ATOM 3546 O O . PRO A 1 462 ? -30.372 -37.984 17.052 1.00 45.47 462 PRO A O 1
ATOM 3549 N N . LEU A 1 463 ? -31.897 -36.331 17.210 1.00 48.44 463 LEU A N 1
ATOM 3550 C CA . LEU A 1 463 ? -31.237 -35.573 18.272 1.00 48.44 463 LEU A CA 1
ATOM 3551 C C . LEU A 1 463 ? -31.190 -36.431 19.544 1.00 48.44 463 LEU A C 1
ATOM 3553 O O . LEU A 1 463 ? -32.217 -36.686 20.169 1.00 48.44 463 LEU A O 1
ATOM 3557 N N . THR A 1 464 ? -30.000 -36.874 19.939 1.00 45.16 464 THR A N 1
ATOM 3558 C CA . THR A 1 464 ? -29.769 -37.475 21.255 1.00 45.16 464 THR A CA 1
ATOM 3559 C C . THR A 1 464 ? -29.916 -36.402 22.329 1.00 45.16 464 THR A C 1
ATOM 3561 O O . THR A 1 464 ? -29.087 -35.498 22.431 1.00 45.16 464 THR A O 1
ATOM 3564 N N . THR A 1 465 ? -30.971 -36.494 23.134 1.00 46.22 465 THR A N 1
ATOM 3565 C CA . THR A 1 465 ? -31.161 -35.677 24.336 1.00 46.22 465 THR A CA 1
ATOM 3566 C C . THR A 1 465 ? -30.134 -36.070 25.397 1.00 46.22 465 THR A C 1
ATOM 3568 O O . THR A 1 465 ? -30.097 -37.223 25.827 1.00 46.22 465 THR A O 1
ATOM 3571 N N . ALA A 1 466 ? -29.309 -35.118 25.830 1.00 44.84 466 ALA A N 1
ATOM 3572 C CA . ALA A 1 466 ? -28.424 -35.292 26.978 1.00 44.84 466 ALA A CA 1
ATOM 3573 C C . ALA A 1 466 ? -29.255 -35.393 28.278 1.00 44.84 466 ALA A C 1
ATOM 3575 O O . ALA A 1 466 ? -30.171 -34.587 28.462 1.00 44.84 466 ALA A O 1
ATOM 3576 N N . PRO A 1 467 ? -28.976 -36.344 29.190 1.00 41.72 467 PRO A N 1
ATOM 3577 C CA . PRO A 1 467 ? -29.693 -36.430 30.455 1.00 41.72 467 PRO A CA 1
ATOM 3578 C C . PRO A 1 467 ? -29.265 -35.297 31.399 1.00 41.72 467 PRO A C 1
ATOM 3580 O O . PRO A 1 467 ? -28.091 -35.150 31.736 1.00 41.72 467 PRO A O 1
ATOM 3583 N N . VAL A 1 468 ? -30.242 -34.507 31.843 1.00 42.59 468 VAL A N 1
ATOM 3584 C CA . VAL A 1 468 ? -30.090 -33.497 32.897 1.00 42.59 468 VAL A CA 1
ATOM 3585 C C . VAL A 1 468 ? -30.056 -34.214 34.247 1.00 42.59 468 VAL A C 1
ATOM 3587 O O . VAL A 1 468 ? -31.050 -34.815 34.650 1.00 42.59 468 VAL A O 1
ATOM 3590 N N . GLN A 1 469 ? -28.931 -34.151 34.963 1.00 43.66 469 GLN A N 1
ATOM 3591 C CA . GLN A 1 469 ? -28.900 -34.518 36.379 1.00 43.66 469 GLN A CA 1
ATOM 3592 C C . GLN A 1 469 ? -29.387 -33.341 37.226 1.00 43.66 469 GLN A C 1
ATOM 3594 O O . GLN A 1 469 ? -28.696 -32.333 37.367 1.00 43.66 469 GLN A O 1
ATOM 3599 N N . LEU A 1 470 ? -30.579 -33.483 37.803 1.00 39.94 470 LEU A N 1
ATOM 3600 C CA . LEU A 1 470 ? -31.049 -32.635 38.894 1.00 39.94 470 LEU A CA 1
ATOM 3601 C C . LEU A 1 470 ? -30.408 -33.125 40.198 1.00 39.94 470 LEU A C 1
ATOM 3603 O O . LEU A 1 470 ? -30.636 -34.261 40.611 1.00 39.94 470 LEU A O 1
ATOM 3607 N N . LYS A 1 471 ? -29.608 -32.269 40.844 1.00 45.59 471 LYS A N 1
ATOM 3608 C CA . LYS A 1 471 ? -29.262 -32.439 42.261 1.00 45.59 471 LYS A CA 1
ATOM 3609 C C . LYS A 1 471 ? -30.495 -32.064 43.085 1.00 45.59 471 LYS A C 1
ATOM 3611 O O . LYS A 1 471 ? -30.911 -30.908 43.032 1.00 45.59 471 LYS A O 1
ATOM 3616 N N . ILE A 1 472 ? -31.062 -33.042 43.787 1.00 54.50 472 ILE A N 1
ATOM 3617 C CA . ILE A 1 472 ? -31.982 -32.829 44.914 1.00 54.50 472 ILE A CA 1
ATOM 3618 C C . ILE A 1 472 ? -31.141 -32.726 46.180 1.00 54.50 472 ILE A C 1
ATOM 3620 O O . ILE A 1 472 ? -30.192 -33.539 46.300 1.00 54.50 472 ILE A O 1
#

Sequence (472 aa):
MCRRPTATIGCASLTTSAAASSASSVKSISRSYSRMDKAQWPLWLLAGHAHYGTREHASGHNGNILNFFVMVRAFDSARDEIAWCAAYEGACYERVGLRSTRSLMAKSYLDWGLKLSEPRIGCAAVFDRGDNPDLGHVTNVVEIREKTILCQGGNQSDSVCYAEYSKADVRAYRWPGDAEQARLSDVFDIAYKYVVSPEVEGGYTDDPYDNGGPTFRGVTIGTLAAWREVNLESNYGALKAELQAGLSEEEVRAIYVTRYWFASWADQLPPALAVMHFDSSVNQGVRRAAEFLQRAIGSEVDGEMGPDTLALARVADVREALRKYSEAREQHYRGIATFWRFGKGWLARNKRTLDLALSVANSALSPEAQPKEKPLTDTVGTAPSPTPEPAPVWWGKSVTIWGILITAASTVLPVLARAAGIDITPELISQFGTDVTTVASAIGGLVGTVMAIWGRVKASRPLTTAPVQLKI

Radius of gyration: 30.19 Å; Cα contacts (8 Å, |Δi|>4): 604; chains: 1; bounding box: 114×75×86 Å

Solvent-accessible surface area (backbone atoms only — not comparable to full-atom values): 27427 Å² total; per-residue (Å²): 133,83,82,87,82,90,85,88,85,86,83,82,90,83,90,82,93,84,90,81,86,81,80,83,79,80,70,79,77,89,74,77,78,70,78,66,67,63,55,76,50,53,68,38,55,37,46,45,56,32,43,58,71,45,51,72,47,100,71,74,82,37,34,67,62,53,36,18,29,51,67,27,69,42,60,97,64,79,46,98,87,53,69,43,14,21,18,38,53,21,25,19,31,47,73,22,68,30,86,48,82,54,43,60,50,22,55,59,51,68,77,40,54,39,80,43,97,60,88,47,78,60,19,37,41,28,31,74,38,82,91,49,89,84,40,36,38,31,29,30,28,71,42,82,54,96,66,35,31,34,25,42,27,31,57,49,92,58,15,24,41,70,48,75,42,54,58,86,60,52,75,35,31,21,35,66,71,56,56,89,62,52,45,79,57,71,57,51,55,58,36,48,57,51,48,58,26,70,92,68,18,52,55,68,48,69,51,93,84,44,92,62,45,46,25,32,50,71,44,24,45,64,53,49,22,59,74,53,72,48,64,48,82,89,38,42,73,61,51,49,48,45,39,70,73,53,74,54,71,57,45,52,48,41,50,45,47,15,66,23,31,44,48,46,45,25,85,70,42,49,64,28,57,18,36,44,41,28,54,35,14,64,76,63,34,43,46,55,27,34,32,30,48,19,61,29,60,71,43,79,72,80,34,63,75,18,57,67,50,47,54,44,52,68,71,43,60,65,68,61,26,51,51,43,24,49,51,48,50,48,56,50,48,72,68,40,92,60,28,90,78,47,35,70,59,53,53,50,49,49,51,51,42,49,53,51,17,54,50,46,44,52,55,73,68,44,82,74,78,70,79,83,74,77,85,76,88,78,91,81,84,93,73,85,80,78,78,84,73,81,77,80,61,90,62,80,80,40,68,65,58,50,51,52,51,50,52,48,44,69,61,46,45,63,56,49,28,65,75,66,74,52,84,84,53,74,66,62,62,59,53,71,76,73,50,74,72,64,48,55,56,51,50,50,49,50,51,52,49,50,51,51,51,50,50,53,58,64,71,66,60,78,84,81,80,78,85,81,84,79,86,127

Organism: NCBI:txid2665159

pLDDT: mean 76.45, std 25.62, range [23.2, 98.75]

Foldseek 3Di:
DDDDDDDDDDDDDDDDDDDDDDDDDFPPDPPFPLPFPLLPAQQLVLLLLLFAFPFADPDDGAQVLQVLCVLLVNNVPDDPPQQCFLSSSQNSQVLQVFHGLSDSQLCSQLPAADFDPDADQQWKFKFADPPDNRHIHIFGFRADDDFKTWTFTDPPVRGGHITIDGPVRTSTTHDRNVSVSGHHDPLCVLLVCVCLPCLHFNAWDADPPDPLGTDGSLCGLVLQCVVSVHDCVVCVVVSSVDSNVPDDPSSVVSSLSRNQQSSLVLSLADSLLSSLLSSCCSPVNSLVSLQLLCQLLVHDRPSHCGPVSSVSRHPGPQLSSLVSSLVSQLVVLVPDPCCVPCVVSSNVSSVVSSVSSVVVVVVVVPPDPDPPDDDDDDDDDDDDDDDDDPDPDPCLPPPVVVVVVVVCCVVVVVVVCVVVVHDDDPVNVVVVPPDSVVVVVVVVVVVVVVVVVVVVVVVPDDDDDDDDDDDD

Nearest PDB structures (foldseek):
  7dnp-assembly1_A  TM=9.218E-01  e=3.006E-09  Brucella abortus bv. 1 str. 9-941
  2ikb-assembly1_A  TM=7.805E-01  e=1.610E-06  Neisseria meningitidis MC58
  2ikb-assembly2_D  TM=7.993E-01  e=3.924E-06  Neisseria meningitidis MC58
  2ikb-assembly1_C  TM=7.855E-01  e=4.783E-06  Neisseria meningitidis MC58
  2is5-assembly1_D  TM=7.532E-01  e=7.638E-05  Neisseria meningitidis serogroup B

Secondary structure (DSSP, 8-state):
--------------------PPP-------S--TT--GGGS-HHHHHHHTTTT-B--SSS--HHHHHHHHHTT-GGG--TTS--HHHHHHHHHHTTT------S-GGGGGGSSEEESS--TT-EEEEE-TT-TT-EEEEEEEEE-SSEEEEEESSSSSBSEEEEEEGGGEEEEEE-TTGGG----HHHHHHHHHHTSTTTS-SEE--TT-TT-SEETTEEHHHHHHHHT--HHHHHHHHHHHHHH---HHHHHHHHIIIIIITTTGGGS-HHHHHHHHHHHHHH-HHHHHHHHHHHHT---SS---HHHHHHHHHS-HHHHHHHHHHHHHHHHHTSTTHHHHHHHHHHHHHHHHHHHHHHHHHHTS------PPP--------PPP-PPPPPPTTTT-HHHHHHHHHHHHHHHHHHHHHHT----HHHHHHTTT-HHHHHHHHHHHHHHHHHHHHHHHHTS---PPP-----